Protein AF-A0AAD8NT65-F1 (afdb_monomer)

pLDDT: mean 71.66, std 18.24, range [29.84, 96.56]

Radius of gyration: 30.01 Å; Cα contacts (8 Å, |Δi|>4): 693; chains: 1; bounding box: 53×46×96 Å

Organism: Tagetes erecta (NCBI:txid13708)

Structure (mmCIF, N/CA/C/O backbone):
data_AF-A0AAD8NT65-F1
#
_entry.id   AF-A0AAD8NT65-F1
#
loop_
_atom_site.group_PDB
_atom_site.id
_atom_site.type_symbol
_atom_site.label_atom_id
_atom_site.label_alt_id
_atom_site.label_comp_id
_atom_site.label_asym_id
_atom_site.label_entity_id
_atom_site.label_seq_id
_atom_site.pdbx_PDB_ins_code
_atom_site.Cartn_x
_atom_site.Cartn_y
_atom_site.Cartn_z
_atom_site.occupancy
_atom_site.B_iso_or_equiv
_atom_site.auth_seq_id
_atom_site.auth_comp_id
_atom_site.auth_asym_id
_atom_site.auth_atom_id
_atom_site.pdbx_PDB_model_num
ATOM 1 N N . MET A 1 1 ? -23.688 -1.724 61.641 1.00 30.12 1 MET A N 1
ATOM 2 C CA . MET A 1 1 ? -24.125 -0.678 60.692 1.00 30.12 1 MET A CA 1
ATOM 3 C C . MET A 1 1 ? -22.964 -0.423 59.753 1.00 30.12 1 MET A C 1
ATOM 5 O O . MET A 1 1 ? -21.937 0.054 60.211 1.00 30.12 1 MET A O 1
ATOM 9 N N . VAL A 1 2 ? -23.089 -0.840 58.495 1.00 29.84 2 VAL A N 1
ATOM 10 C CA . VAL A 1 2 ? -22.091 -0.572 57.447 1.00 29.84 2 VAL A CA 1
ATOM 11 C C . VAL A 1 2 ? -22.131 0.935 57.164 1.00 29.84 2 VAL A C 1
ATOM 13 O O . VAL A 1 2 ? -23.217 1.490 56.996 1.00 29.84 2 VAL A O 1
ATOM 16 N N . SER A 1 3 ? -20.987 1.619 57.235 1.00 37.19 3 SER A N 1
ATOM 17 C CA . SER A 1 3 ? -20.914 3.072 57.037 1.00 37.19 3 SER A CA 1
ATOM 18 C C . SER A 1 3 ? -21.185 3.436 55.570 1.00 37.19 3 SER A C 1
ATOM 20 O O . SER A 1 3 ? -20.948 2.648 54.657 1.00 37.19 3 SER A O 1
ATOM 22 N N . ARG A 1 4 ? -21.657 4.658 55.312 1.00 38.69 4 ARG A N 1
ATOM 23 C CA . ARG A 1 4 ? -21.906 5.159 53.948 1.00 38.69 4 ARG A CA 1
ATOM 24 C C . ARG A 1 4 ? -20.669 5.029 53.038 1.00 38.69 4 ARG A C 1
ATOM 26 O O . ARG A 1 4 ? -20.813 4.685 51.872 1.00 38.69 4 ARG A O 1
ATOM 33 N N . SER A 1 5 ? -19.472 5.182 53.604 1.00 41.81 5 SER A N 1
ATOM 34 C CA . SER A 1 5 ? -18.181 5.051 52.915 1.00 41.81 5 SER A CA 1
ATOM 35 C C . SER A 1 5 ? -17.832 3.606 52.536 1.00 41.81 5 SER A C 1
ATOM 37 O O . SER A 1 5 ? -17.263 3.365 51.477 1.00 41.81 5 SER A O 1
ATOM 39 N N . THR A 1 6 ? -18.204 2.626 53.368 1.00 38.66 6 THR A N 1
ATOM 40 C CA . THR A 1 6 ? -18.007 1.194 53.061 1.00 38.66 6 THR A CA 1
ATOM 41 C C . THR A 1 6 ? -18.999 0.708 52.004 1.00 38.66 6 THR A C 1
ATOM 43 O O . THR A 1 6 ? -18.645 -0.115 51.164 1.00 38.66 6 THR A O 1
ATOM 46 N N . LEU A 1 7 ? -20.206 1.280 51.965 1.00 35.34 7 LEU A N 1
ATOM 47 C CA . LEU A 1 7 ? -21.173 1.038 50.893 1.00 35.34 7 LEU A CA 1
ATOM 48 C C . LEU A 1 7 ? -20.705 1.632 49.550 1.00 35.34 7 LEU A C 1
ATOM 50 O O . LEU A 1 7 ? -20.813 0.968 48.525 1.00 35.34 7 LEU A O 1
ATOM 54 N N . GLU A 1 8 ? -20.133 2.841 49.552 1.00 40.28 8 GLU A N 1
ATOM 55 C CA . GLU A 1 8 ? -19.537 3.463 48.357 1.00 40.28 8 GLU A CA 1
ATOM 56 C C . GLU A 1 8 ? -18.327 2.670 47.839 1.00 40.28 8 GLU A C 1
ATOM 58 O O . GLU A 1 8 ? -18.224 2.442 46.634 1.00 40.28 8 GLU A O 1
ATOM 63 N N . LEU A 1 9 ? -17.475 2.152 48.735 1.00 41.34 9 LEU A N 1
ATOM 64 C CA . LEU A 1 9 ? -16.367 1.262 48.370 1.00 41.34 9 LEU A CA 1
ATOM 65 C C . LEU A 1 9 ? -16.865 -0.013 47.684 1.00 41.34 9 LEU A C 1
ATOM 67 O O . LEU A 1 9 ? -16.348 -0.387 46.637 1.00 41.34 9 LEU A O 1
ATOM 71 N N . VAL A 1 10 ? -17.883 -0.663 48.254 1.00 41.97 10 VAL A N 1
ATOM 72 C CA . VAL A 1 10 ? -18.465 -1.900 47.712 1.00 41.97 10 VAL A CA 1
ATOM 73 C C . VAL A 1 10 ? -19.153 -1.646 46.370 1.00 41.97 10 VAL A C 1
ATOM 75 O O . VAL A 1 10 ? -19.023 -2.463 45.464 1.00 41.97 10 VAL A O 1
ATOM 78 N N . VAL A 1 11 ? -19.826 -0.504 46.193 1.00 42.00 11 VAL A N 1
ATOM 79 C CA . VAL A 1 11 ? -20.450 -0.115 44.916 1.00 42.00 11 VAL A CA 1
ATOM 80 C C . VAL A 1 11 ? -19.394 0.165 43.845 1.00 42.00 11 VAL A C 1
ATOM 82 O O . VAL A 1 11 ? -19.507 -0.365 42.741 1.00 42.00 11 VAL A O 1
ATOM 85 N N . VAL A 1 12 ? -18.329 0.910 44.160 1.00 49.28 12 VAL A N 1
ATOM 86 C CA . VAL A 1 12 ? -17.204 1.126 43.233 1.00 49.28 12 VAL A CA 1
ATOM 87 C C . VAL A 1 12 ? -16.560 -0.216 42.871 1.00 49.28 12 VAL A C 1
ATOM 89 O O . VAL A 1 12 ? -16.382 -0.511 41.694 1.00 49.28 12 VAL A O 1
ATOM 92 N N . PHE A 1 13 ? -16.319 -1.092 43.845 1.00 47.72 13 PHE A N 1
ATOM 93 C CA . PHE A 1 13 ? -15.744 -2.418 43.606 1.00 47.72 13 PHE A CA 1
ATOM 94 C C . PHE A 1 13 ? -16.655 -3.325 42.754 1.00 47.72 13 PHE A C 1
ATOM 96 O O . PHE A 1 13 ? -16.172 -4.010 41.856 1.00 47.72 13 PHE A O 1
ATOM 103 N N . LEU A 1 14 ? -17.977 -3.293 42.966 1.00 37.19 14 LEU A N 1
ATOM 104 C CA . LEU A 1 14 ? -18.968 -4.039 42.175 1.00 37.19 14 LEU A CA 1
ATOM 105 C C . LEU A 1 14 ? -19.104 -3.500 40.744 1.00 37.19 14 LEU A C 1
ATOM 107 O O . LEU A 1 14 ? -19.188 -4.288 39.804 1.00 37.19 14 LEU A O 1
ATOM 111 N N . THR A 1 15 ? -19.070 -2.178 40.547 1.00 41.62 15 THR A N 1
ATOM 112 C CA . THR A 1 15 ? -19.049 -1.579 39.197 1.00 41.62 15 THR A CA 1
ATOM 113 C C . THR A 1 15 ? -17.761 -1.923 38.438 1.00 41.62 15 THR A C 1
ATOM 115 O O . THR A 1 15 ? -17.811 -2.195 37.241 1.00 41.62 15 THR A O 1
ATOM 118 N N . MET A 1 16 ? -16.626 -2.037 39.137 1.00 45.22 16 MET A N 1
ATOM 119 C CA . MET A 1 16 ? -15.333 -2.471 38.584 1.00 45.22 16 MET A CA 1
ATOM 120 C C . MET A 1 16 ? -15.292 -3.979 38.267 1.00 45.22 16 MET A C 1
ATOM 122 O O . MET A 1 16 ? -14.661 -4.398 37.292 1.00 45.22 16 MET A O 1
ATOM 126 N N . LEU A 1 17 ? -16.007 -4.806 39.040 1.00 39.91 17 LEU A N 1
ATOM 127 C CA . LEU A 1 17 ? -16.209 -6.231 38.751 1.00 39.91 17 LEU A CA 1
ATOM 128 C C . LEU A 1 17 ? -17.055 -6.440 37.487 1.00 39.91 17 LEU A C 1
ATOM 130 O O . LEU A 1 17 ? -16.727 -7.300 36.681 1.00 39.91 17 LEU A O 1
ATOM 134 N N . LEU A 1 18 ? -18.086 -5.620 37.259 1.00 36.88 18 LEU A N 1
ATOM 135 C CA . LEU A 1 18 ? -18.930 -5.712 36.058 1.00 36.88 18 LEU A CA 1
ATOM 136 C C . LEU A 1 18 ? -18.177 -5.331 34.770 1.00 36.88 18 LEU A C 1
ATOM 138 O O . LEU A 1 18 ? -18.396 -5.948 33.730 1.00 36.88 18 LEU A O 1
ATOM 142 N N . ILE A 1 19 ? -17.251 -4.368 34.838 1.00 42.53 19 ILE A N 1
ATOM 143 C CA . ILE A 1 19 ? -16.420 -3.949 33.691 1.00 42.53 19 ILE A CA 1
ATOM 144 C C . ILE A 1 19 ? -15.353 -5.009 33.346 1.00 42.53 19 ILE A C 1
ATOM 146 O O . ILE A 1 19 ? -14.965 -5.149 32.189 1.00 42.53 19 ILE A O 1
ATOM 150 N N . SER A 1 20 ? -14.904 -5.803 34.324 1.00 39.38 20 SER A N 1
ATOM 151 C CA . SER A 1 20 ? -13.881 -6.847 34.139 1.00 39.38 20 SER A CA 1
ATOM 152 C C . SER A 1 20 ? -14.429 -8.206 33.674 1.00 39.38 20 SER A C 1
ATOM 154 O O . SER A 1 20 ? -13.640 -9.118 33.426 1.00 39.38 20 SER A O 1
ATOM 156 N N . MET A 1 21 ? -15.752 -8.341 33.498 1.00 33.78 21 MET A N 1
ATOM 157 C CA . MET A 1 21 ? -16.389 -9.541 32.929 1.00 33.78 21 MET A CA 1
ATOM 158 C C . MET A 1 21 ? -16.355 -9.602 31.395 1.00 33.78 21 MET A C 1
ATOM 160 O O . MET A 1 21 ? -16.786 -10.607 30.833 1.00 33.78 21 MET A O 1
ATOM 164 N N . HIS A 1 22 ? -15.861 -8.572 30.699 1.00 39.16 22 HIS A N 1
ATOM 165 C CA . HIS A 1 22 ? -15.634 -8.688 29.260 1.00 39.16 22 HIS A CA 1
ATOM 166 C C . HIS A 1 22 ? -14.395 -9.554 29.016 1.00 39.16 22 HIS A C 1
ATOM 168 O O . HIS A 1 22 ? -13.259 -9.125 29.229 1.00 39.16 22 HIS A O 1
ATOM 174 N N . GLU A 1 23 ? -14.621 -10.798 28.589 1.00 37.91 23 GLU A N 1
ATOM 175 C CA . GLU A 1 23 ? -13.580 -11.614 27.974 1.00 37.91 23 GLU A CA 1
ATOM 176 C C . GLU A 1 23 ? -12.933 -10.797 26.850 1.00 37.91 23 GLU A C 1
ATOM 178 O O . GLU A 1 23 ? -13.594 -10.390 25.897 1.00 37.91 23 GLU A O 1
ATOM 183 N N . SER A 1 24 ? -11.629 -10.545 26.972 1.00 44.25 24 SER A N 1
ATOM 184 C CA . SER A 1 24 ? -10.800 -10.008 25.892 1.00 44.25 24 SER A CA 1
ATOM 185 C C . SER A 1 24 ? -10.661 -11.079 24.809 1.00 44.25 24 SER A C 1
ATOM 187 O O . SER A 1 24 ? -9.610 -11.708 24.668 1.00 44.25 24 SER A O 1
ATOM 189 N N . GLN A 1 25 ? -11.722 -11.311 24.045 1.00 45.09 25 GLN A N 1
ATOM 190 C CA . GLN A 1 25 ? -11.574 -11.905 22.730 1.00 45.09 25 GLN A CA 1
ATOM 191 C C . GLN A 1 25 ? -10.913 -10.835 21.859 1.00 45.09 25 GLN A C 1
ATOM 193 O O . GLN A 1 25 ? -11.352 -9.685 21.858 1.00 45.09 25 GLN A O 1
ATOM 198 N N . ALA A 1 26 ? -9.802 -11.168 21.200 1.00 56.47 26 ALA A N 1
ATOM 199 C CA . ALA A 1 26 ? -9.181 -10.235 20.268 1.00 56.47 26 ALA A CA 1
ATOM 200 C C . ALA A 1 26 ? -10.247 -9.813 19.248 1.00 56.47 26 ALA A C 1
ATOM 202 O O . ALA A 1 26 ? -10.871 -10.672 18.625 1.00 56.47 26 ALA A O 1
ATOM 203 N N . ALA A 1 27 ? -10.509 -8.509 19.150 1.00 66.88 27 ALA A N 1
ATOM 204 C CA . ALA A 1 27 ? -11.503 -7.988 18.226 1.00 66.88 27 ALA A CA 1
ATOM 205 C C . ALA A 1 27 ? -11.128 -8.414 16.801 1.00 66.88 27 ALA A C 1
ATOM 207 O O . ALA A 1 27 ? -10.013 -8.126 16.362 1.00 66.88 27 ALA A O 1
ATOM 208 N N . SER A 1 28 ? -12.048 -9.091 16.105 1.00 82.62 28 SER A N 1
ATOM 209 C CA . SER A 1 28 ? -11.870 -9.460 14.695 1.00 82.62 28 SER A CA 1
ATOM 210 C C . SER A 1 28 ? -11.518 -8.219 13.884 1.00 82.62 28 SER A C 1
ATOM 212 O O . SER A 1 28 ? -12.203 -7.194 13.963 1.00 82.62 28 SER A O 1
ATOM 214 N N . LEU A 1 29 ? -10.461 -8.321 13.084 1.00 90.62 29 LEU A N 1
ATOM 215 C CA . LEU A 1 29 ? -10.057 -7.271 12.159 1.00 90.62 29 LEU A CA 1
ATOM 216 C C . LEU A 1 29 ? -10.854 -7.329 10.854 1.00 90.62 29 LEU A C 1
ATOM 218 O O . LEU A 1 29 ? -10.945 -6.323 10.153 1.00 90.62 29 LEU A O 1
ATOM 222 N N . ALA A 1 30 ? -11.458 -8.469 10.531 1.00 93.44 30 ALA A N 1
ATOM 223 C CA . ALA A 1 30 ? -12.340 -8.608 9.382 1.00 93.44 30 ALA A CA 1
ATOM 224 C C . ALA A 1 30 ? -13.777 -8.193 9.712 1.00 93.44 30 ALA A C 1
ATOM 226 O O . ALA A 1 30 ? -14.219 -8.213 10.867 1.00 93.44 30 ALA A O 1
ATOM 227 N N . LYS A 1 31 ? -14.532 -7.855 8.664 1.00 93.94 31 LYS A N 1
ATOM 228 C CA . LYS A 1 31 ? -15.972 -7.618 8.770 1.00 93.94 31 LYS A CA 1
ATOM 229 C C . LYS A 1 31 ? -16.672 -8.881 9.314 1.00 93.94 31 LYS A C 1
ATOM 231 O O . LYS A 1 31 ? -16.328 -9.984 8.889 1.00 93.94 31 LYS A O 1
ATOM 236 N N . PRO A 1 32 ? -17.654 -8.761 10.229 1.00 92.31 32 PRO A N 1
ATOM 237 C CA . PRO A 1 32 ? -18.321 -9.927 10.807 1.00 92.31 32 PRO A CA 1
ATOM 238 C C . PRO A 1 32 ? -18.893 -10.874 9.744 1.00 92.31 32 PRO A C 1
ATOM 240 O O . PRO A 1 32 ? -19.607 -10.440 8.842 1.00 92.31 32 PRO A O 1
ATOM 243 N N . GLY A 1 33 ? -18.586 -12.169 9.866 1.00 91.69 33 GLY A N 1
ATOM 244 C CA . GLY A 1 33 ? -18.995 -13.202 8.907 1.00 91.69 33 GLY A CA 1
ATOM 245 C C . GLY A 1 33 ? -18.061 -13.375 7.703 1.00 91.69 33 GLY A C 1
ATOM 246 O O . GLY A 1 33 ? -18.308 -14.254 6.881 1.00 91.69 33 GLY A O 1
ATOM 247 N N . CYS A 1 34 ? -16.991 -12.583 7.609 1.00 94.81 34 CYS A N 1
ATOM 248 C CA . CYS A 1 34 ? -15.988 -12.682 6.555 1.00 94.81 34 CYS A CA 1
ATOM 249 C C . CYS A 1 34 ? -14.743 -13.434 7.018 1.00 94.81 34 CYS A C 1
ATOM 251 O O . CYS A 1 34 ? -14.425 -13.498 8.206 1.00 94.81 34 CYS A O 1
ATOM 253 N N . GLN A 1 35 ? -14.028 -14.003 6.053 1.00 92.44 35 GLN A N 1
ATOM 254 C CA . GLN A 1 35 ? -12.777 -14.701 6.300 1.00 92.44 35 GLN A CA 1
ATOM 255 C C . GLN A 1 35 ? -11.683 -13.708 6.717 1.00 92.44 35 GLN A C 1
ATOM 257 O O . GLN A 1 35 ? -11.363 -12.786 5.971 1.00 92.44 35 GLN A O 1
ATOM 262 N N . GLU A 1 36 ? -11.109 -13.916 7.904 1.00 91.62 36 GLU A N 1
ATOM 263 C CA . GLU A 1 36 ? -10.107 -13.017 8.494 1.00 91.62 36 GLU A CA 1
ATOM 264 C C . GLU A 1 36 ? -8.673 -13.321 8.057 1.00 91.62 36 GLU A C 1
ATOM 266 O O . GLU A 1 36 ? -7.814 -12.447 8.122 1.00 91.62 36 GLU A O 1
ATOM 271 N N . THR A 1 37 ? -8.387 -14.535 7.586 1.00 91.94 37 THR A N 1
ATOM 272 C CA . THR A 1 37 ? -7.029 -14.931 7.198 1.00 91.94 37 THR A CA 1
ATOM 273 C C . THR A 1 37 ? -7.004 -15.715 5.894 1.00 91.94 37 THR A C 1
ATOM 275 O O . THR A 1 37 ? -7.910 -16.489 5.591 1.00 91.94 37 THR A O 1
ATOM 278 N N . CYS A 1 38 ? -5.936 -15.549 5.118 1.00 90.62 38 CYS A N 1
ATOM 279 C CA . CYS A 1 38 ? -5.593 -16.406 3.986 1.00 90.62 38 CYS A CA 1
ATOM 280 C C . CYS A 1 38 ? -4.150 -16.881 4.169 1.00 90.62 38 CYS A C 1
ATOM 282 O O . CYS A 1 38 ? -3.208 -16.090 4.098 1.00 90.62 38 CYS A O 1
ATOM 284 N N . GLY A 1 39 ? -3.972 -18.169 4.476 1.00 87.69 39 GLY A N 1
ATOM 285 C CA . GLY A 1 39 ? -2.679 -18.681 4.932 1.00 87.69 39 GLY A CA 1
ATOM 286 C C . GLY A 1 39 ? -2.225 -17.958 6.205 1.00 87.69 39 GLY A C 1
ATOM 287 O O . GLY A 1 39 ? -2.936 -17.968 7.207 1.00 87.69 39 GLY A O 1
ATOM 288 N N . ASN A 1 40 ? -1.062 -17.306 6.142 1.00 87.88 40 ASN A N 1
ATOM 289 C CA . ASN A 1 40 ? -0.480 -16.549 7.258 1.00 87.88 40 ASN A CA 1
ATOM 290 C C . ASN A 1 40 ? -0.778 -15.041 7.203 1.00 87.88 40 ASN A C 1
ATOM 292 O O . ASN A 1 40 ? -0.265 -14.294 8.033 1.00 87.88 40 ASN A O 1
ATOM 296 N N . VAL A 1 41 ? -1.563 -14.584 6.224 1.00 90.62 41 VAL A N 1
ATOM 297 C CA . VAL A 1 41 ? -1.876 -13.163 6.038 1.00 90.62 41 VAL A CA 1
ATOM 298 C C . VAL A 1 41 ? -3.232 -12.856 6.659 1.00 90.62 41 VAL A C 1
ATOM 300 O O . VAL A 1 41 ? -4.232 -13.489 6.313 1.00 90.62 41 VAL A O 1
ATOM 303 N N . THR A 1 42 ? -3.269 -11.873 7.557 1.00 92.88 42 THR A N 1
ATOM 304 C CA . THR A 1 42 ? -4.511 -11.316 8.108 1.00 92.88 42 THR A CA 1
ATOM 305 C C . THR A 1 42 ? -5.112 -10.305 7.135 1.00 92.88 42 THR A C 1
ATOM 307 O O . THR A 1 42 ? -4.397 -9.478 6.572 1.00 92.88 42 THR A O 1
ATOM 310 N N . ILE A 1 43 ? -6.429 -10.361 6.953 1.00 95.00 43 ILE A N 1
ATOM 311 C CA . ILE A 1 43 ? -7.202 -9.553 6.009 1.00 95.00 43 ILE A CA 1
ATOM 312 C C . ILE A 1 43 ? -8.120 -8.621 6.813 1.00 95.00 43 ILE A C 1
ATOM 314 O O . ILE A 1 43 ? -9.238 -9.005 7.168 1.00 95.00 43 ILE A O 1
ATOM 318 N N . PRO A 1 44 ? -7.656 -7.407 7.157 1.00 95.31 44 PRO A N 1
ATOM 319 C CA . PRO A 1 44 ? -8.484 -6.434 7.849 1.00 95.31 44 PRO A CA 1
ATOM 320 C C . PRO A 1 44 ? -9.467 -5.773 6.877 1.00 95.31 44 PRO A C 1
ATOM 322 O O . PRO A 1 44 ? -9.112 -5.452 5.746 1.00 95.31 44 PRO A O 1
ATOM 325 N N . TYR A 1 45 ? -10.677 -5.462 7.337 1.00 94.88 45 TYR A N 1
ATOM 326 C CA . TYR A 1 45 ? -11.565 -4.550 6.607 1.00 94.88 45 TYR A CA 1
ATOM 327 C C . TYR A 1 45 ? -10.864 -3.173 6.455 1.00 94.88 45 TYR A C 1
ATOM 329 O O . TYR A 1 45 ? -10.269 -2.715 7.434 1.00 94.88 45 TYR A O 1
ATOM 337 N N . PRO A 1 46 ? -10.849 -2.513 5.280 1.00 95.44 46 PRO A N 1
ATOM 338 C CA . PRO A 1 46 ? -11.771 -2.639 4.148 1.00 95.44 46 PRO A CA 1
ATOM 339 C C . PRO A 1 46 ? -11.463 -3.747 3.131 1.00 95.44 46 PRO A C 1
ATOM 341 O O . PRO A 1 46 ? -12.241 -3.906 2.189 1.00 95.44 46 PRO A O 1
ATOM 344 N N . PHE A 1 47 ? -10.378 -4.506 3.302 1.00 96.56 47 PHE A N 1
ATOM 345 C CA . PHE A 1 47 ? -10.062 -5.656 2.455 1.00 96.56 47 PHE A CA 1
ATOM 346 C C . PHE A 1 47 ? -10.952 -6.846 2.805 1.00 96.56 47 PHE A C 1
ATOM 348 O O . PHE A 1 47 ? -11.343 -7.036 3.959 1.00 96.56 47 PHE A O 1
ATOM 355 N N . GLY A 1 48 ? -11.269 -7.671 1.809 1.00 95.69 48 GLY A N 1
ATOM 356 C CA . GLY A 1 48 ? -12.102 -8.842 2.045 1.00 95.69 48 GLY A CA 1
ATOM 357 C C . GLY A 1 48 ? -12.174 -9.808 0.874 1.00 95.69 48 GLY A C 1
ATOM 358 O O . GLY A 1 48 ? -12.012 -9.426 -0.284 1.00 95.69 48 GLY A O 1
ATOM 359 N N . ILE A 1 49 ? -12.443 -11.072 1.203 1.00 94.44 49 ILE A N 1
ATOM 360 C CA . ILE A 1 49 ? -12.659 -12.148 0.234 1.00 94.44 49 ILE A CA 1
ATOM 361 C C . ILE A 1 49 ? -14.158 -12.308 0.007 1.00 94.44 49 ILE A C 1
ATOM 363 O O . ILE A 1 49 ? -14.910 -12.570 0.946 1.00 94.44 49 ILE A O 1
ATOM 367 N N . GLY A 1 50 ? -14.575 -12.218 -1.252 1.00 92.06 50 GLY A N 1
ATOM 368 C CA . GLY A 1 50 ? -15.952 -12.461 -1.654 1.00 92.06 50 GLY A CA 1
ATOM 369 C C . GLY A 1 50 ? -16.889 -11.274 -1.433 1.00 92.06 50 GLY A C 1
ATOM 370 O O . GLY A 1 50 ? -16.608 -10.302 -0.726 1.00 92.06 50 GLY A O 1
ATOM 371 N N . THR A 1 51 ? -18.042 -11.357 -2.088 1.00 92.38 51 THR A N 1
ATOM 372 C CA . THR A 1 51 ? -19.022 -10.273 -2.152 1.00 92.38 51 THR A CA 1
ATOM 373 C C . THR A 1 51 ? -19.532 -9.884 -0.768 1.00 92.38 51 THR A C 1
ATOM 375 O O . THR A 1 51 ? -20.023 -10.730 -0.022 1.00 92.38 51 THR A O 1
ATOM 378 N N . GLY A 1 52 ? -19.478 -8.589 -0.454 1.00 94.25 52 GLY A N 1
ATOM 379 C CA . GLY A 1 52 ? -19.967 -8.037 0.811 1.00 94.25 52 GLY A CA 1
ATOM 380 C C . GLY A 1 52 ? -18.936 -8.007 1.942 1.00 94.25 52 GLY A C 1
ATOM 381 O O . GLY A 1 52 ? -19.255 -7.465 3.004 1.00 94.25 52 GLY A O 1
ATOM 382 N N . CYS A 1 53 ? -17.723 -8.522 1.720 1.00 96.31 53 CYS A N 1
ATOM 383 C CA . CYS A 1 53 ? -16.646 -8.536 2.713 1.00 96.31 53 CYS A CA 1
ATOM 384 C C . CYS A 1 53 ? -15.630 -7.401 2.583 1.00 96.31 53 CYS A C 1
ATOM 386 O O . CYS A 1 53 ? -14.918 -7.127 3.544 1.00 96.31 53 CYS A O 1
ATOM 388 N N . TYR A 1 54 ? -15.600 -6.722 1.444 1.00 95.69 54 TYR A N 1
ATOM 389 C CA . TYR A 1 54 ? -14.766 -5.553 1.186 1.00 95.69 54 TYR A CA 1
ATOM 390 C C . TYR A 1 54 ? -15.612 -4.274 1.103 1.00 95.69 54 TYR A C 1
ATOM 392 O O . TYR A 1 54 ? -16.831 -4.343 0.920 1.00 95.69 54 TYR A O 1
ATOM 400 N N . PHE A 1 55 ? -14.977 -3.112 1.262 1.00 93.88 55 PHE A N 1
ATOM 401 C CA . PHE A 1 55 ? -15.650 -1.810 1.147 1.00 93.88 55 PHE A CA 1
ATOM 402 C C . PHE A 1 55 ? -15.920 -1.419 -0.312 1.00 93.88 55 PHE A C 1
ATOM 404 O O . PHE A 1 55 ? -17.051 -1.106 -0.676 1.00 93.88 55 PHE A O 1
ATOM 411 N N . ASP A 1 56 ? -14.883 -1.490 -1.144 1.00 94.00 56 ASP A N 1
ATOM 412 C CA . ASP A 1 56 ? -14.910 -1.197 -2.577 1.00 94.00 56 ASP A CA 1
ATOM 413 C C . ASP A 1 56 ? -14.239 -2.340 -3.347 1.00 94.00 56 ASP A C 1
ATOM 415 O O . ASP A 1 56 ? -13.420 -3.070 -2.784 1.00 94.00 56 ASP A O 1
ATOM 419 N N . LYS A 1 57 ? -14.561 -2.492 -4.637 1.00 92.06 57 LYS A N 1
ATOM 420 C CA . LYS A 1 57 ? -13.977 -3.536 -5.494 1.00 92.06 57 LYS A CA 1
ATOM 421 C C . LYS A 1 57 ? -12.450 -3.502 -5.543 1.00 92.06 57 LYS A C 1
ATOM 423 O O . LYS A 1 57 ? -11.837 -4.552 -5.680 1.00 92.06 57 LYS A O 1
ATOM 428 N N . SER A 1 58 ? -11.836 -2.331 -5.396 1.00 91.94 58 SER A N 1
ATOM 429 C CA . SER A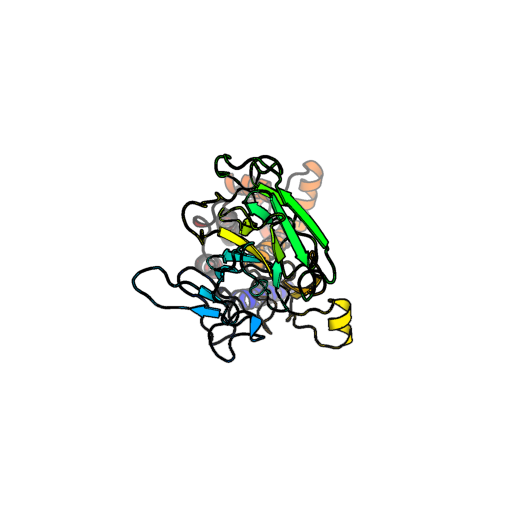 1 58 ? -10.374 -2.193 -5.350 1.00 91.94 58 SER A CA 1
ATOM 430 C C . SER A 1 58 ? -9.745 -2.928 -4.152 1.00 91.94 58 SER A C 1
ATOM 432 O O . SER A 1 58 ? -8.576 -3.297 -4.190 1.00 91.94 58 SER A O 1
ATOM 434 N N . PHE A 1 59 ? -10.518 -3.164 -3.084 1.00 94.75 59 PHE A N 1
ATOM 435 C CA . PHE A 1 59 ? -10.093 -3.888 -1.880 1.00 94.75 59 PHE A CA 1
ATOM 436 C C . PHE A 1 59 ? -10.484 -5.374 -1.892 1.00 94.75 59 PHE A C 1
ATOM 438 O O . PHE A 1 59 ? -10.267 -6.084 -0.904 1.00 94.75 59 PHE A O 1
ATOM 445 N N . GLU A 1 60 ? -11.069 -5.864 -2.987 1.00 95.06 60 GLU A N 1
ATOM 446 C CA . GLU A 1 60 ? -11.359 -7.283 -3.140 1.00 95.06 60 GLU A CA 1
ATOM 447 C C . GLU A 1 60 ? -10.054 -8.072 -3.293 1.00 95.06 60 GLU A C 1
ATOM 449 O O . GLU A 1 60 ? -9.214 -7.786 -4.153 1.00 95.06 60 GLU A O 1
ATOM 454 N N . VAL A 1 61 ? -9.893 -9.091 -2.451 1.00 94.38 61 VAL A N 1
ATOM 455 C CA . VAL A 1 61 ? -8.729 -9.977 -2.472 1.00 94.38 61 VAL A CA 1
ATOM 456 C C . VAL A 1 61 ? -9.149 -11.418 -2.728 1.00 94.38 61 VAL A C 1
ATOM 458 O O . VAL A 1 61 ? -10.185 -11.890 -2.260 1.00 94.38 61 VAL A O 1
ATOM 461 N N . LEU A 1 62 ? -8.320 -12.133 -3.482 1.00 92.75 62 LEU A N 1
ATOM 462 C CA . LEU A 1 62 ? -8.524 -13.528 -3.842 1.00 92.75 62 LEU A CA 1
ATOM 463 C C . LEU A 1 62 ? -7.507 -14.395 -3.109 1.00 92.75 62 LEU A C 1
ATOM 465 O O . LEU A 1 62 ? -6.302 -14.164 -3.195 1.00 92.75 62 LEU A O 1
ATOM 469 N N . CYS A 1 63 ? -8.004 -15.414 -2.414 1.00 90.62 63 CYS A N 1
ATOM 470 C CA . CYS A 1 63 ? -7.186 -16.432 -1.769 1.00 90.62 63 CYS A CA 1
ATOM 471 C C . CYS A 1 63 ? -7.153 -17.672 -2.670 1.00 90.62 63 CYS A C 1
ATOM 473 O O . CYS A 1 63 ? -8.113 -18.444 -2.701 1.00 90.62 63 CYS A O 1
ATOM 475 N N . MET A 1 64 ? -6.088 -17.843 -3.457 1.00 81.00 64 MET A N 1
ATOM 476 C CA . MET A 1 64 ? -5.994 -18.977 -4.383 1.00 81.00 64 MET A CA 1
ATOM 477 C C . MET A 1 64 ? -5.465 -20.214 -3.648 1.00 81.00 64 MET A C 1
ATOM 479 O O . MET A 1 64 ? -4.450 -20.153 -2.958 1.00 81.00 64 MET A O 1
ATOM 483 N N . GLY A 1 65 ? -6.157 -21.347 -3.779 1.00 68.50 65 GLY A N 1
ATOM 484 C CA . GLY A 1 65 ? -5.762 -22.606 -3.148 1.00 68.50 65 GLY A CA 1
ATOM 485 C C . GLY A 1 65 ? -4.948 -23.495 -4.082 1.00 68.50 65 GLY A C 1
ATOM 486 O O . GLY A 1 65 ? -5.483 -23.990 -5.071 1.00 68.50 65 GLY A O 1
ATOM 487 N N . SER A 1 66 ? -3.686 -23.770 -3.742 1.00 54.56 66 SER A N 1
ATOM 488 C CA . SER A 1 66 ? -2.920 -24.852 -4.372 1.00 54.56 66 SER A CA 1
ATOM 489 C C . SER A 1 66 ? -1.922 -25.488 -3.397 1.00 54.56 66 SER A C 1
ATOM 491 O O . SER A 1 66 ? -0.766 -25.081 -3.328 1.00 54.56 66 SER A O 1
ATOM 493 N N . SER A 1 67 ? -2.362 -26.552 -2.711 1.00 53.62 67 SER A N 1
ATOM 494 C CA . SER A 1 67 ? -1.559 -27.498 -1.901 1.00 53.62 67 SER A CA 1
ATOM 495 C C . SER A 1 67 ? -0.771 -26.928 -0.699 1.00 53.62 67 SER A C 1
ATOM 497 O O . SER A 1 67 ? -0.569 -25.728 -0.572 1.00 53.62 67 SER A O 1
ATOM 499 N N . GLN A 1 68 ? -0.422 -27.828 0.235 1.00 54.91 68 GLN A N 1
ATOM 500 C CA . GLN A 1 68 ? 0.073 -27.567 1.599 1.00 54.91 68 GLN A CA 1
ATOM 501 C C . GLN A 1 68 ? 0.998 -26.334 1.717 1.00 54.91 68 GLN A C 1
ATOM 503 O O . GLN A 1 68 ? 2.118 -26.323 1.217 1.00 54.91 68 GLN A O 1
ATOM 508 N N . ASP A 1 69 ? 0.491 -25.328 2.437 1.00 52.12 69 ASP A N 1
ATOM 509 C CA . ASP A 1 69 ? 1.202 -24.210 3.077 1.00 52.12 69 ASP A CA 1
ATOM 510 C C . ASP A 1 69 ? 1.490 -22.919 2.286 1.00 52.12 69 ASP A C 1
ATOM 512 O O . ASP A 1 69 ? 2.019 -21.982 2.881 1.00 52.12 69 ASP A O 1
ATOM 516 N N . HIS A 1 70 ? 1.077 -22.772 1.020 1.00 57.94 70 HIS A N 1
ATOM 517 C CA . HIS A 1 70 ? 1.162 -21.473 0.322 1.00 57.94 70 HIS A CA 1
ATOM 518 C C . HIS A 1 70 ? -0.145 -21.103 -0.391 1.00 57.94 70 HIS A C 1
ATOM 520 O O . HIS A 1 70 ? -0.397 -21.516 -1.520 1.00 57.94 70 HIS A O 1
ATOM 526 N N . TYR A 1 71 ? -0.953 -20.270 0.269 1.00 68.00 71 TYR A N 1
ATOM 527 C CA . TYR A 1 71 ? -2.133 -19.629 -0.314 1.00 68.00 71 TYR A CA 1
ATOM 528 C C . TYR A 1 71 ? -1.763 -18.201 -0.734 1.00 68.00 71 TYR A C 1
ATOM 530 O O . TYR A 1 71 ? -1.737 -17.319 0.128 1.00 68.00 71 TYR A O 1
ATOM 538 N N . PRO A 1 72 ? -1.403 -17.941 -2.006 1.00 78.75 72 PRO A N 1
ATOM 539 C CA . PRO A 1 72 ? -1.123 -16.582 -2.438 1.00 78.75 72 PRO A CA 1
ATOM 540 C C . PRO A 1 72 ? -2.409 -15.754 -2.357 1.00 78.75 72 PRO A C 1
ATOM 542 O O . PRO A 1 72 ? -3.412 -16.065 -3.006 1.00 78.75 72 PRO A O 1
ATOM 545 N N . LEU A 1 73 ? -2.358 -14.700 -1.546 1.00 86.62 73 LEU A N 1
ATOM 546 C CA . LEU A 1 73 ? -3.370 -13.656 -1.502 1.00 86.62 73 LEU A CA 1
ATOM 547 C C . LEU A 1 73 ? -3.034 -12.632 -2.590 1.00 86.62 73 LEU A C 1
ATOM 549 O O . LEU A 1 73 ? -1.903 -12.157 -2.642 1.00 86.62 73 LEU A O 1
ATOM 553 N N . ARG A 1 74 ? -3.975 -12.305 -3.472 1.00 88.50 74 ARG A N 1
ATOM 554 C CA . ARG A 1 74 ? -3.776 -11.330 -4.561 1.00 88.50 74 ARG A CA 1
ATOM 555 C C . ARG A 1 74 ? -4.923 -10.334 -4.611 1.00 88.50 74 ARG A C 1
ATOM 557 O O . ARG A 1 74 ? -6.021 -10.653 -4.160 1.00 88.50 74 ARG A O 1
ATOM 564 N N . PHE A 1 75 ? -4.697 -9.164 -5.199 1.00 88.50 75 PHE A N 1
ATOM 565 C CA . PHE A 1 75 ? -5.801 -8.269 -5.548 1.00 88.50 75 PHE A CA 1
ATOM 566 C C . PHE A 1 75 ? -6.642 -8.873 -6.677 1.00 88.50 75 PHE A C 1
ATOM 568 O O . PHE A 1 75 ? -6.110 -9.502 -7.597 1.00 88.50 75 PHE A O 1
ATOM 575 N N . ALA A 1 76 ? -7.959 -8.677 -6.617 1.00 83.19 76 ALA A N 1
ATOM 576 C CA . ALA A 1 76 ? -8.869 -9.158 -7.652 1.00 83.19 76 ALA A CA 1
ATOM 577 C C . ALA A 1 76 ? -8.743 -8.367 -8.963 1.00 83.19 76 ALA A C 1
ATOM 579 O O . ALA A 1 76 ? -8.809 -8.962 -10.029 1.00 83.19 76 ALA A O 1
ATOM 580 N N . ASN A 1 77 ? -8.515 -7.053 -8.898 1.00 80.94 77 ASN A N 1
ATOM 581 C CA . ASN A 1 77 ? -8.344 -6.216 -10.094 1.00 80.94 77 ASN A CA 1
ATOM 582 C C . ASN A 1 77 ? -6.892 -6.157 -10.593 1.00 80.94 77 ASN A C 1
ATOM 584 O O . ASN A 1 77 ? -6.654 -5.842 -11.753 1.00 80.94 77 ASN A O 1
ATOM 588 N N . ASN A 1 78 ? -5.920 -6.470 -9.730 1.00 73.62 78 ASN A N 1
ATOM 589 C CA . ASN A 1 78 ? -4.489 -6.373 -10.022 1.00 73.62 78 ASN A CA 1
ATOM 590 C C . ASN A 1 78 ? -3.773 -7.682 -9.667 1.00 73.62 78 ASN A C 1
ATOM 592 O O . ASN A 1 78 ? -3.048 -7.782 -8.675 1.00 73.62 78 ASN A O 1
ATOM 596 N N . HIS A 1 79 ? -3.993 -8.711 -10.489 1.00 70.06 79 HIS A N 1
ATOM 597 C CA . HIS A 1 79 ? -3.468 -10.055 -10.239 1.00 70.06 79 HIS A CA 1
ATOM 598 C C . HIS A 1 79 ? -1.936 -10.140 -10.222 1.00 70.06 79 HIS A C 1
ATOM 600 O O . HIS A 1 79 ? -1.421 -11.060 -9.599 1.00 70.06 79 HI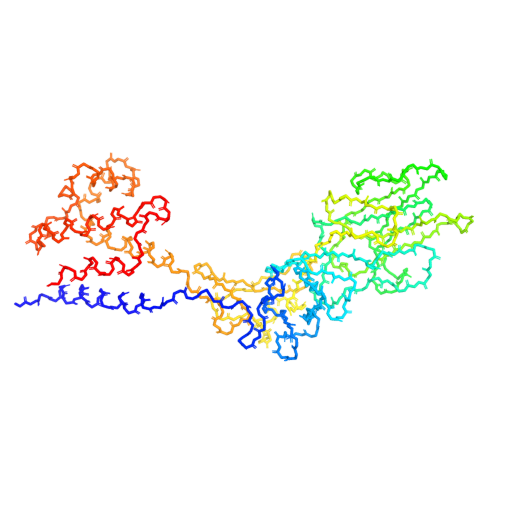S A O 1
ATOM 606 N N . GLY A 1 80 ? -1.211 -9.182 -10.810 1.00 78.19 80 GLY A N 1
ATOM 607 C CA . GLY A 1 80 ? 0.260 -9.133 -10.799 1.00 78.19 80 GLY A CA 1
ATOM 608 C C . GLY A 1 80 ? 0.899 -8.815 -9.438 1.00 78.19 80 GLY A C 1
ATOM 609 O O . GLY A 1 80 ? 2.123 -8.769 -9.331 1.00 78.19 80 GLY A O 1
ATOM 610 N N . PHE A 1 81 ? 0.094 -8.585 -8.392 1.00 87.12 81 PHE A N 1
ATOM 611 C CA . PHE A 1 81 ? 0.576 -8.367 -7.030 1.00 87.12 81 PHE A CA 1
ATOM 612 C C . PHE A 1 81 ? 0.111 -9.467 -6.076 1.00 87.12 81 PHE A C 1
ATOM 614 O O . PHE A 1 81 ? -1.086 -9.656 -5.836 1.00 87.12 81 PHE A O 1
ATOM 621 N N . GLN A 1 82 ? 1.077 -10.144 -5.461 1.00 89.81 82 GLN A N 1
ATOM 622 C CA . GLN A 1 82 ? 0.858 -11.038 -4.330 1.00 89.81 82 GLN A CA 1
ATOM 623 C C . GLN A 1 82 ? 1.035 -10.278 -3.014 1.00 89.81 82 GLN A C 1
ATOM 625 O O . GLN A 1 82 ? 2.115 -9.781 -2.719 1.00 89.81 82 GLN A O 1
ATOM 630 N N . ILE A 1 83 ? 0.000 -10.244 -2.184 1.00 92.00 83 ILE A N 1
ATOM 631 C CA . ILE A 1 83 ? -0.003 -9.606 -0.869 1.00 92.00 83 ILE A CA 1
ATOM 632 C C . ILE A 1 83 ? 0.760 -10.474 0.136 1.00 92.00 83 ILE A C 1
ATOM 634 O O . ILE A 1 83 ? 0.501 -11.671 0.276 1.00 92.00 83 ILE A O 1
ATOM 638 N N . LEU A 1 84 ? 1.696 -9.849 0.849 1.00 91.50 84 LEU A N 1
ATOM 639 C CA . LEU A 1 84 ? 2.451 -10.446 1.951 1.00 91.50 84 LEU A CA 1
ATOM 640 C C . LEU A 1 84 ? 1.898 -10.027 3.310 1.00 91.50 84 LEU A C 1
ATOM 642 O O . LEU A 1 84 ? 1.816 -10.845 4.220 1.00 91.50 84 LEU A O 1
ATOM 646 N N . GLU A 1 85 ? 1.543 -8.752 3.448 1.00 93.88 85 GLU A N 1
ATOM 647 C CA . GLU A 1 85 ? 1.085 -8.168 4.704 1.00 93.88 85 GLU A CA 1
ATOM 648 C C . GLU A 1 85 ? 0.243 -6.922 4.428 1.00 93.88 85 GLU A C 1
ATOM 650 O O . GLU A 1 85 ? 0.580 -6.117 3.555 1.00 93.88 85 GLU A O 1
ATOM 655 N N . ILE A 1 86 ? -0.834 -6.761 5.197 1.00 94.25 86 ILE A N 1
ATOM 656 C CA . ILE A 1 86 ? -1.703 -5.585 5.172 1.00 94.25 86 ILE A CA 1
ATOM 657 C C . ILE A 1 86 ? -1.602 -4.900 6.535 1.00 94.25 86 ILE A C 1
ATOM 659 O O . ILE A 1 86 ? -1.962 -5.473 7.562 1.00 94.25 86 ILE A O 1
ATOM 663 N N . SER A 1 87 ? -1.114 -3.665 6.528 1.00 90.62 87 SER A N 1
ATOM 664 C CA . SER A 1 87 ? -1.022 -2.778 7.687 1.00 90.62 87 SER A CA 1
ATOM 665 C C . SER A 1 87 ? -2.050 -1.644 7.592 1.00 90.62 87 SER A C 1
ATOM 667 O O . SER A 1 87 ? -2.794 -1.526 6.619 1.00 90.62 87 SER A O 1
ATOM 669 N N . THR A 1 88 ? -2.081 -0.772 8.602 1.00 84.50 88 THR A N 1
ATOM 670 C CA . THR A 1 88 ? -3.026 0.356 8.715 1.00 84.50 88 THR A CA 1
ATOM 671 C C . THR A 1 88 ? -3.043 1.299 7.514 1.00 84.50 88 THR A C 1
ATOM 673 O O . THR A 1 88 ? -4.090 1.850 7.202 1.00 84.50 88 THR A O 1
ATOM 676 N N . ASN A 1 89 ? -1.896 1.498 6.866 1.00 88.38 89 ASN A N 1
ATOM 677 C CA . ASN A 1 89 ? -1.721 2.405 5.728 1.00 88.38 89 ASN A CA 1
ATOM 678 C C . ASN A 1 89 ? -0.819 1.824 4.630 1.00 88.38 89 ASN A C 1
ATOM 680 O O . ASN A 1 89 ? -0.696 2.412 3.566 1.00 88.38 89 ASN A O 1
ATOM 684 N N . LEU A 1 90 ? -0.179 0.677 4.863 1.00 92.44 90 LEU A N 1
ATOM 685 C CA . LEU A 1 90 ? 0.762 0.077 3.921 1.00 92.44 90 LEU A CA 1
ATOM 686 C C . LEU A 1 90 ? 0.321 -1.333 3.540 1.00 92.44 90 LEU A C 1
ATOM 688 O O . LEU A 1 90 ? -0.226 -2.061 4.368 1.00 92.44 90 LEU A O 1
ATOM 692 N N . VAL A 1 91 ? 0.613 -1.730 2.306 1.00 93.75 91 VAL A N 1
ATOM 693 C CA . VAL A 1 91 ? 0.522 -3.116 1.847 1.00 93.75 91 VAL A CA 1
ATOM 694 C C . VAL A 1 91 ? 1.874 -3.531 1.289 1.00 93.75 91 VAL A C 1
ATOM 696 O O . VAL A 1 91 ? 2.378 -2.927 0.343 1.00 93.75 91 VAL A O 1
ATOM 699 N N . HIS A 1 92 ? 2.459 -4.579 1.861 1.00 92.81 92 HIS A N 1
ATOM 700 C CA . HIS A 1 92 ? 3.659 -5.195 1.308 1.00 92.81 92 HIS A CA 1
ATOM 701 C C . HIS A 1 92 ? 3.242 -6.234 0.274 1.00 92.81 92 HIS A C 1
ATOM 703 O O . HIS A 1 92 ? 2.469 -7.146 0.582 1.00 92.81 92 HIS A O 1
ATOM 709 N N . VAL A 1 93 ? 3.762 -6.110 -0.944 1.00 91.69 93 VAL A N 1
ATOM 710 C CA . VAL A 1 93 ? 3.433 -7.000 -2.058 1.00 91.69 93 VAL A CA 1
ATOM 711 C C . VAL A 1 93 ? 4.687 -7.537 -2.739 1.00 91.69 93 VAL A C 1
ATOM 713 O O . VAL A 1 93 ? 5.766 -6.949 -2.666 1.00 91.69 93 VAL A O 1
ATOM 716 N N . ILE A 1 94 ? 4.539 -8.668 -3.417 1.00 87.75 94 ILE A N 1
ATOM 717 C CA . ILE A 1 94 ? 5.462 -9.133 -4.445 1.00 87.75 94 ILE A CA 1
ATOM 718 C C . ILE A 1 94 ? 4.838 -8.804 -5.792 1.00 87.75 94 ILE A C 1
ATOM 720 O O . ILE A 1 94 ? 3.737 -9.261 -6.086 1.00 87.75 94 ILE A O 1
ATOM 724 N N . ASP A 1 95 ? 5.561 -8.036 -6.590 1.00 85.00 95 ASP A N 1
ATOM 725 C CA . ASP A 1 95 ? 5.249 -7.778 -7.988 1.00 85.00 95 ASP A CA 1
ATOM 726 C C . ASP A 1 95 ? 5.929 -8.845 -8.850 1.00 85.00 95 ASP A C 1
ATOM 728 O O . ASP A 1 95 ? 7.162 -8.973 -8.835 1.00 85.00 95 ASP A O 1
ATOM 732 N N . ASP A 1 96 ? 5.129 -9.649 -9.544 1.00 77.06 96 ASP A N 1
ATOM 733 C CA . ASP A 1 96 ? 5.606 -10.744 -10.384 1.00 77.06 96 ASP A CA 1
ATOM 734 C C . ASP A 1 96 ? 5.280 -10.594 -11.867 1.00 77.06 96 ASP A C 1
ATOM 736 O O . ASP A 1 96 ? 5.794 -11.376 -12.656 1.00 77.06 96 ASP A O 1
ATOM 740 N N . GLU A 1 97 ? 4.515 -9.580 -12.268 1.00 72.62 97 GLU A N 1
ATOM 741 C CA . GLU A 1 97 ? 4.095 -9.415 -13.667 1.00 72.62 97 GLU A CA 1
ATOM 742 C C . GLU A 1 97 ? 4.274 -7.989 -14.199 1.00 72.62 97 GLU A C 1
ATOM 744 O O . GLU A 1 97 ? 4.312 -7.784 -15.410 1.00 72.62 97 GLU A O 1
ATOM 749 N N . SER A 1 98 ? 4.477 -6.991 -13.337 1.00 70.75 98 SER A N 1
ATOM 750 C CA . SER A 1 98 ? 4.333 -5.586 -13.735 1.00 70.75 98 SER A CA 1
ATOM 751 C C . SER A 1 98 ? 5.632 -4.931 -14.214 1.00 70.75 98 SER A C 1
ATOM 753 O O . SER A 1 98 ? 5.773 -3.712 -14.174 1.00 70.75 98 SER A O 1
ATOM 755 N N . ALA A 1 99 ? 6.651 -5.717 -14.593 1.00 74.19 99 ALA A N 1
ATOM 756 C CA . ALA A 1 99 ? 7.900 -5.161 -15.128 1.00 74.19 99 ALA A CA 1
ATOM 757 C C . ALA A 1 99 ? 7.632 -4.555 -16.507 1.00 74.19 99 ALA A C 1
ATOM 759 O O . ALA A 1 99 ? 7.236 -5.270 -17.426 1.00 74.19 99 ALA A O 1
ATOM 760 N N . TYR A 1 100 ? 7.892 -3.262 -16.677 1.00 73.94 100 TYR A N 1
ATOM 761 C CA . TYR A 1 100 ? 7.692 -2.612 -17.963 1.00 73.94 100 TYR A CA 1
ATOM 762 C C . TYR A 1 100 ? 8.857 -2.951 -18.891 1.00 73.94 100 TYR A C 1
ATOM 764 O O . TYR A 1 100 ? 9.987 -2.552 -18.624 1.00 73.94 100 TYR A O 1
ATOM 772 N N . VAL A 1 101 ? 8.605 -3.657 -19.994 1.00 78.44 101 VAL A N 1
ATOM 773 C CA . VAL A 1 101 ? 9.626 -3.940 -21.014 1.00 78.44 101 VAL A CA 1
ATOM 774 C C . VAL A 1 101 ? 9.716 -2.757 -21.976 1.00 78.44 101 VAL A C 1
ATOM 776 O O . VAL A 1 101 ? 8.783 -2.493 -22.727 1.00 78.44 101 VAL A O 1
ATOM 779 N N . CYS A 1 102 ? 10.863 -2.074 -22.021 1.00 76.94 102 CYS A N 1
ATOM 780 C CA . CYS A 1 102 ? 11.021 -0.818 -22.775 1.00 76.94 102 CYS A CA 1
ATOM 781 C C . CYS A 1 102 ? 10.916 -0.977 -24.307 1.00 76.94 102 CYS A C 1
ATOM 783 O O . CYS A 1 102 ? 10.900 0.016 -25.030 1.00 76.94 102 CYS A O 1
ATOM 785 N N . ASN A 1 103 ? 10.894 -2.220 -24.802 1.00 71.56 103 ASN A N 1
ATOM 786 C CA . ASN A 1 103 ? 10.904 -2.581 -26.223 1.00 71.56 103 ASN A CA 1
ATOM 787 C C . ASN A 1 103 ? 9.504 -2.819 -26.820 1.00 71.56 103 ASN A C 1
ATOM 789 O O . ASN A 1 103 ? 9.395 -3.114 -28.009 1.00 71.56 103 ASN A O 1
ATOM 793 N N . VAL A 1 104 ? 8.439 -2.747 -26.012 1.00 63.78 104 VAL A N 1
ATOM 794 C CA . VAL A 1 104 ? 7.079 -3.099 -26.441 1.00 63.78 104 VAL A CA 1
ATOM 795 C C . VAL A 1 104 ? 6.110 -1.952 -26.124 1.00 63.78 104 VAL A C 1
ATOM 797 O O . VAL A 1 104 ? 6.131 -1.438 -25.007 1.00 63.78 104 VAL A O 1
ATOM 800 N N . PRO A 1 105 ? 5.240 -1.547 -27.068 1.00 54.75 105 PRO A N 1
ATOM 801 C CA . PRO A 1 105 ? 4.193 -0.566 -26.814 1.00 54.75 105 PRO A CA 1
ATOM 802 C C . PRO A 1 105 ? 2.964 -1.271 -26.217 1.00 54.75 105 PRO A C 1
ATOM 804 O O . PRO A 1 105 ? 2.002 -1.545 -26.931 1.00 54.75 105 PRO A O 1
ATOM 807 N N . ILE A 1 106 ? 3.001 -1.641 -24.934 1.00 53.50 106 ILE A N 1
ATOM 808 C CA . ILE A 1 106 ? 1.833 -2.182 -24.209 1.00 53.50 106 ILE A CA 1
ATOM 809 C C . ILE A 1 106 ? 1.706 -1.495 -22.838 1.00 53.50 106 ILE A C 1
ATOM 811 O O . ILE A 1 106 ? 2.697 -1.042 -22.274 1.00 53.50 106 ILE A O 1
ATOM 815 N N . ALA A 1 107 ? 0.448 -1.386 -22.390 1.00 52.28 107 ALA A N 1
ATOM 816 C CA . ALA A 1 107 ? -0.106 -0.611 -21.280 1.00 52.28 107 ALA A CA 1
ATOM 817 C C . ALA A 1 107 ? 0.811 -0.405 -20.065 1.00 52.28 107 ALA A C 1
ATOM 819 O O . ALA A 1 107 ? 1.381 -1.347 -19.518 1.00 52.28 107 ALA A O 1
ATOM 820 N N . ALA A 1 108 ? 0.873 0.849 -19.618 1.00 58.09 108 ALA A N 1
ATOM 821 C CA . ALA A 1 108 ? 1.432 1.215 -18.328 1.00 58.09 108 ALA A CA 1
ATOM 822 C C . ALA A 1 108 ? 0.806 0.381 -17.203 1.00 58.09 108 ALA A C 1
ATOM 824 O O . ALA A 1 108 ? -0.376 0.036 -17.259 1.00 58.09 108 ALA A O 1
ATOM 825 N N . LEU A 1 109 ? 1.584 0.103 -16.160 1.00 68.19 109 LEU A N 1
ATOM 826 C CA . LEU A 1 109 ? 1.010 -0.390 -14.916 1.00 68.19 109 LEU A CA 1
ATOM 827 C C . LEU A 1 109 ? 0.190 0.739 -14.288 1.00 68.19 109 LEU A C 1
ATOM 829 O O . LEU A 1 109 ? 0.743 1.800 -14.010 1.00 68.19 109 LEU A O 1
ATOM 833 N N . PHE A 1 110 ? -1.097 0.499 -14.053 1.00 72.12 110 PHE A N 1
ATOM 834 C CA . PHE A 1 110 ? -1.977 1.420 -13.342 1.00 72.12 110 PHE A CA 1
ATOM 835 C C . PHE A 1 110 ? -2.402 0.787 -12.022 1.00 72.12 110 PHE A C 1
ATOM 837 O O . PHE A 1 110 ? -3.033 -0.268 -12.009 1.00 72.12 110 PHE A O 1
ATOM 844 N N . LEU A 1 111 ? -2.055 1.435 -10.911 1.00 80.50 111 LEU A N 1
ATOM 845 C CA . LEU A 1 111 ? -2.656 1.101 -9.625 1.00 80.50 111 LEU A CA 1
ATOM 846 C C . LEU A 1 111 ? -4.136 1.509 -9.608 1.00 80.50 111 LEU A C 1
ATOM 848 O O . LEU A 1 111 ? -4.515 2.526 -10.191 1.00 80.50 111 LEU A O 1
ATOM 852 N N . ASP A 1 112 ? -4.959 0.728 -8.906 1.00 84.50 112 ASP A N 1
ATOM 853 C CA . ASP A 1 112 ? -6.344 1.111 -8.621 1.00 84.50 112 ASP A CA 1
ATOM 854 C C . ASP A 1 112 ? -6.389 2.421 -7.813 1.00 84.50 112 ASP 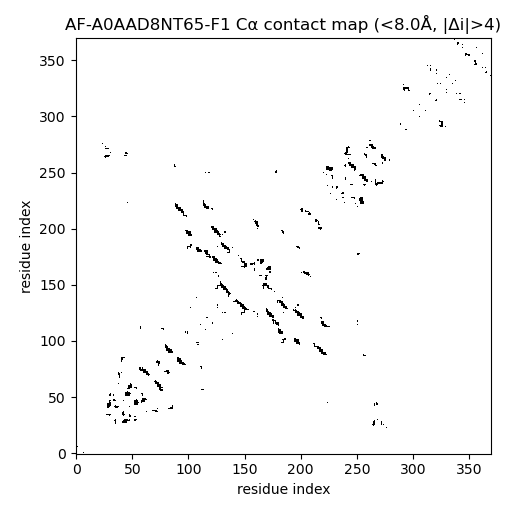A C 1
ATOM 856 O O . ASP A 1 112 ? -5.460 2.753 -7.077 1.00 84.50 112 ASP A O 1
ATOM 860 N N . GLN A 1 113 ? -7.510 3.142 -7.905 1.00 83.88 113 GLN A N 1
ATOM 861 C CA . GLN A 1 113 ? -7.704 4.520 -7.414 1.00 83.88 113 GLN A CA 1
ATOM 862 C C . GLN A 1 113 ? -7.392 4.785 -5.925 1.00 83.88 113 GLN A C 1
ATOM 864 O O . GLN A 1 113 ? -7.318 5.940 -5.513 1.00 83.88 113 GLN A O 1
ATOM 869 N N . TYR A 1 114 ? -7.236 3.738 -5.115 1.00 89.88 114 TYR A N 1
ATOM 870 C CA . TYR A 1 114 ? -6.972 3.817 -3.677 1.00 89.88 114 TYR A CA 1
ATOM 871 C C . TYR A 1 114 ? -5.552 3.402 -3.288 1.00 89.88 114 TYR A C 1
ATOM 873 O O . TYR A 1 114 ? -5.250 3.337 -2.098 1.00 89.88 114 TYR A O 1
ATOM 881 N N . PHE A 1 115 ? -4.686 3.121 -4.263 1.00 89.94 115 PHE A N 1
ATOM 882 C CA . PHE A 1 115 ? -3.322 2.660 -4.039 1.00 89.94 115 PHE A CA 1
ATOM 883 C C . PHE A 1 115 ? -2.307 3.593 -4.696 1.00 89.94 115 PHE A C 1
ATOM 885 O O . PHE A 1 115 ? -2.500 4.089 -5.803 1.00 89.94 115 PHE A O 1
ATOM 892 N N . LEU A 1 116 ? -1.195 3.805 -4.001 1.00 88.00 116 LEU A N 1
ATOM 893 C CA . LEU A 1 116 ? -0.098 4.673 -4.412 1.00 88.00 116 LEU A CA 1
ATOM 894 C C . LEU A 1 116 ? 1.226 3.968 -4.125 1.00 88.00 116 LEU A C 1
ATOM 896 O O . LEU A 1 116 ? 1.339 3.211 -3.159 1.00 88.00 116 LEU A O 1
ATOM 900 N N . PHE A 1 117 ? 2.263 4.244 -4.908 1.00 87.12 117 PHE A N 1
ATOM 901 C CA . PHE A 1 117 ? 3.602 3.785 -4.549 1.00 87.12 117 PHE A CA 1
ATOM 902 C C . PHE A 1 117 ? 4.156 4.618 -3.386 1.00 87.12 117 PHE A C 1
ATOM 904 O O . PHE A 1 117 ? 4.042 5.843 -3.368 1.00 87.12 117 PHE A O 1
ATOM 911 N N . THR A 1 118 ? 4.768 3.962 -2.400 1.00 87.94 118 THR A N 1
ATOM 912 C CA . THR A 1 118 ? 5.383 4.671 -1.269 1.00 87.94 118 THR A CA 1
ATOM 913 C C . THR A 1 118 ? 6.720 5.295 -1.667 1.00 87.94 118 THR A C 1
ATOM 915 O O . THR A 1 118 ? 7.611 4.573 -2.115 1.00 87.94 118 THR A O 1
ATOM 918 N N . GLN A 1 119 ? 6.876 6.606 -1.451 1.00 85.56 119 GLN A N 1
ATOM 919 C CA . GLN A 1 119 ? 8.085 7.371 -1.790 1.00 85.56 119 GLN A CA 1
ATOM 920 C C . GLN A 1 119 ? 9.332 6.917 -1.019 1.00 85.56 119 GLN A C 1
ATOM 922 O O . GLN A 1 119 ? 10.395 6.746 -1.608 1.00 85.56 119 GLN A O 1
ATOM 927 N N . ASP A 1 120 ? 9.196 6.689 0.288 1.00 85.94 120 ASP A N 1
ATOM 928 C CA . ASP A 1 120 ? 10.348 6.448 1.170 1.00 85.94 120 ASP A CA 1
ATOM 929 C C . ASP A 1 120 ? 10.806 4.991 1.211 1.00 85.94 120 ASP A C 1
ATOM 931 O O . ASP A 1 120 ? 11.906 4.691 1.677 1.00 85.94 120 ASP A O 1
ATOM 935 N N . LEU A 1 121 ? 9.957 4.069 0.755 1.00 89.38 121 LEU A N 1
ATOM 936 C CA . LEU A 1 121 ? 10.198 2.629 0.860 1.00 89.38 121 LEU A CA 1
ATOM 937 C C . LEU A 1 121 ? 10.533 1.983 -0.479 1.00 89.38 121 LEU A C 1
ATOM 939 O O . LEU A 1 121 ? 11.062 0.873 -0.484 1.00 89.38 121 LEU A O 1
ATOM 943 N N . ASN A 1 122 ? 10.270 2.668 -1.594 1.00 89.50 122 ASN A N 1
ATOM 944 C CA . ASN A 1 122 ? 10.548 2.144 -2.921 1.00 89.50 122 ASN A CA 1
ATOM 945 C C . ASN A 1 122 ? 11.493 3.033 -3.727 1.00 89.50 122 ASN A C 1
ATOM 947 O O . ASN A 1 122 ? 11.520 4.254 -3.594 1.00 89.50 122 ASN A O 1
ATOM 951 N N . LEU A 1 123 ? 12.183 2.391 -4.662 1.00 89.00 123 LEU A N 1
ATOM 952 C CA . LEU A 1 123 ? 12.939 3.018 -5.732 1.00 89.00 123 LEU A CA 1
ATOM 953 C C . LEU A 1 123 ? 12.340 2.625 -7.070 1.00 89.00 123 LEU A C 1
ATOM 955 O O . LEU A 1 123 ? 11.957 1.474 -7.292 1.00 89.00 123 LEU A O 1
ATOM 959 N N . PHE A 1 124 ? 12.324 3.585 -7.982 1.00 88.75 124 PHE A N 1
ATOM 960 C CA . PHE A 1 124 ? 12.115 3.317 -9.388 1.00 88.75 124 PHE A CA 1
ATOM 961 C C . PHE A 1 124 ? 13.451 3.000 -10.036 1.00 88.75 124 PHE A C 1
ATOM 963 O O . PHE A 1 124 ? 14.404 3.769 -9.922 1.00 88.75 124 PHE A O 1
ATOM 970 N N . VAL A 1 125 ? 13.527 1.849 -10.688 1.00 87.38 125 VAL A N 1
ATOM 971 C CA . VAL A 1 125 ? 14.754 1.301 -11.251 1.00 87.38 125 VAL A CA 1
ATOM 972 C C . VAL A 1 125 ? 14.503 0.984 -12.708 1.00 87.38 125 VAL A C 1
ATOM 974 O O . VAL A 1 125 ? 13.524 0.324 -13.050 1.00 87.38 125 VAL A O 1
ATOM 977 N N . ALA A 1 126 ? 15.418 1.405 -13.570 1.00 86.88 126 ALA A N 1
ATOM 978 C CA . ALA A 1 126 ? 15.446 0.942 -14.944 1.00 86.88 126 ALA A CA 1
ATOM 979 C C . ALA A 1 126 ? 16.765 0.245 -15.218 1.00 86.88 126 ALA A C 1
ATOM 981 O O . ALA A 1 126 ? 17.826 0.740 -14.845 1.00 86.88 126 ALA A O 1
ATOM 982 N N . VAL A 1 127 ? 16.696 -0.911 -15.863 1.00 83.44 127 VAL A N 1
ATOM 983 C CA . VAL A 1 127 ? 17.848 -1.730 -16.216 1.00 83.44 127 VAL A CA 1
ATOM 984 C C . VAL A 1 127 ? 17.838 -1.950 -17.713 1.00 83.44 127 VAL A C 1
ATOM 986 O O . VAL A 1 127 ? 16.843 -2.384 -18.283 1.00 83.44 127 VAL A O 1
ATOM 989 N N . GLY A 1 128 ? 18.949 -1.633 -18.353 1.00 81.69 128 GLY A N 1
ATOM 990 C CA . GLY A 1 128 ? 19.090 -1.620 -19.796 1.00 81.69 128 GLY A CA 1
ATOM 991 C C . GLY A 1 128 ? 20.002 -0.482 -20.228 1.00 81.69 128 GLY A C 1
ATOM 992 O O . GLY A 1 128 ? 20.331 0.412 -19.452 1.00 81.69 128 GLY A O 1
ATOM 993 N N . CYS A 1 129 ? 20.424 -0.533 -21.485 1.00 82.25 129 CYS A N 1
ATOM 994 C CA . CYS A 1 129 ? 21.335 0.446 -22.055 1.00 82.25 129 CYS A CA 1
ATOM 995 C C . CYS A 1 129 ? 20.600 1.363 -23.028 1.00 82.25 129 CYS A C 1
ATOM 997 O O . CYS A 1 129 ? 19.771 0.889 -23.801 1.00 82.25 129 CYS A O 1
ATOM 999 N N . ASN A 1 130 ? 20.936 2.653 -23.017 1.00 83.75 130 ASN A N 1
ATOM 1000 C CA . ASN A 1 130 ? 20.326 3.680 -23.864 1.00 83.75 130 ASN A CA 1
ATOM 1001 C C . ASN A 1 130 ? 18.805 3.759 -23.679 1.00 83.75 130 ASN A C 1
ATOM 1003 O O . ASN A 1 130 ? 18.039 3.699 -24.643 1.00 83.75 130 ASN A O 1
ATOM 1007 N N . ILE A 1 131 ? 18.379 3.889 -22.421 1.00 85.88 131 ILE A N 1
ATOM 1008 C CA . ILE A 1 131 ? 16.967 3.891 -22.022 1.00 85.88 131 ILE A CA 1
ATOM 1009 C C . ILE A 1 131 ? 16.586 5.158 -21.263 1.00 85.88 131 ILE A C 1
ATOM 1011 O O . ILE A 1 131 ? 17.414 5.740 -20.561 1.00 85.88 131 ILE A O 1
ATOM 1015 N N . SER A 1 132 ? 15.312 5.536 -21.375 1.00 86.81 132 SER A N 1
ATOM 1016 C CA . SER A 1 132 ? 14.670 6.599 -20.600 1.00 86.81 132 SER A CA 1
ATOM 1017 C C . SER A 1 132 ? 13.422 6.040 -19.930 1.00 86.81 132 SER A C 1
ATOM 1019 O O . SER A 1 132 ? 12.447 5.695 -20.598 1.00 86.81 132 SER A O 1
ATOM 1021 N N . ALA A 1 133 ? 13.460 5.908 -18.611 1.00 86.88 133 ALA A N 1
ATOM 1022 C CA . ALA A 1 133 ? 12.344 5.443 -17.803 1.00 86.88 133 ALA A CA 1
ATOM 1023 C C . ALA A 1 133 ? 11.690 6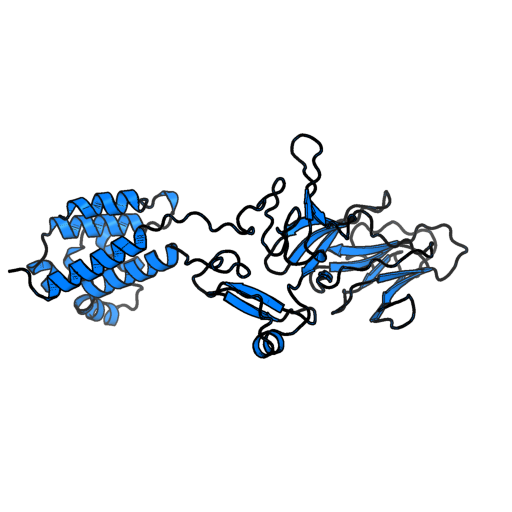.621 -17.087 1.00 86.88 133 ALA A C 1
ATOM 1025 O O . ALA A 1 133 ? 12.387 7.500 -16.589 1.00 86.88 133 ALA A O 1
ATOM 1026 N N . LYS A 1 134 ? 10.360 6.680 -17.058 1.00 86.19 134 LYS A N 1
ATOM 1027 C CA . LYS A 1 134 ? 9.620 7.871 -16.636 1.00 86.19 134 LYS A CA 1
ATOM 1028 C C . LYS A 1 134 ? 8.356 7.523 -15.864 1.00 86.19 134 LYS A C 1
ATOM 1030 O O . LYS A 1 134 ? 7.729 6.493 -16.113 1.00 86.19 134 LYS A O 1
ATOM 1035 N N . PHE A 1 135 ? 7.966 8.443 -14.991 1.00 82.25 135 PHE A N 1
ATOM 1036 C CA . PHE A 1 135 ? 6.621 8.516 -14.425 1.00 82.25 135 PHE A CA 1
ATOM 1037 C C . PHE A 1 135 ? 5.752 9.423 -15.288 1.00 82.25 135 PHE A C 1
ATOM 1039 O O . PHE A 1 135 ? 6.222 10.482 -15.717 1.00 82.25 135 PHE A O 1
ATOM 1046 N N . PHE A 1 136 ? 4.495 9.047 -15.492 1.00 74.88 136 PHE A N 1
ATOM 1047 C CA . PHE A 1 136 ? 3.536 9.851 -16.244 1.00 74.88 136 PHE A CA 1
ATOM 1048 C C . PHE A 1 136 ? 2.139 9.799 -15.621 1.00 74.88 136 PHE A C 1
ATOM 1050 O O . PHE A 1 136 ? 1.827 8.921 -14.817 1.00 74.88 136 PHE A O 1
ATOM 1057 N N . GLU A 1 137 ? 1.312 10.776 -15.984 1.00 66.94 137 GLU A N 1
ATOM 1058 C CA . GLU A 1 137 ? -0.112 10.843 -15.648 1.00 66.94 137 GLU A CA 1
ATOM 1059 C C . GLU A 1 137 ? -0.934 10.754 -16.943 1.00 66.94 137 GLU A C 1
ATOM 1061 O O . GLU A 1 137 ? -0.820 11.610 -17.826 1.00 66.94 137 GLU A O 1
ATOM 1066 N N . GLY A 1 138 ? -1.766 9.717 -17.061 1.00 62.00 138 GLY A N 1
ATOM 1067 C CA . GLY A 1 138 ? -2.503 9.406 -18.289 1.00 62.00 138 GLY A CA 1
ATOM 1068 C C . GLY A 1 138 ? -1.683 8.536 -19.246 1.00 62.00 138 GLY A C 1
ATOM 1069 O O . GLY A 1 138 ? -1.144 7.511 -18.835 1.00 62.00 138 GLY A O 1
ATOM 1070 N N . ASP A 1 139 ? -1.608 8.926 -20.518 1.00 57.31 139 ASP A N 1
ATOM 1071 C CA . ASP A 1 139 ? -0.819 8.214 -21.528 1.00 57.31 139 ASP A CA 1
ATOM 1072 C C . ASP A 1 139 ? 0.663 8.631 -21.501 1.00 57.31 139 ASP A C 1
ATOM 1074 O O . ASP A 1 139 ? 1.020 9.727 -21.069 1.00 57.31 139 ASP A O 1
ATOM 1078 N N . LEU A 1 140 ? 1.554 7.771 -22.006 1.00 56.97 140 LEU A N 1
ATOM 1079 C CA . LEU A 1 140 ? 2.986 8.077 -22.112 1.00 56.97 140 LEU A CA 1
ATOM 1080 C C . LEU A 1 140 ? 3.221 9.399 -22.881 1.00 56.97 140 LEU A C 1
ATOM 1082 O O . LEU A 1 140 ? 2.885 9.503 -24.061 1.00 56.97 140 LEU A O 1
ATOM 1086 N N . GLY A 1 141 ? 3.859 10.385 -22.233 1.00 54.22 141 GLY A N 1
ATOM 1087 C CA . GLY A 1 141 ? 4.295 11.647 -22.851 1.00 54.22 141 GLY A CA 1
ATOM 1088 C C . GLY A 1 141 ? 3.349 12.851 -22.714 1.00 54.22 141 GLY A C 1
ATOM 1089 O O . GLY A 1 141 ? 3.627 13.893 -23.308 1.00 54.22 141 GLY A O 1
ATOM 1090 N N . THR A 1 142 ? 2.256 12.755 -21.948 1.00 60.31 142 THR A N 1
ATOM 1091 C CA . THR A 1 142 ? 1.361 13.894 -21.636 1.00 60.31 142 THR A CA 1
ATOM 1092 C C . THR A 1 142 ? 1.931 14.816 -20.554 1.00 60.31 142 THR A C 1
ATOM 1094 O O . THR A 1 142 ? 2.003 16.031 -20.749 1.00 60.31 142 THR A O 1
ATOM 1097 N N . ARG A 1 143 ? 2.331 14.256 -19.406 1.00 65.50 143 ARG A N 1
ATOM 1098 C CA . ARG A 1 143 ? 2.922 14.976 -18.268 1.00 65.50 143 ARG A CA 1
ATOM 1099 C C . ARG A 1 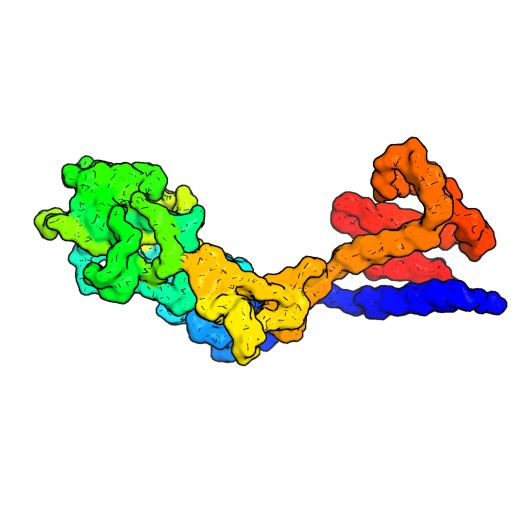143 ? 3.940 14.077 -17.568 1.00 65.50 143 ARG A C 1
ATOM 1101 O O . ARG A 1 143 ? 3.561 13.133 -16.881 1.00 65.50 143 ARG A O 1
ATOM 1108 N N . ASP A 1 144 ? 5.219 14.397 -17.743 1.00 72.19 144 ASP A N 1
ATOM 1109 C CA . ASP A 1 144 ? 6.335 13.651 -17.156 1.00 72.19 144 ASP A CA 1
ATOM 1110 C C . ASP A 1 144 ? 6.691 14.230 -15.775 1.00 72.19 144 ASP A C 1
ATOM 1112 O O . ASP A 1 144 ? 6.941 15.431 -15.649 1.00 72.19 144 ASP A O 1
ATOM 1116 N N . TYR A 1 145 ? 6.760 13.383 -14.743 1.00 71.44 145 TYR A N 1
ATOM 1117 C CA . TYR A 1 145 ? 7.133 13.799 -13.373 1.00 71.44 145 TYR A CA 1
ATOM 1118 C C . TYR A 1 145 ? 8.634 13.655 -13.087 1.00 71.44 145 TYR A C 1
ATOM 1120 O O . TYR A 1 145 ? 9.133 14.126 -12.067 1.00 71.44 145 TYR A O 1
ATOM 1128 N N . GLY A 1 146 ? 9.367 13.012 -13.994 1.00 79.00 146 GLY A N 1
ATOM 1129 C CA . GLY A 1 146 ? 10.804 12.792 -13.898 1.00 79.00 146 GLY A CA 1
ATOM 1130 C C . GLY A 1 146 ? 11.258 11.685 -14.839 1.00 79.00 146 GLY A C 1
ATOM 1131 O O . GLY A 1 146 ? 10.457 10.847 -15.262 1.00 79.00 146 GLY A O 1
ATOM 1132 N N . SER A 1 147 ? 12.550 11.684 -15.165 1.00 84.62 147 SER A N 1
ATOM 1133 C CA . SER A 1 147 ? 13.169 10.673 -16.019 1.00 84.62 147 SER A CA 1
ATOM 1134 C C . SER A 1 147 ? 14.422 10.091 -15.379 1.00 84.62 147 SER A C 1
ATOM 1136 O O . SER A 1 147 ? 15.270 10.805 -14.851 1.00 84.62 147 SER A O 1
ATOM 1138 N N . CYS A 1 148 ? 14.535 8.778 -15.473 1.00 88.38 148 CYS A N 1
ATOM 1139 C CA . CYS A 1 148 ? 15.659 7.960 -15.077 1.00 88.38 148 CYS A CA 1
ATOM 1140 C C . CYS A 1 148 ? 16.328 7.470 -16.361 1.00 88.38 148 CYS A C 1
ATOM 1142 O O . CYS A 1 148 ? 15.734 6.715 -17.133 1.00 88.38 148 CYS A O 1
ATOM 1144 N N . GLU A 1 149 ? 17.546 7.932 -16.617 1.00 88.75 149 GLU A N 1
ATOM 1145 C CA . GLU A 1 149 ? 18.257 7.633 -17.858 1.00 88.75 149 GLU A CA 1
ATOM 1146 C C . GLU A 1 149 ? 19.430 6.700 -17.604 1.00 88.75 149 GLU A C 1
ATOM 1148 O O . GLU A 1 149 ? 20.187 6.889 -16.648 1.00 88.75 149 GLU A O 1
ATOM 1153 N N . SER A 1 150 ? 19.612 5.720 -18.492 1.00 87.25 150 SER A N 1
ATOM 1154 C CA . SER A 1 150 ? 20.851 4.953 -18.540 1.00 87.25 150 SER A CA 1
ATOM 1155 C C . SER A 1 150 ? 21.481 4.989 -19.924 1.00 87.25 150 SER A C 1
ATOM 1157 O O . SER A 1 150 ? 20.869 4.572 -20.906 1.00 87.25 150 SER A O 1
ATOM 1159 N N . ILE A 1 151 ? 22.719 5.480 -19.991 1.00 85.69 151 ILE A N 1
ATOM 1160 C CA . ILE A 1 151 ? 23.507 5.631 -21.218 1.00 85.69 151 ILE A CA 1
ATOM 1161 C C . ILE A 1 151 ? 24.810 4.859 -21.028 1.00 85.69 151 ILE A C 1
ATOM 1163 O O . ILE A 1 151 ? 25.593 5.158 -20.127 1.00 85.69 151 ILE A O 1
ATOM 1167 N N . CYS A 1 152 ? 25.052 3.857 -21.870 1.00 79.88 152 CYS A N 1
ATOM 1168 C CA . CYS A 1 152 ? 26.220 2.986 -21.758 1.00 79.88 152 CYS A CA 1
ATOM 1169 C C . CYS A 1 152 ? 26.648 2.395 -23.111 1.00 79.88 152 CYS A C 1
ATOM 1171 O O . CYS A 1 152 ? 25.986 2.573 -24.132 1.00 79.88 152 CYS A O 1
ATOM 1173 N N . ASN A 1 153 ? 27.764 1.660 -23.101 1.00 75.06 153 ASN A N 1
ATOM 1174 C CA . ASN A 1 153 ? 28.225 0.848 -24.227 1.00 75.06 153 ASN A CA 1
ATOM 1175 C C . ASN A 1 153 ? 27.927 -0.633 -23.930 1.00 75.06 153 ASN A C 1
ATOM 1177 O O . ASN A 1 153 ? 28.110 -1.065 -22.797 1.00 75.06 153 ASN A O 1
ATOM 1181 N N . GLU A 1 154 ? 27.486 -1.392 -24.940 1.00 66.50 154 GLU A N 1
ATOM 1182 C CA . GLU A 1 154 ? 26.740 -2.678 -24.910 1.00 66.50 154 GLU A CA 1
ATOM 1183 C C . GLU A 1 154 ? 27.312 -3.879 -24.106 1.00 66.50 154 GLU A C 1
ATOM 1185 O O . GLU A 1 154 ? 26.828 -5.002 -24.238 1.00 66.50 154 GLU A O 1
ATOM 1190 N N . LYS A 1 155 ? 28.317 -3.707 -23.244 1.00 60.62 155 LYS A N 1
ATOM 1191 C CA . LYS A 1 155 ? 28.868 -4.764 -22.384 1.00 60.62 155 LYS A CA 1
ATOM 1192 C C . LYS A 1 155 ? 28.990 -4.284 -20.944 1.00 60.62 155 LYS A C 1
ATOM 1194 O O . LYS A 1 155 ? 30.083 -3.948 -20.493 1.00 60.62 155 LYS A O 1
ATOM 1199 N N . MET A 1 156 ? 27.873 -4.284 -20.223 1.00 61.38 156 MET A N 1
ATOM 1200 C CA . MET A 1 156 ? 27.856 -3.976 -18.796 1.00 61.38 156 MET A CA 1
ATOM 1201 C C . MET A 1 156 ? 27.331 -5.172 -17.991 1.00 61.38 156 MET A C 1
ATOM 1203 O O . MET A 1 156 ? 26.316 -5.751 -18.384 1.00 61.38 156 MET A O 1
ATOM 1207 N N . PRO A 1 157 ? 27.994 -5.576 -16.891 1.00 61.31 157 PRO A N 1
ATOM 1208 C CA . PRO A 1 157 ? 27.429 -6.560 -15.973 1.00 61.31 157 PRO A CA 1
ATOM 1209 C C . PRO A 1 157 ? 26.098 -6.074 -15.390 1.00 61.31 157 PRO A C 1
ATOM 1211 O O . PRO A 1 157 ? 25.935 -4.889 -15.101 1.00 61.31 157 PRO A O 1
ATOM 1214 N N . LEU A 1 158 ? 25.164 -7.008 -15.200 1.00 64.19 158 LEU A N 1
ATOM 1215 C CA . LEU A 1 158 ? 23.862 -6.733 -14.596 1.00 64.19 158 LEU A CA 1
ATOM 1216 C C . LEU A 1 158 ? 24.030 -6.249 -13.143 1.00 64.19 158 LEU A C 1
ATOM 1218 O O . LEU A 1 158 ? 24.858 -6.804 -12.408 1.00 64.19 158 LEU A O 1
ATOM 1222 N N . PRO A 1 159 ? 23.257 -5.242 -12.705 1.00 65.75 159 PRO A N 1
ATOM 1223 C CA . PRO A 1 159 ? 23.287 -4.785 -11.324 1.00 65.75 159 PRO A CA 1
ATOM 1224 C C . PRO A 1 159 ? 22.761 -5.871 -10.378 1.00 65.75 159 PRO A C 1
ATOM 1226 O O . PRO A 1 159 ? 21.803 -6.575 -10.684 1.00 65.75 159 PRO A O 1
ATOM 1229 N N . VAL A 1 160 ? 23.386 -5.976 -9.204 1.00 64.81 160 VAL A N 1
ATOM 1230 C CA . VAL A 1 160 ? 22.999 -6.923 -8.136 1.00 64.81 160 VAL A CA 1
ATOM 1231 C C . VAL A 1 160 ? 22.058 -6.265 -7.108 1.00 64.81 160 VAL A C 1
ATOM 1233 O O . VAL A 1 160 ? 21.402 -6.947 -6.326 1.00 64.81 160 VAL A O 1
ATOM 1236 N N . SER A 1 161 ? 21.981 -4.928 -7.104 1.00 69.62 161 SER A N 1
ATOM 1237 C CA . SER A 1 161 ? 21.198 -4.120 -6.158 1.00 69.62 161 SER A CA 1
ATOM 1238 C C . SER A 1 161 ? 20.665 -2.849 -6.838 1.00 69.62 161 SER A C 1
ATOM 1240 O O . SER A 1 161 ? 21.407 -2.283 -7.649 1.00 69.62 161 SER A O 1
ATOM 1242 N N . PRO A 1 162 ? 19.459 -2.350 -6.479 1.00 68.06 162 PRO A N 1
ATOM 1243 C CA . PRO A 1 162 ? 18.908 -1.092 -6.989 1.00 68.06 162 PRO A CA 1
ATOM 1244 C C . PRO A 1 162 ? 19.852 0.078 -6.719 1.00 68.06 162 PRO A C 1
ATOM 1246 O O . PRO A 1 162 ? 20.130 0.885 -7.599 1.00 68.06 162 PRO A O 1
ATOM 1249 N N . THR A 1 163 ? 20.429 0.084 -5.514 1.00 72.69 163 THR A N 1
ATOM 1250 C CA . THR A 1 163 ? 21.244 1.170 -4.955 1.00 72.69 163 THR A CA 1
ATOM 1251 C C . THR A 1 163 ? 22.587 1.381 -5.646 1.00 72.69 163 THR A C 1
ATOM 1253 O O . THR A 1 163 ? 23.236 2.401 -5.422 1.00 72.69 163 THR A O 1
ATOM 1256 N N . ASN A 1 164 ? 23.007 0.448 -6.504 1.00 78.25 164 ASN A N 1
ATOM 1257 C CA . ASN A 1 164 ? 24.270 0.535 -7.232 1.00 78.25 164 ASN A CA 1
ATOM 1258 C C . ASN A 1 164 ? 24.110 1.149 -8.632 1.00 78.25 164 ASN A C 1
ATOM 1260 O O . ASN A 1 164 ? 25.064 1.126 -9.407 1.00 78.25 164 ASN A O 1
ATOM 1264 N N . CYS A 1 165 ? 22.934 1.674 -8.984 1.00 81.88 165 CYS A N 1
ATOM 1265 C CA . CYS A 1 165 ? 22.679 2.252 -10.300 1.00 81.88 165 CYS A CA 1
ATOM 1266 C C . CYS A 1 165 ? 23.161 3.702 -10.408 1.00 81.88 165 CYS A C 1
ATOM 1268 O O . CYS A 1 165 ? 22.725 4.574 -9.660 1.00 81.88 165 CYS A O 1
ATOM 1270 N N . THR A 1 166 ? 24.055 3.965 -11.365 1.00 81.31 166 THR A N 1
ATOM 1271 C CA . THR A 1 166 ? 24.696 5.278 -11.568 1.00 81.31 166 THR A CA 1
ATOM 1272 C C . THR A 1 166 ? 24.293 5.958 -12.875 1.00 81.31 166 THR A C 1
ATOM 1274 O O . THR A 1 166 ? 24.795 7.038 -13.177 1.00 81.31 166 THR A O 1
ATOM 1277 N N . GLY A 1 167 ? 23.439 5.330 -13.687 1.00 83.19 167 GLY A N 1
ATOM 1278 C CA . GLY A 1 167 ? 23.069 5.795 -15.027 1.00 83.19 167 GLY A CA 1
ATOM 1279 C C . GLY A 1 167 ? 24.060 5.355 -16.108 1.00 83.19 167 GLY A C 1
ATOM 1280 O O . GLY A 1 167 ? 23.656 5.052 -17.226 1.00 83.19 167 GLY A O 1
ATOM 1281 N N . PHE A 1 168 ? 25.347 5.201 -15.790 1.00 80.31 168 PHE A N 1
ATOM 1282 C CA . PHE A 1 168 ? 26.362 4.767 -16.766 1.00 80.31 168 PHE A CA 1
ATOM 1283 C C . PHE A 1 168 ? 26.645 3.266 -16.735 1.00 80.31 168 PHE A C 1
ATOM 1285 O O . PHE A 1 168 ? 27.341 2.750 -17.608 1.00 80.31 168 PHE A O 1
ATOM 1292 N N . ASN A 1 169 ? 26.114 2.557 -15.734 1.00 78.50 169 ASN A N 1
ATOM 1293 C CA . ASN A 1 169 ? 26.342 1.133 -15.529 1.00 78.50 169 ASN A CA 1
ATOM 1294 C C . ASN A 1 169 ? 25.198 0.225 -15.988 1.00 78.50 169 ASN A C 1
ATOM 1296 O O . ASN A 1 169 ? 24.966 -0.824 -15.392 1.00 78.50 169 ASN A O 1
ATOM 1300 N N . GLY A 1 170 ? 24.500 0.613 -17.057 1.00 80.56 170 GLY A N 1
ATOM 1301 C CA . GLY A 1 170 ? 23.399 -0.176 -17.615 1.00 80.56 170 GLY A CA 1
ATOM 1302 C C . GLY A 1 170 ? 22.173 -0.246 -16.709 1.00 80.56 170 GLY A C 1
ATOM 1303 O O . GLY A 1 170 ? 21.322 -1.111 -16.900 1.00 80.56 170 GLY A O 1
ATOM 1304 N N . CYS A 1 171 ? 22.089 0.633 -15.712 1.00 84.75 171 CYS A N 1
ATOM 1305 C CA . CYS A 1 171 ? 20.877 0.879 -14.960 1.00 84.75 171 CYS A CA 1
ATOM 1306 C C . CYS A 1 171 ? 20.855 2.295 -14.389 1.00 84.75 171 CYS A C 1
ATOM 1308 O O . CYS A 1 171 ? 21.888 2.954 -14.246 1.00 84.75 171 CYS A O 1
ATOM 1310 N N . CYS A 1 172 ? 19.664 2.754 -14.036 1.00 87.62 172 CYS A N 1
ATOM 1311 C CA . CYS A 1 172 ? 19.425 4.019 -13.367 1.00 87.62 172 CYS A CA 1
ATOM 1312 C C . CYS A 1 172 ? 18.434 3.801 -12.218 1.00 87.62 172 CYS A C 1
ATOM 1314 O O . CYS A 1 172 ? 17.639 2.857 -12.245 1.00 87.62 172 CYS A O 1
ATOM 1316 N N . GLN A 1 173 ? 18.483 4.681 -11.219 1.00 89.62 173 GLN A N 1
ATOM 1317 C CA . GLN A 1 173 ? 17.499 4.713 -10.144 1.00 89.62 173 GLN A CA 1
ATOM 1318 C C . GLN A 1 173 ? 16.968 6.129 -9.927 1.00 89.62 173 GLN A C 1
ATOM 1320 O O . GLN A 1 173 ? 17.688 7.109 -10.131 1.00 89.62 173 GLN A O 1
ATOM 1325 N N . LEU A 1 174 ? 15.723 6.226 -9.477 1.00 88.25 174 LEU A N 1
ATOM 1326 C CA . LEU A 1 174 ? 15.056 7.471 -9.134 1.00 88.25 174 LEU A CA 1
ATOM 1327 C C . LEU A 1 174 ? 14.141 7.246 -7.923 1.00 88.25 174 LEU A C 1
ATOM 1329 O O . LEU A 1 174 ? 13.529 6.186 -7.782 1.00 88.25 174 LEU A O 1
ATOM 1333 N N . SER A 1 175 ? 14.043 8.240 -7.044 1.00 88.75 175 SER A N 1
ATOM 1334 C CA . SER A 1 175 ? 13.040 8.240 -5.975 1.00 88.75 175 SER A CA 1
ATOM 1335 C C . SER A 1 175 ? 11.635 8.298 -6.571 1.00 88.75 175 SER A C 1
ATOM 1337 O O . SER A 1 175 ? 11.411 8.987 -7.565 1.00 88.75 175 SER A O 1
ATOM 1339 N N . VAL A 1 176 ? 10.688 7.589 -5.961 1.00 87.69 176 VAL A N 1
ATOM 1340 C CA . VAL A 1 176 ? 9.288 7.591 -6.401 1.00 87.69 176 VAL A CA 1
ATOM 1341 C C . VAL A 1 176 ? 8.624 8.917 -5.984 1.00 87.69 176 VAL A C 1
ATOM 1343 O O . VAL A 1 176 ? 8.624 9.212 -4.791 1.00 87.69 176 VAL A O 1
ATOM 1346 N N . PRO A 1 177 ? 8.090 9.740 -6.910 1.00 84.69 177 PRO A N 1
ATOM 1347 C CA . PRO A 1 177 ? 7.403 10.986 -6.560 1.00 84.69 177 PRO A CA 1
ATOM 1348 C C . PRO A 1 177 ? 6.062 10.751 -5.848 1.00 84.69 177 PRO A C 1
ATOM 1350 O O . PRO A 1 177 ? 5.502 9.659 -5.893 1.00 84.69 177 PRO A O 1
ATOM 1353 N N . GLU A 1 178 ? 5.510 11.795 -5.231 1.00 81.88 178 GLU A N 1
ATOM 1354 C CA . GLU A 1 178 ? 4.155 11.761 -4.666 1.00 81.88 178 GLU A CA 1
ATOM 1355 C C . GLU A 1 178 ? 3.082 11.633 -5.761 1.00 81.88 178 GLU A C 1
ATOM 1357 O O . GLU A 1 178 ? 3.268 12.104 -6.885 1.00 81.88 178 GLU A O 1
ATOM 1362 N N . ASN A 1 179 ? 1.927 11.051 -5.417 1.00 78.19 179 ASN A N 1
ATOM 1363 C CA . ASN A 1 179 ? 0.758 10.919 -6.301 1.00 78.19 179 ASN A CA 1
ATOM 1364 C C . ASN A 1 179 ? 0.989 10.159 -7.623 1.00 78.19 179 ASN A C 1
ATOM 1366 O O . ASN A 1 179 ? 0.193 10.290 -8.552 1.00 78.19 179 ASN A O 1
ATOM 1370 N N . VAL A 1 180 ? 2.048 9.351 -7.732 1.00 77.50 180 VAL A N 1
ATOM 1371 C CA . VAL A 1 180 ? 2.280 8.534 -8.9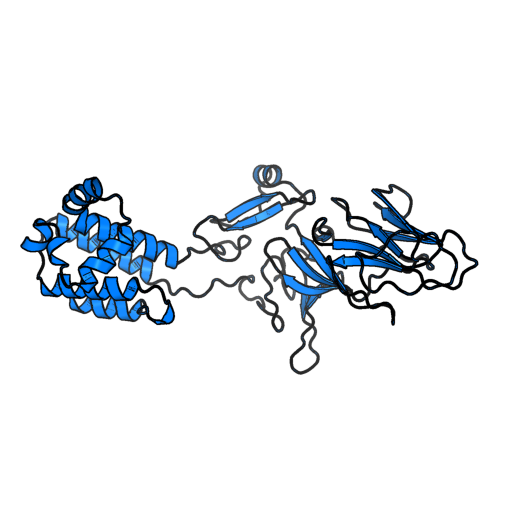31 1.00 77.50 180 VAL A CA 1
ATOM 1372 C C . VAL A 1 180 ? 1.597 7.174 -8.817 1.00 77.50 180 VAL A C 1
ATOM 1374 O O . VAL A 1 180 ? 1.786 6.429 -7.853 1.00 77.50 180 VAL A O 1
ATOM 1377 N N . THR A 1 181 ? 0.824 6.835 -9.843 1.00 78.81 181 THR A N 1
ATOM 1378 C CA . THR A 1 181 ? 0.122 5.548 -9.980 1.00 78.81 181 THR A CA 1
ATOM 1379 C C . THR A 1 181 ? 0.595 4.743 -11.185 1.00 78.81 181 THR A C 1
ATOM 1381 O O . THR A 1 181 ? 0.216 3.579 -11.312 1.00 78.81 181 THR A O 1
ATOM 1384 N N . SER A 1 182 ? 1.427 5.339 -12.052 1.00 79.62 182 SER A N 1
ATOM 1385 C CA . SER A 1 182 ? 1.900 4.710 -13.284 1.00 79.62 182 SER A CA 1
ATOM 1386 C C . SER A 1 182 ? 3.325 5.110 -13.672 1.00 79.62 182 SER A C 1
ATOM 1388 O O . SER A 1 182 ? 3.804 6.200 -13.347 1.00 79.62 182 SER A O 1
ATOM 1390 N N . TYR A 1 183 ? 4.019 4.194 -14.348 1.00 82.81 183 TYR A N 1
ATOM 1391 C CA . TYR A 1 183 ? 5.381 4.372 -14.847 1.00 82.81 183 TYR A CA 1
ATOM 1392 C C . TYR A 1 183 ? 5.619 3.526 -16.103 1.00 82.81 183 TYR A C 1
ATOM 1394 O O . TYR A 1 183 ? 4.867 2.599 -16.408 1.00 82.81 183 TYR A O 1
ATOM 1402 N N . GLY A 1 184 ? 6.706 3.818 -16.817 1.00 81.50 184 GLY A N 1
ATOM 1403 C CA . GLY A 1 184 ? 7.135 3.049 -17.983 1.00 81.50 184 GLY A CA 1
ATOM 1404 C C . GLY A 1 184 ? 8.524 3.451 -18.470 1.00 81.50 184 GLY A C 1
ATOM 1405 O O . GLY A 1 184 ? 9.228 4.218 -17.812 1.00 81.50 184 GLY A O 1
ATOM 1406 N N . CYS A 1 185 ? 8.944 2.928 -19.620 1.00 82.25 185 CYS A N 1
ATOM 1407 C CA . CYS A 1 185 ? 10.221 3.294 -20.233 1.00 82.25 185 CYS A CA 1
ATOM 1408 C C . CYS A 1 185 ? 10.219 3.185 -21.757 1.00 82.25 185 CYS A C 1
ATOM 1410 O O . CYS A 1 185 ? 9.429 2.456 -22.348 1.00 82.25 185 CYS A O 1
ATOM 1412 N N . VAL A 1 186 ? 11.147 3.903 -22.387 1.00 79.62 186 VAL A N 1
ATOM 1413 C CA . VAL A 1 186 ? 11.386 3.901 -23.834 1.00 79.62 186 VAL A CA 1
ATOM 1414 C C . VAL A 1 186 ? 12.875 3.735 -24.130 1.00 79.62 186 VAL A C 1
ATOM 1416 O O . VAL A 1 186 ? 13.730 4.138 -23.337 1.00 79.62 186 VAL A O 1
ATOM 1419 N N . LEU A 1 187 ? 13.195 3.143 -25.280 1.00 79.88 187 LEU A N 1
ATOM 1420 C CA . LEU A 1 187 ? 14.564 3.078 -25.794 1.00 79.88 187 LEU A CA 1
ATOM 1421 C C . LEU A 1 187 ? 14.910 4.329 -26.607 1.00 79.88 187 LEU A C 1
ATOM 1423 O O . LEU A 1 187 ? 14.100 4.798 -27.403 1.00 79.88 187 LEU A O 1
ATOM 1427 N N . TYR A 1 188 ? 16.147 4.811 -26.476 1.00 74.31 188 TYR A N 1
ATOM 1428 C CA . TYR A 1 188 ? 16.687 5.868 -27.334 1.00 74.31 188 TYR A CA 1
ATOM 1429 C C . TYR A 1 188 ? 17.081 5.363 -28.729 1.00 74.31 188 TYR A C 1
ATOM 1431 O O . TYR A 1 188 ? 17.053 6.134 -29.686 1.00 74.31 188 TYR A O 1
ATOM 1439 N N . ASN A 1 189 ? 17.454 4.084 -28.865 1.00 65.50 189 ASN A N 1
ATOM 1440 C CA . ASN A 1 189 ? 17.893 3.502 -30.132 1.00 65.50 189 ASN A CA 1
ATOM 1441 C C . ASN A 1 189 ? 17.339 2.077 -30.306 1.00 65.50 189 ASN A C 1
ATOM 1443 O O . ASN A 1 189 ? 17.585 1.204 -29.479 1.00 65.50 189 ASN A O 1
ATOM 1447 N N . THR A 1 190 ? 16.595 1.828 -31.385 1.00 58.69 190 THR A N 1
ATOM 1448 C CA . THR A 1 190 ? 15.924 0.541 -31.654 1.00 58.69 190 THR A CA 1
ATOM 1449 C C . THR A 1 190 ? 16.848 -0.518 -32.260 1.00 58.69 190 THR A C 1
ATOM 1451 O O . THR A 1 190 ? 16.407 -1.629 -32.541 1.00 58.69 190 THR A O 1
ATOM 1454 N N . THR A 1 191 ? 18.121 -0.200 -32.513 1.00 55.38 191 THR A N 1
ATOM 1455 C CA . THR A 1 191 ? 19.066 -1.137 -33.145 1.00 55.38 191 THR A CA 1
ATOM 1456 C C . THR A 1 191 ? 19.597 -2.206 -32.190 1.00 55.38 191 THR A C 1
ATOM 1458 O O . THR A 1 191 ? 20.212 -3.167 -32.646 1.00 55.38 191 THR A O 1
ATOM 1461 N N . THR A 1 192 ? 19.380 -2.057 -30.880 1.00 52.47 192 THR A N 1
ATOM 1462 C CA . THR A 1 192 ? 19.947 -2.932 -29.847 1.00 52.47 192 THR A CA 1
ATOM 1463 C C . THR A 1 192 ? 18.916 -3.931 -29.327 1.00 52.47 192 THR A C 1
ATOM 1465 O O . THR A 1 192 ? 17.913 -3.559 -28.724 1.00 52.47 192 THR A O 1
ATOM 1468 N N . THR A 1 193 ? 19.193 -5.2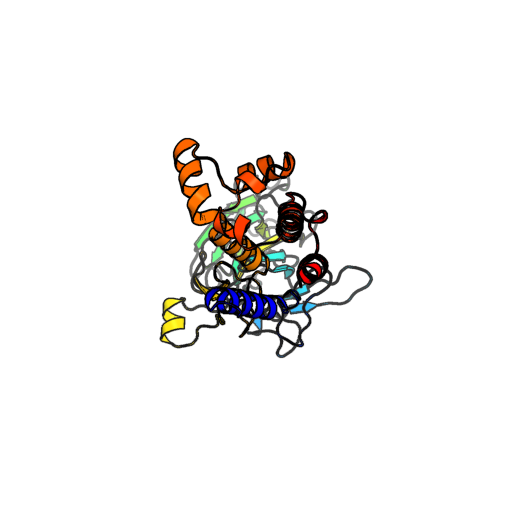23 -29.500 1.00 52.78 193 THR A N 1
ATOM 1469 C CA . THR A 1 193 ? 18.375 -6.361 -29.035 1.00 52.78 193 THR A CA 1
ATOM 1470 C C . THR A 1 193 ? 18.437 -6.598 -27.516 1.00 52.78 193 THR A C 1
ATOM 1472 O O . THR A 1 193 ? 18.106 -7.686 -27.049 1.00 52.78 193 THR A O 1
ATOM 1475 N N . SER A 1 194 ? 18.914 -5.637 -26.721 1.00 60.28 194 SER A N 1
ATOM 1476 C CA . SER A 1 194 ? 19.053 -5.800 -25.271 1.00 60.28 194 SER A CA 1
ATOM 1477 C C . SER A 1 194 ? 17.693 -5.733 -24.574 1.00 60.28 194 SER A C 1
ATOM 1479 O O . SER A 1 194 ? 16.945 -4.774 -24.769 1.00 60.28 194 SER A O 1
ATOM 1481 N N . CYS A 1 195 ? 17.389 -6.720 -23.725 1.00 73.06 195 CYS A N 1
ATOM 1482 C CA . CYS A 1 195 ? 16.263 -6.648 -22.795 1.00 73.06 195 CYS A CA 1
ATOM 1483 C C . CYS A 1 195 ? 16.461 -5.451 -21.861 1.00 73.06 195 CYS A C 1
ATOM 1485 O O . CYS A 1 195 ? 17.394 -5.443 -21.059 1.00 73.06 195 CYS A O 1
ATOM 1487 N N . ALA A 1 196 ? 15.590 -4.454 -21.980 1.00 79.88 196 ALA A N 1
ATOM 1488 C CA . ALA A 1 196 ? 15.525 -3.333 -21.063 1.00 79.88 196 ALA A CA 1
ATOM 1489 C C . ALA A 1 196 ? 14.180 -3.328 -20.350 1.00 79.88 196 ALA A C 1
ATOM 1491 O O . ALA A 1 196 ? 13.139 -3.530 -20.984 1.00 79.88 196 ALA A O 1
ATOM 1492 N N . ILE A 1 197 ? 14.218 -3.098 -19.043 1.00 82.19 197 ILE A N 1
ATOM 1493 C CA . ILE A 1 197 ? 13.041 -3.091 -18.190 1.00 82.19 197 ILE A CA 1
ATOM 1494 C C . ILE A 1 197 ? 13.064 -1.911 -17.226 1.00 82.19 197 ILE A C 1
ATOM 1496 O O . ILE A 1 197 ? 14.128 -1.486 -16.786 1.00 82.19 197 ILE A O 1
ATOM 1500 N N . ALA A 1 198 ? 11.890 -1.426 -16.849 1.00 84.81 198 ALA A N 1
ATOM 1501 C CA . ALA A 1 198 ? 11.707 -0.513 -15.734 1.00 84.81 198 ALA A CA 1
ATOM 1502 C C . ALA A 1 198 ? 10.728 -1.113 -14.730 1.00 84.81 198 ALA A C 1
ATOM 1504 O O . ALA A 1 198 ? 9.774 -1.796 -15.106 1.00 84.81 198 ALA A O 1
ATOM 1505 N N . PHE A 1 199 ? 10.986 -0.893 -13.449 1.00 86.50 199 PHE A N 1
ATOM 1506 C CA . PHE A 1 199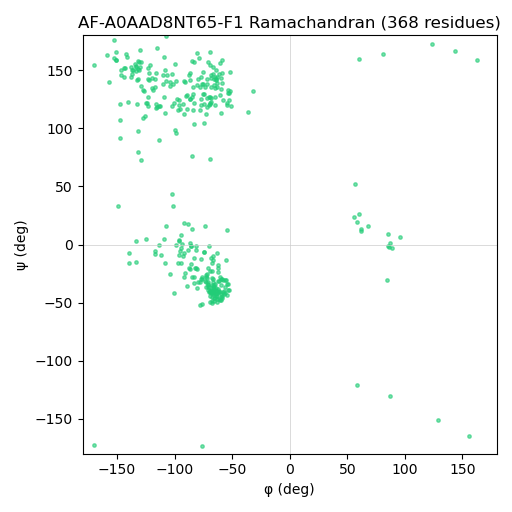 ? 10.175 -1.425 -12.369 1.00 86.50 199 PHE A CA 1
ATOM 1507 C C . PHE A 1 199 ? 10.352 -0.633 -11.078 1.00 86.50 199 PHE A C 1
ATOM 1509 O O . PHE A 1 199 ? 11.326 0.095 -10.898 1.00 86.50 199 PHE A O 1
ATOM 1516 N N . ILE A 1 200 ? 9.420 -0.821 -10.151 1.00 87.62 200 ILE A N 1
ATOM 1517 C CA . ILE A 1 200 ? 9.533 -0.334 -8.776 1.00 87.62 200 ILE A CA 1
ATOM 1518 C C . ILE A 1 200 ? 9.930 -1.499 -7.870 1.00 87.62 200 ILE A C 1
ATOM 1520 O O . ILE A 1 200 ? 9.426 -2.609 -8.036 1.00 87.62 200 ILE A O 1
ATOM 1524 N N . ALA A 1 201 ? 10.846 -1.256 -6.934 1.00 87.88 201 ALA A N 1
ATOM 1525 C CA . ALA A 1 201 ? 11.276 -2.233 -5.938 1.00 87.88 201 ALA A CA 1
ATOM 1526 C C . ALA A 1 201 ? 11.548 -1.569 -4.582 1.00 87.88 201 ALA A C 1
ATOM 1528 O O . ALA A 1 201 ? 11.931 -0.403 -4.519 1.00 87.88 201 ALA A O 1
ATOM 1529 N N . GLU A 1 202 ? 11.386 -2.331 -3.504 1.00 88.12 202 GLU A N 1
ATOM 1530 C CA . GLU A 1 202 ? 11.713 -1.917 -2.141 1.00 88.12 202 GLU A CA 1
ATOM 1531 C C . GLU A 1 202 ? 13.213 -1.590 -1.999 1.00 88.12 202 GLU A C 1
ATOM 1533 O O . GLU A 1 202 ? 14.080 -2.214 -2.627 1.00 88.12 202 GLU A O 1
ATOM 1538 N N . ASN A 1 203 ? 13.535 -0.616 -1.146 1.00 81.50 203 ASN A N 1
ATOM 1539 C CA . ASN A 1 203 ? 14.913 -0.242 -0.831 1.00 81.50 203 ASN A CA 1
ATOM 1540 C C . ASN A 1 203 ? 15.752 -1.464 -0.421 1.00 81.50 203 ASN A C 1
ATOM 1542 O O . ASN A 1 203 ? 15.367 -2.236 0.453 1.00 81.50 203 ASN A O 1
ATOM 1546 N N . ASN A 1 204 ? 16.946 -1.607 -1.005 1.00 73.19 204 ASN A N 1
ATOM 1547 C CA . ASN A 1 204 ? 17.879 -2.715 -0.741 1.00 73.19 204 ASN A CA 1
ATOM 1548 C C . ASN A 1 204 ? 17.353 -4.122 -1.090 1.00 73.19 204 ASN A C 1
ATOM 1550 O O . ASN A 1 204 ? 17.990 -5.111 -0.717 1.00 73.19 204 ASN A O 1
ATOM 1554 N N . ALA A 1 205 ? 16.230 -4.244 -1.804 1.00 70.88 205 ALA A N 1
ATOM 1555 C CA . ALA A 1 205 ? 15.776 -5.540 -2.288 1.00 70.88 205 ALA A CA 1
ATOM 1556 C C . ALA A 1 205 ? 16.803 -6.125 -3.278 1.00 70.88 205 ALA A C 1
ATOM 1558 O O . ALA A 1 205 ? 17.285 -5.401 -4.152 1.00 70.88 205 ALA A O 1
ATOM 1559 N N . PRO A 1 206 ? 17.151 -7.421 -3.187 1.00 66.44 206 PRO A N 1
ATOM 1560 C CA . PRO A 1 206 ? 18.003 -8.048 -4.188 1.00 66.44 206 PRO A CA 1
ATOM 1561 C C . PRO A 1 206 ? 17.275 -8.062 -5.535 1.00 66.44 206 PRO A C 1
ATOM 1563 O O . PRO A 1 206 ? 16.147 -8.548 -5.628 1.00 66.44 206 PRO A O 1
ATOM 1566 N N . ILE A 1 207 ? 17.920 -7.550 -6.585 1.00 64.75 207 ILE A N 1
ATOM 1567 C CA . ILE A 1 207 ? 17.375 -7.629 -7.941 1.00 64.75 207 ILE A CA 1
ATOM 1568 C C . ILE A 1 207 ? 17.923 -8.904 -8.578 1.00 64.75 207 ILE A C 1
ATOM 1570 O O . ILE A 1 207 ? 19.114 -9.003 -8.867 1.00 64.75 207 ILE A O 1
ATOM 1574 N N . SER A 1 208 ? 17.053 -9.881 -8.823 1.00 60.06 208 SER A N 1
ATOM 1575 C CA . SER A 1 208 ? 17.339 -10.886 -9.846 1.00 60.06 208 SER A CA 1
ATOM 1576 C C . SER A 1 208 ? 16.916 -10.302 -11.192 1.00 60.06 208 SER A C 1
ATOM 1578 O O . SER A 1 208 ? 15.872 -9.671 -11.276 1.00 60.06 208 SER A O 1
ATOM 1580 N N . LEU A 1 209 ? 17.741 -10.443 -12.226 1.00 59.88 209 LEU A N 1
ATOM 1581 C CA . LEU A 1 209 ? 17.400 -10.088 -13.617 1.00 59.88 209 LEU A CA 1
ATOM 1582 C C . LEU A 1 209 ? 17.602 -11.275 -14.555 1.00 59.88 209 LEU A C 1
ATOM 1584 O O . LEU A 1 209 ? 17.518 -11.136 -15.773 1.00 59.88 209 LEU A O 1
ATOM 1588 N N . VAL A 1 210 ? 17.936 -12.433 -13.981 1.00 54.81 210 VAL A N 1
ATOM 1589 C CA . VAL A 1 210 ? 18.363 -13.613 -14.732 1.00 54.81 210 VAL A CA 1
ATOM 1590 C C . VAL A 1 210 ? 17.190 -14.196 -15.525 1.00 54.81 210 VAL A C 1
ATOM 1592 O O . VAL A 1 210 ? 17.418 -14.810 -16.560 1.00 54.81 210 VAL A O 1
ATOM 1595 N N . GLU A 1 211 ? 15.945 -13.920 -15.117 1.00 47.84 211 GLU A N 1
ATOM 1596 C CA . GLU A 1 211 ? 14.731 -14.338 -15.822 1.00 47.84 211 GLU A CA 1
ATOM 1597 C C . GLU A 1 211 ? 13.613 -13.286 -15.632 1.00 47.84 211 GLU A C 1
ATOM 1599 O O . GLU A 1 211 ? 13.245 -12.980 -14.491 1.00 47.84 211 GLU A O 1
ATOM 1604 N N . PRO A 1 212 ? 13.064 -12.678 -16.701 1.00 52.69 212 PRO A N 1
ATOM 1605 C CA . PRO A 1 212 ? 11.852 -11.880 -16.583 1.00 52.69 212 PRO A CA 1
ATOM 1606 C C . PRO A 1 212 ? 10.613 -12.774 -16.352 1.00 52.69 212 PRO A C 1
ATOM 1608 O O . PRO A 1 212 ? 10.486 -13.788 -17.041 1.00 52.69 212 PRO A O 1
ATOM 1611 N N . PRO A 1 213 ? 9.678 -12.388 -15.455 1.00 55.41 213 PRO A N 1
ATOM 1612 C CA . PRO A 1 213 ? 9.719 -11.243 -14.547 1.00 55.41 213 PRO A CA 1
ATOM 1613 C C . PRO A 1 213 ? 10.217 -11.689 -13.166 1.00 55.41 213 PRO A C 1
ATOM 1615 O O . PRO A 1 213 ? 9.643 -12.540 -12.488 1.00 55.41 213 PRO A O 1
ATOM 1618 N N . SER A 1 214 ? 11.325 -11.103 -12.733 1.00 67.00 214 SER A N 1
ATOM 1619 C CA . SER A 1 214 ? 11.900 -11.398 -11.430 1.00 67.00 214 SER A CA 1
ATOM 1620 C C . SER A 1 214 ? 11.017 -10.827 -10.319 1.00 67.00 214 SER A C 1
ATOM 1622 O O . SER A 1 214 ? 10.787 -9.617 -10.258 1.00 67.00 214 SER A O 1
ATOM 1624 N N . LYS A 1 215 ? 10.522 -11.718 -9.451 1.00 79.12 215 LYS A N 1
ATOM 1625 C CA . LYS A 1 215 ? 9.722 -11.385 -8.266 1.00 79.12 215 LYS A CA 1
ATOM 1626 C C . LYS A 1 215 ? 10.445 -10.348 -7.417 1.00 79.12 215 LYS A C 1
ATOM 1628 O O . LYS A 1 215 ? 11.566 -10.592 -6.970 1.00 79.12 215 LYS A O 1
ATOM 1633 N N . ARG A 1 216 ? 9.788 -9.225 -7.150 1.00 83.25 216 ARG A N 1
ATOM 1634 C CA . ARG A 1 216 ? 10.361 -8.115 -6.377 1.00 83.25 216 ARG A CA 1
ATOM 1635 C C . ARG A 1 216 ? 9.390 -7.647 -5.311 1.00 83.25 216 ARG A C 1
ATOM 1637 O O . ARG A 1 216 ? 8.185 -7.629 -5.535 1.00 83.25 216 ARG A O 1
ATOM 1644 N N . ARG A 1 217 ? 9.920 -7.279 -4.147 1.00 87.94 217 ARG A N 1
ATOM 1645 C CA . ARG A 1 217 ? 9.111 -6.660 -3.096 1.00 87.94 217 ARG A CA 1
ATOM 1646 C C . ARG A 1 217 ? 8.815 -5.218 -3.467 1.00 87.94 217 ARG A C 1
ATOM 1648 O O . ARG A 1 217 ? 9.706 -4.523 -3.947 1.00 87.94 217 ARG A O 1
ATOM 1655 N N . VAL A 1 218 ? 7.584 -4.797 -3.231 1.00 89.31 218 VAL A N 1
ATOM 1656 C CA . VAL A 1 218 ? 7.099 -3.430 -3.416 1.00 89.31 218 VAL A CA 1
ATOM 1657 C C . VAL A 1 218 ? 6.222 -3.091 -2.219 1.00 89.31 218 VAL A C 1
ATOM 1659 O O . VAL A 1 218 ? 5.515 -3.954 -1.695 1.00 89.31 218 VAL A O 1
ATOM 1662 N N . VAL A 1 219 ? 6.267 -1.841 -1.773 1.00 91.88 219 VAL A N 1
ATOM 1663 C CA . VAL A 1 219 ? 5.410 -1.351 -0.692 1.00 91.88 219 VAL A CA 1
ATOM 1664 C C . VAL A 1 219 ? 4.425 -0.332 -1.246 1.00 91.88 219 VAL A C 1
ATOM 1666 O O . VAL A 1 219 ? 4.819 0.708 -1.767 1.00 91.88 219 VAL A O 1
ATOM 1669 N N . LEU A 1 220 ? 3.136 -0.615 -1.132 1.00 91.81 220 LEU A N 1
ATOM 1670 C CA . LEU A 1 220 ? 2.077 0.294 -1.552 1.00 91.81 220 LEU A CA 1
ATOM 1671 C C . LEU A 1 220 ? 1.546 1.052 -0.337 1.00 91.81 220 LEU A C 1
ATOM 1673 O O . LEU A 1 220 ? 1.384 0.472 0.734 1.00 91.81 220 LEU A O 1
ATOM 1677 N N . ASN A 1 221 ? 1.254 2.334 -0.510 1.00 91.69 221 ASN A N 1
ATOM 1678 C CA . ASN A 1 221 ? 0.378 3.083 0.378 1.00 91.69 221 ASN A CA 1
ATOM 1679 C C . ASN A 1 221 ? -1.063 2.895 -0.110 1.00 91.69 221 ASN A C 1
ATOM 1681 O O . ASN A 1 221 ? -1.295 2.793 -1.317 1.00 91.69 221 ASN A O 1
ATOM 1685 N N . TRP A 1 222 ? -2.025 2.858 0.803 1.00 92.75 222 TRP A N 1
ATOM 1686 C CA . TRP A 1 222 ? -3.440 2.773 0.445 1.00 92.75 222 TRP A CA 1
ATOM 1687 C C . TRP A 1 222 ? -4.272 3.767 1.249 1.00 92.75 222 TRP A C 1
ATOM 1689 O O . TRP A 1 222 ? -3.877 4.145 2.350 1.00 92.75 222 TRP A O 1
ATOM 1699 N N . VAL A 1 223 ? -5.406 4.202 0.702 1.00 93.44 223 VAL A N 1
ATOM 1700 C CA . VAL A 1 223 ? -6.343 5.138 1.350 1.00 93.44 223 VAL A CA 1
ATOM 1701 C C . VAL A 1 223 ? -7.775 4.633 1.234 1.00 93.44 223 VAL A C 1
ATOM 1703 O O . VAL A 1 223 ? -8.147 4.113 0.190 1.00 93.44 223 VAL A O 1
ATOM 1706 N N . VAL A 1 224 ? -8.611 4.788 2.264 1.00 93.44 224 VAL A N 1
ATOM 1707 C CA . VAL A 1 224 ? -10.012 4.316 2.198 1.00 93.44 224 VAL A CA 1
ATOM 1708 C C . VAL A 1 224 ? -10.889 5.185 1.282 1.00 93.44 224 VAL A C 1
ATOM 1710 O O . VAL A 1 224 ? -11.888 4.721 0.735 1.00 93.44 224 VAL A O 1
ATOM 1713 N N . ALA A 1 225 ? -10.513 6.452 1.110 1.00 92.19 225 ALA A N 1
ATOM 1714 C CA . ALA A 1 225 ? -11.169 7.422 0.243 1.00 92.19 225 ALA A CA 1
ATOM 1715 C C . ALA A 1 225 ? -10.146 8.451 -0.255 1.00 92.19 225 ALA A C 1
ATOM 1717 O O . ALA A 1 225 ? -9.110 8.639 0.378 1.00 92.19 225 ALA A O 1
ATOM 1718 N N . THR A 1 226 ? -10.447 9.136 -1.361 1.00 89.94 226 THR A N 1
ATOM 1719 C CA . THR A 1 226 ? -9.562 10.129 -2.006 1.00 89.94 226 THR A CA 1
ATOM 1720 C C . THR A 1 226 ? -9.789 11.570 -1.535 1.00 89.94 226 THR A C 1
ATOM 1722 O O . THR A 1 226 ? -9.029 12.462 -1.896 1.00 89.94 226 THR A O 1
ATOM 1725 N N . THR A 1 227 ? -10.819 11.826 -0.728 1.00 91.00 227 THR A N 1
ATOM 1726 C CA . THR A 1 227 ? -11.074 13.137 -0.106 1.00 91.00 227 THR A CA 1
ATOM 1727 C C . THR A 1 227 ? -10.209 13.344 1.132 1.00 91.00 227 THR A C 1
ATOM 1729 O O . THR A 1 227 ? -9.700 12.383 1.697 1.00 91.00 227 THR A O 1
ATOM 1732 N N . THR A 1 228 ? -10.099 14.575 1.623 1.00 92.00 228 THR A N 1
ATOM 1733 C CA . THR A 1 228 ? -9.451 14.833 2.924 1.00 92.00 228 THR A CA 1
ATOM 1734 C C . THR A 1 228 ? -10.372 14.513 4.106 1.00 92.00 228 THR A C 1
ATOM 1736 O O . THR A 1 228 ? -11.601 14.512 3.978 1.00 92.00 228 THR A O 1
ATOM 1739 N N . CYS A 1 229 ? -9.801 14.327 5.297 1.00 93.25 229 CYS A N 1
ATOM 1740 C CA . CYS A 1 229 ? -10.531 14.188 6.557 1.00 93.25 229 CYS A CA 1
ATOM 1741 C C . CYS A 1 229 ? -11.495 15.354 6.810 1.00 93.25 229 CYS A C 1
ATOM 1743 O O . CYS A 1 229 ? -12.611 15.161 7.309 1.00 93.25 229 CYS A O 1
ATOM 1745 N N . LEU A 1 230 ? -11.071 16.578 6.473 1.00 91.69 230 LEU A N 1
ATOM 1746 C CA . LEU A 1 230 ? -11.875 17.786 6.647 1.00 91.69 230 LEU A CA 1
ATOM 1747 C C . LEU A 1 230 ? -13.105 17.785 5.734 1.00 91.69 230 LEU A C 1
ATOM 1749 O O . LEU A 1 230 ? -14.186 18.187 6.164 1.00 91.69 230 LEU A O 1
ATOM 1753 N N . GLU A 1 231 ? -12.944 17.361 4.483 1.00 91.19 231 GLU A N 1
ATOM 1754 C CA . GLU A 1 231 ? -14.041 17.258 3.520 1.00 91.19 231 GLU A CA 1
ATOM 1755 C C . GLU A 1 231 ? -15.006 16.142 3.905 1.00 91.19 231 GLU A C 1
ATOM 1757 O O . GLU A 1 231 ? -16.196 16.416 4.054 1.00 91.19 231 GLU A O 1
ATOM 1762 N N . ALA A 1 232 ? -14.491 14.942 4.189 1.00 90.88 232 ALA A N 1
ATOM 1763 C CA . ALA A 1 232 ? -15.292 13.789 4.602 1.00 90.88 232 ALA A CA 1
ATOM 1764 C C . ALA A 1 232 ? -16.142 14.085 5.851 1.00 90.88 232 ALA A C 1
ATOM 1766 O O . ALA A 1 232 ? -17.296 13.672 5.957 1.00 90.88 232 ALA A O 1
ATOM 1767 N N . SER A 1 233 ? -15.605 14.868 6.792 1.00 89.88 233 SER A N 1
ATOM 1768 C CA . SER A 1 233 ? -16.338 15.283 7.996 1.00 89.88 233 SER A CA 1
ATOM 1769 C C . SER A 1 233 ? -17.443 16.308 7.713 1.00 89.88 233 SER A C 1
ATOM 1771 O O . SER A 1 233 ? -18.428 16.356 8.446 1.00 89.88 233 SER A O 1
ATOM 1773 N N . LYS A 1 234 ? -17.300 17.138 6.672 1.00 89.94 234 LYS A N 1
ATOM 1774 C CA . LYS A 1 234 ? -18.315 18.127 6.269 1.00 89.94 234 LYS A CA 1
ATOM 1775 C C . LYS A 1 234 ? -19.433 17.495 5.449 1.00 89.94 234 LYS A C 1
ATOM 1777 O O . LYS A 1 234 ? -20.580 17.911 5.588 1.00 89.94 234 LYS A O 1
ATOM 1782 N N . THR A 1 235 ? -19.098 16.540 4.583 1.00 88.25 235 THR A N 1
ATOM 1783 C CA . THR A 1 235 ? -20.072 15.858 3.719 1.00 88.25 235 THR A CA 1
ATOM 1784 C C . THR A 1 235 ? -20.820 14.743 4.442 1.00 88.25 235 THR A C 1
ATOM 1786 O O . THR A 1 235 ? -21.920 14.393 4.028 1.00 88.25 235 THR A O 1
ATOM 1789 N N . GLY A 1 236 ? -20.274 14.238 5.554 1.00 82.56 236 GLY A N 1
ATOM 1790 C CA . GLY A 1 236 ? -20.826 13.084 6.265 1.00 82.56 236 GLY A CA 1
ATOM 1791 C C . GLY A 1 236 ? -20.349 11.743 5.701 1.00 82.56 236 GLY A C 1
ATOM 1792 O O . GLY A 1 236 ? -20.827 10.705 6.144 1.00 82.56 236 GLY A O 1
ATOM 1793 N N . ASP A 1 237 ? -19.381 11.761 4.782 1.00 85.00 237 ASP A N 1
ATOM 1794 C CA . ASP A 1 237 ? -18.787 10.579 4.139 1.00 85.00 237 ASP A CA 1
ATOM 1795 C C . ASP A 1 237 ? -17.586 10.015 4.924 1.00 85.00 237 ASP A C 1
ATOM 1797 O O . ASP A 1 237 ? -16.747 9.292 4.384 1.00 85.00 237 ASP A O 1
ATOM 1801 N N . ASN A 1 238 ? -17.445 10.380 6.201 1.00 88.44 238 ASN A N 1
ATOM 1802 C CA . ASN A 1 238 ? -16.377 9.863 7.046 1.00 88.44 238 ASN A CA 1
ATOM 1803 C C . ASN A 1 238 ? -16.638 8.387 7.391 1.00 88.44 238 ASN A C 1
ATOM 1805 O O . ASN A 1 238 ? -17.628 8.051 8.037 1.00 88.44 238 ASN A O 1
ATOM 1809 N N . LEU A 1 239 ? -15.724 7.517 6.965 1.00 91.69 239 LEU A N 1
ATOM 1810 C CA . LEU A 1 239 ? -15.800 6.063 7.115 1.00 91.69 239 LEU A CA 1
ATOM 1811 C C . LEU A 1 239 ? -15.200 5.561 8.437 1.00 91.69 239 LEU A C 1
ATOM 1813 O O . LEU A 1 239 ? -15.253 4.364 8.723 1.00 91.69 239 LEU A O 1
ATOM 1817 N N . CYS A 1 240 ? -14.613 6.450 9.238 1.00 92.75 240 CYS A N 1
ATOM 1818 C CA . CYS A 1 240 ? -14.041 6.114 10.532 1.00 92.75 240 CYS A CA 1
ATOM 1819 C C . CYS A 1 240 ? -15.149 5.813 11.556 1.00 92.75 240 CYS A C 1
ATOM 1821 O O . CYS A 1 240 ? -16.055 6.617 11.774 1.00 92.75 240 CYS A O 1
ATOM 1823 N N . GLY A 1 241 ? -15.071 4.648 12.198 1.00 89.44 241 GLY A N 1
ATOM 1824 C CA . GLY A 1 241 ? -16.024 4.174 13.199 1.00 89.44 241 GLY A CA 1
ATOM 1825 C C . GLY A 1 241 ? -15.873 4.838 14.572 1.00 89.44 241 GLY A C 1
ATOM 1826 O O . GLY A 1 241 ? -15.083 5.761 14.783 1.00 89.44 241 GLY A O 1
ATOM 1827 N N . GLU A 1 242 ? -16.616 4.350 15.561 1.00 87.31 242 GLU A N 1
ATOM 1828 C CA . GLU A 1 242 ? -16.523 4.872 16.926 1.00 87.31 242 GLU A CA 1
ATOM 1829 C C . GLU A 1 242 ? -15.141 4.622 17.552 1.00 87.31 242 GLU A C 1
ATOM 1831 O O . GLU A 1 242 ? -14.448 3.656 17.235 1.00 87.31 242 GLU A O 1
ATOM 1836 N N . ASN A 1 243 ? -14.723 5.515 18.455 1.00 87.12 243 ASN A N 1
ATOM 1837 C CA . ASN A 1 243 ? -13.405 5.480 19.110 1.00 87.12 243 ASN A CA 1
ATOM 1838 C C . ASN A 1 243 ? -12.205 5.460 18.149 1.00 87.12 243 ASN A C 1
ATOM 1840 O O . ASN A 1 243 ? -11.100 5.067 18.528 1.00 87.12 243 ASN A O 1
ATOM 1844 N N . SER A 1 244 ? -12.405 5.956 16.932 1.00 92.44 244 SER A N 1
ATOM 1845 C CA . SER A 1 244 ? -11.362 6.140 15.934 1.00 92.44 244 SER A CA 1
ATOM 1846 C C . SER A 1 244 ? -11.153 7.624 15.605 1.00 92.44 244 SER A C 1
ATOM 1848 O O . SER A 1 244 ? -11.900 8.498 16.062 1.00 92.44 244 SER A O 1
ATOM 1850 N N . TYR A 1 245 ? -10.080 7.924 14.885 1.00 92.12 245 TYR A N 1
ATOM 1851 C CA . TYR A 1 245 ? -9.746 9.243 14.371 1.00 92.12 245 TYR A CA 1
ATOM 1852 C C . TYR A 1 245 ? -9.338 9.138 12.902 1.00 92.12 245 TYR A C 1
ATOM 1854 O O . TYR A 1 245 ? -8.851 8.100 12.455 1.00 92.12 245 TYR A O 1
ATOM 1862 N N . CYS A 1 246 ? -9.550 10.225 12.170 1.00 93.31 246 CYS A N 1
ATOM 1863 C CA . CYS A 1 246 ? -9.194 10.340 10.763 1.00 93.31 246 CYS A CA 1
ATOM 1864 C C . CYS A 1 246 ? -7.779 10.910 10.618 1.00 93.31 246 CYS A C 1
ATOM 1866 O O . CYS A 1 246 ? -7.408 11.823 11.361 1.00 93.31 246 CYS A O 1
ATOM 1868 N N . VAL A 1 247 ? -7.008 10.379 9.668 1.00 93.00 247 VAL A N 1
ATOM 1869 C CA . VAL A 1 247 ? -5.649 10.823 9.335 1.00 93.00 247 VAL A CA 1
ATOM 1870 C C . VAL A 1 247 ? -5.516 10.967 7.829 1.00 93.00 247 VAL A C 1
ATOM 1872 O O . VAL A 1 247 ? -5.688 9.989 7.104 1.00 93.00 247 VAL A O 1
ATOM 1875 N N . ASP A 1 248 ? -5.178 12.169 7.369 1.00 92.06 248 ASP A N 1
ATOM 1876 C CA . ASP A 1 248 ? -4.873 12.413 5.960 1.00 92.06 248 ASP A CA 1
ATOM 1877 C C . ASP A 1 248 ? -3.612 11.643 5.529 1.00 92.06 248 ASP A C 1
ATOM 1879 O O . ASP A 1 248 ? -2.665 11.463 6.300 1.00 92.06 248 ASP A O 1
ATOM 1883 N N . SER A 1 249 ? -3.612 11.166 4.286 1.00 87.75 249 SER A N 1
ATOM 1884 C CA . SER A 1 249 ? -2.493 10.440 3.689 1.00 87.75 249 SER A CA 1
ATOM 1885 C C . SER A 1 249 ? -1.257 11.329 3.569 1.00 87.75 249 SER A C 1
ATOM 1887 O O . SER A 1 249 ? -1.344 12.502 3.218 1.00 87.75 249 SER A O 1
ATOM 1889 N N . THR A 1 250 ? -0.078 10.756 3.815 1.00 80.12 250 THR A N 1
ATOM 1890 C CA . THR A 1 250 ? 1.197 11.470 3.657 1.00 80.12 250 THR A CA 1
ATOM 1891 C C . THR A 1 250 ? 1.676 11.530 2.210 1.00 80.12 250 THR A C 1
ATOM 1893 O O . THR A 1 250 ? 2.483 12.393 1.895 1.00 80.12 250 THR A O 1
ATOM 1896 N N . ASN A 1 251 ? 1.198 10.638 1.331 1.00 69.94 251 ASN A N 1
ATOM 1897 C CA . ASN A 1 251 ? 1.700 10.514 -0.050 1.00 69.94 251 ASN A CA 1
ATOM 1898 C C . ASN A 1 251 ? 0.717 11.053 -1.102 1.00 69.94 251 ASN A C 1
ATOM 1900 O O . ASN A 1 251 ? 0.836 10.698 -2.278 1.00 69.94 251 ASN A O 1
ATOM 1904 N N . GLY A 1 252 ? -0.287 11.835 -0.691 1.00 70.69 252 GLY A N 1
ATOM 1905 C CA . GLY A 1 252 ? -1.293 12.342 -1.613 1.00 70.69 252 GLY A CA 1
ATOM 1906 C C . GLY A 1 252 ? -2.636 12.701 -1.001 1.00 70.69 252 GLY A C 1
ATOM 1907 O O . GLY A 1 252 ? -2.781 12.822 0.212 1.00 70.69 252 GLY A O 1
ATOM 1908 N N . LEU A 1 253 ? -3.632 12.850 -1.874 1.00 79.50 253 LEU A N 1
ATOM 1909 C CA . LEU A 1 253 ? -5.026 13.025 -1.474 1.00 79.50 253 LEU A CA 1
ATOM 1910 C C . LEU A 1 253 ? -5.601 11.716 -0.919 1.00 79.50 253 LEU A C 1
ATOM 1912 O O . LEU A 1 253 ? -5.314 10.629 -1.422 1.00 79.50 253 LEU A O 1
ATOM 1916 N N . GLY A 1 254 ? -6.432 11.836 0.110 1.00 89.81 254 GLY A N 1
ATOM 1917 C CA . GLY A 1 254 ? -7.100 10.716 0.758 1.00 89.81 254 GLY A CA 1
ATOM 1918 C C . GLY A 1 254 ? -6.830 10.637 2.252 1.00 89.81 254 GLY A C 1
ATOM 1919 O O . GLY A 1 254 ? -5.992 11.362 2.785 1.00 89.81 254 GLY A O 1
ATOM 1920 N N . TYR A 1 255 ? -7.532 9.735 2.932 1.00 92.69 255 TYR A N 1
ATOM 1921 C CA . TYR A 1 255 ? -7.364 9.510 4.366 1.00 92.69 255 TYR A CA 1
ATOM 1922 C C . TYR A 1 255 ? -7.474 8.033 4.740 1.00 92.69 255 TYR A C 1
ATOM 1924 O O . TYR A 1 255 ? -7.989 7.214 3.979 1.00 92.69 255 TYR A O 1
ATOM 1932 N N . ASN A 1 256 ? -7.012 7.723 5.947 1.00 94.19 256 ASN A N 1
ATOM 1933 C CA . ASN A 1 256 ? -7.224 6.462 6.647 1.00 94.19 256 ASN A CA 1
ATOM 1934 C C . ASN A 1 256 ? -7.729 6.724 8.066 1.00 94.19 256 ASN A C 1
ATOM 1936 O O . ASN A 1 256 ? -7.681 7.847 8.573 1.00 94.19 256 ASN A O 1
ATOM 1940 N N . CYS A 1 257 ? -8.199 5.672 8.724 1.00 93.88 257 CYS A N 1
ATOM 1941 C CA . CYS A 1 257 ? -8.675 5.735 10.098 1.00 93.88 257 CYS A CA 1
ATOM 1942 C C . CYS A 1 257 ? -7.708 5.008 11.038 1.00 93.88 257 CYS A C 1
ATOM 1944 O O . CYS A 1 257 ? -7.123 3.987 10.681 1.00 93.88 257 CYS A O 1
ATOM 1946 N N . GLY A 1 258 ? -7.567 5.514 12.261 1.00 92.19 258 GLY A N 1
ATOM 1947 C CA . GLY A 1 258 ? -6.802 4.887 13.340 1.00 92.19 258 GLY A CA 1
ATOM 1948 C C . GLY A 1 258 ? -7.620 4.813 14.626 1.00 92.19 258 GLY A C 1
ATOM 1949 O O . GLY A 1 258 ? -8.507 5.632 14.845 1.00 92.19 258 GLY A O 1
ATOM 1950 N N . CYS A 1 259 ? -7.350 3.844 15.500 1.00 89.44 259 CYS A N 1
ATOM 1951 C CA . CYS A 1 259 ? -7.998 3.797 16.815 1.00 89.44 259 CYS A CA 1
ATOM 1952 C C . CYS A 1 259 ? -7.387 4.826 17.769 1.00 89.44 259 CYS A C 1
ATOM 1954 O O . CYS A 1 259 ? -6.167 4.964 17.830 1.00 89.44 259 CYS A O 1
ATOM 1956 N N . LYS A 1 260 ? -8.228 5.522 18.544 1.00 87.19 260 LYS A N 1
ATOM 1957 C CA . LYS A 1 260 ? -7.775 6.479 19.565 1.00 87.19 260 LYS A CA 1
ATOM 1958 C C . LYS A 1 260 ? -6.873 5.801 20.600 1.00 87.19 260 LYS A C 1
ATOM 1960 O O . LYS A 1 260 ? -6.933 4.590 20.808 1.00 87.19 260 LYS A O 1
ATOM 1965 N N . GLU A 1 261 ? -6.068 6.601 21.294 1.00 82.06 261 GLU A N 1
ATOM 1966 C CA . GLU A 1 261 ? -5.197 6.108 22.361 1.00 82.06 261 GLU A CA 1
ATOM 1967 C C . GLU A 1 261 ? -5.990 5.301 23.408 1.00 82.06 261 GLU A C 1
ATOM 1969 O O . GLU A 1 261 ? -7.067 5.707 23.846 1.00 82.06 261 GLU A O 1
ATOM 1974 N N . GLY A 1 262 ? -5.473 4.125 23.775 1.00 72.69 262 GLY A N 1
ATOM 1975 C CA . GLY A 1 262 ? -6.153 3.182 24.669 1.00 72.69 262 GLY A CA 1
ATOM 1976 C C . GLY A 1 262 ? -7.128 2.216 23.982 1.00 72.69 262 GLY A C 1
ATOM 1977 O O . GLY A 1 262 ? -7.656 1.333 24.660 1.00 72.69 262 GLY A O 1
ATOM 1978 N N . TYR A 1 263 ? -7.321 2.321 22.662 1.00 79.88 263 TYR A N 1
ATOM 1979 C CA . TYR A 1 263 ? -8.158 1.419 21.865 1.00 79.88 263 TYR A CA 1
ATOM 1980 C C . TYR A 1 263 ? -7.336 0.635 20.827 1.00 79.88 263 TYR A C 1
ATOM 1982 O O . TYR A 1 263 ? -6.346 1.131 20.289 1.00 79.88 263 TYR A O 1
ATOM 1990 N N . LYS A 1 264 ? -7.753 -0.600 20.527 1.00 84.56 264 LYS A N 1
ATOM 1991 C CA . LYS A 1 264 ? -7.195 -1.475 19.482 1.00 84.56 264 LYS A CA 1
ATOM 1992 C C . LYS A 1 264 ? -8.300 -2.197 18.714 1.00 84.56 264 LYS A C 1
ATOM 1994 O O . LYS A 1 264 ? -9.358 -2.479 19.266 1.00 84.56 264 LYS A O 1
ATOM 1999 N N . GLY A 1 265 ? -8.009 -2.533 17.461 1.00 89.00 265 GLY A N 1
ATOM 2000 C CA . GLY A 1 265 ? -8.887 -3.284 16.567 1.00 89.00 265 GLY A CA 1
ATOM 2001 C C . GLY A 1 265 ? -9.043 -2.572 15.227 1.00 89.00 265 GLY A C 1
ATOM 2002 O O . GLY A 1 265 ? -8.117 -1.888 14.791 1.00 89.00 265 GLY A O 1
ATOM 2003 N N . ASN A 1 266 ? -10.186 -2.750 14.564 1.00 92.69 266 ASN A N 1
ATOM 2004 C CA . ASN A 1 266 ? -10.410 -2.206 13.227 1.00 92.69 266 ASN A CA 1
ATOM 2005 C C . ASN A 1 266 ? -11.174 -0.864 13.272 1.00 92.69 266 ASN A C 1
ATOM 2007 O O . ASN A 1 266 ? -12.345 -0.846 13.647 1.00 92.69 266 ASN A O 1
ATOM 2011 N N . PRO A 1 267 ? -10.574 0.258 12.847 1.00 94.25 267 PRO A N 1
ATOM 2012 C CA . PRO A 1 267 ? -11.207 1.572 12.931 1.00 94.25 267 PRO A CA 1
ATOM 2013 C C . PRO A 1 267 ? -12.319 1.815 11.903 1.00 94.25 267 PRO A C 1
ATOM 2015 O O . PRO A 1 267 ? -13.000 2.825 12.000 1.00 94.25 267 PRO A O 1
ATOM 2018 N N . TYR A 1 268 ? -12.535 0.913 10.950 1.00 94.31 268 TYR A N 1
ATOM 2019 C CA . TYR A 1 268 ? -13.550 1.030 9.898 1.00 94.31 268 TYR A CA 1
ATOM 2020 C C . TYR A 1 268 ? -14.838 0.246 10.213 1.00 94.31 268 TYR A C 1
ATOM 2022 O O . TYR A 1 268 ? -15.777 0.236 9.417 1.00 94.31 268 TYR A O 1
ATOM 2030 N N . LEU A 1 269 ? -14.896 -0.447 11.358 1.00 92.19 269 LEU A N 1
ATOM 2031 C CA . LEU A 1 269 ? -16.077 -1.188 11.807 1.00 92.19 269 LEU A CA 1
ATOM 2032 C C . LEU A 1 269 ? -16.838 -0.404 12.894 1.00 92.19 269 LEU A C 1
ATOM 2034 O O . LEU A 1 269 ? -16.203 0.217 13.748 1.00 92.19 269 LEU A O 1
ATOM 2038 N N . PRO A 1 270 ? -18.183 -0.499 12.954 1.00 83.00 270 PRO A N 1
ATOM 2039 C CA . PRO A 1 270 ? -19.022 0.294 13.864 1.00 83.00 270 PRO A CA 1
ATOM 2040 C C . PRO A 1 270 ? -18.792 0.047 15.369 1.00 83.00 270 PRO A C 1
ATOM 2042 O O . PRO A 1 270 ? -19.330 0.786 16.174 1.00 83.00 270 PRO A O 1
ATOM 2045 N N . ASN A 1 271 ? -17.981 -0.945 15.755 1.00 81.00 271 ASN A N 1
ATOM 2046 C CA . ASN A 1 271 ? -17.480 -1.182 17.121 1.00 81.00 271 ASN A CA 1
ATOM 2047 C C . ASN A 1 271 ? -16.086 -1.842 17.093 1.00 81.00 271 ASN A C 1
ATOM 2049 O O . ASN A 1 271 ? -15.771 -2.723 17.898 1.00 81.00 271 ASN A O 1
ATOM 2053 N N . GLY A 1 272 ? -15.277 -1.510 16.084 1.00 85.06 272 GLY A N 1
ATOM 2054 C CA . GLY A 1 272 ? -14.025 -2.227 15.858 1.00 85.06 272 GLY A CA 1
ATOM 2055 C C . GLY A 1 272 ? -12.863 -1.742 16.721 1.00 85.06 272 GLY A C 1
ATOM 2056 O O . GLY A 1 272 ? -12.010 -2.554 17.063 1.00 85.06 272 GLY A O 1
ATOM 2057 N N . CYS A 1 273 ? -12.839 -0.472 17.138 1.00 88.06 273 CYS A N 1
ATOM 2058 C CA . CYS A 1 273 ? -11.877 0.020 18.125 1.00 88.06 273 CYS A CA 1
ATOM 2059 C C . CYS A 1 273 ? -12.373 -0.280 19.543 1.00 88.06 273 CYS A C 1
ATOM 2061 O O . CYS A 1 273 ? -13.251 0.405 20.067 1.00 88.06 273 CYS A O 1
ATOM 2063 N N . GLN A 1 274 ? -11.786 -1.294 20.176 1.00 81.00 274 GLN A N 1
ATOM 2064 C CA . GLN A 1 274 ? -12.143 -1.763 21.515 1.00 81.00 274 GLN A CA 1
ATOM 2065 C C . GLN A 1 274 ? -11.065 -1.402 22.537 1.00 81.00 274 GLN A C 1
ATOM 2067 O O . GLN A 1 274 ? -9.886 -1.289 22.205 1.00 81.00 274 GLN A O 1
ATOM 2072 N N . VAL A 1 275 ? -11.464 -1.200 23.793 1.00 68.94 275 VAL A N 1
ATOM 2073 C CA . VAL A 1 275 ? -10.550 -0.773 24.861 1.00 68.94 275 VAL A CA 1
ATOM 2074 C C . VAL A 1 275 ? -9.497 -1.848 25.139 1.00 68.94 275 VAL A C 1
ATOM 2076 O O . VAL A 1 275 ? -9.810 -3.027 25.297 1.00 68.94 275 VAL A O 1
ATOM 2079 N N . ILE A 1 276 ? -8.236 -1.435 25.272 1.00 61.75 276 ILE A N 1
ATOM 2080 C CA . ILE A 1 276 ? -7.149 -2.319 25.692 1.00 61.75 276 ILE A CA 1
ATOM 2081 C C . ILE A 1 276 ? -7.312 -2.610 27.191 1.00 61.75 276 ILE A C 1
ATOM 2083 O O . ILE A 1 276 ? -7.100 -1.734 28.031 1.00 61.75 276 ILE A O 1
ATOM 2087 N N . VAL A 1 277 ? -7.635 -3.856 27.548 1.00 50.00 277 VAL A N 1
ATOM 2088 C CA . VAL A 1 277 ? -7.844 -4.279 28.949 1.00 50.00 277 VAL A CA 1
ATOM 2089 C C . VAL A 1 277 ? -6.629 -3.975 29.847 1.00 50.00 277 VAL A C 1
ATOM 2091 O O . VAL A 1 277 ? -6.792 -3.647 31.021 1.00 50.00 277 VAL A O 1
ATOM 2094 N N . GLU A 1 278 ? -5.404 -3.979 29.309 1.00 46.44 278 GLU A N 1
ATOM 2095 C CA . GLU A 1 278 ? -4.189 -3.618 30.061 1.00 46.44 278 GLU A CA 1
ATOM 2096 C C . GLU A 1 278 ? -4.180 -2.160 30.566 1.00 46.44 278 GLU A C 1
ATOM 2098 O O . GLU A 1 278 ? -3.658 -1.899 31.652 1.00 46.44 278 GLU A O 1
ATOM 2103 N N . ALA A 1 279 ? -4.803 -1.221 29.842 1.00 37.75 279 ALA A N 1
ATOM 2104 C CA . ALA A 1 279 ? -4.928 0.176 30.272 1.00 37.75 279 ALA A CA 1
ATOM 2105 C C . ALA A 1 279 ? -5.909 0.322 31.450 1.00 37.75 279 ALA A C 1
ATOM 2107 O O . ALA A 1 279 ? -5.668 1.104 32.372 1.00 37.75 279 ALA A O 1
ATOM 2108 N N . ILE A 1 280 ? -6.964 -0.501 31.475 1.00 43.09 280 ILE A N 1
ATOM 2109 C CA . ILE A 1 280 ? -7.915 -0.579 32.593 1.00 43.09 280 ILE A CA 1
ATOM 2110 C C . ILE A 1 280 ? -7.210 -1.130 33.843 1.00 43.09 280 ILE A C 1
ATOM 2112 O O . ILE A 1 280 ? -7.388 -0.600 34.941 1.00 43.09 280 ILE A O 1
ATOM 2116 N N . ILE A 1 281 ? -6.352 -2.148 33.691 1.00 42.00 281 ILE A N 1
ATOM 2117 C CA . ILE A 1 281 ? -5.565 -2.729 34.796 1.00 42.00 281 ILE A CA 1
ATOM 2118 C C . ILE A 1 281 ? -4.548 -1.712 35.355 1.00 42.00 281 ILE A C 1
ATOM 2120 O O . ILE A 1 281 ? -4.375 -1.621 36.571 1.00 42.00 281 ILE A O 1
ATOM 2124 N N . GLY A 1 282 ? -3.903 -0.913 34.497 1.00 39.66 282 GLY A N 1
ATOM 2125 C CA . GLY A 1 282 ? -2.966 0.140 34.912 1.00 39.66 282 GLY A CA 1
ATOM 2126 C C . GLY A 1 282 ? -3.635 1.283 35.684 1.00 39.66 282 GLY A C 1
ATOM 2127 O O . GLY A 1 282 ? -3.154 1.668 36.750 1.00 39.66 282 GLY A O 1
ATOM 2128 N N . ALA A 1 283 ? -4.775 1.775 35.190 1.00 39.97 283 ALA A N 1
ATOM 2129 C CA . ALA A 1 283 ? -5.550 2.829 35.847 1.00 39.97 283 ALA A CA 1
ATOM 2130 C C . ALA A 1 283 ? -6.177 2.358 37.174 1.00 39.97 283 ALA A C 1
ATOM 2132 O O . ALA A 1 283 ? -6.122 3.069 38.176 1.00 39.97 283 ALA A O 1
ATOM 2133 N N . SER A 1 284 ? -6.706 1.130 37.220 1.00 44.59 284 SER A N 1
ATOM 2134 C CA . SER A 1 284 ? -7.323 0.556 38.428 1.00 44.59 284 SER A CA 1
ATOM 2135 C C . SER A 1 284 ? -6.311 0.237 39.534 1.00 44.59 284 SER A C 1
ATOM 2137 O O . SER A 1 284 ? -6.598 0.483 40.706 1.00 44.59 284 SER A O 1
ATOM 2139 N N . ALA A 1 285 ? -5.100 -0.224 39.196 1.00 42.19 285 ALA A N 1
ATOM 2140 C CA . ALA A 1 285 ? -4.020 -0.379 40.172 1.00 42.19 285 ALA A CA 1
ATOM 2141 C C . ALA A 1 285 ? -3.585 0.974 40.768 1.00 42.19 285 ALA A C 1
ATOM 2143 O O . ALA A 1 285 ? -3.323 1.057 41.967 1.00 42.19 285 ALA A O 1
ATOM 2144 N N . PHE A 1 286 ? -3.569 2.040 39.961 1.00 41.75 286 PHE A N 1
ATOM 2145 C CA . PHE A 1 286 ? -3.274 3.401 40.419 1.00 41.75 286 PHE A CA 1
ATOM 2146 C C . PHE A 1 286 ? -4.351 3.951 41.364 1.00 41.75 286 PHE A C 1
ATOM 2148 O O . PHE A 1 286 ? -4.014 4.530 42.395 1.00 41.75 286 PHE A O 1
ATOM 2155 N N . SER A 1 287 ? -5.636 3.733 41.067 1.00 41.38 287 SER A N 1
ATOM 2156 C CA . SER A 1 287 ? -6.741 4.199 41.916 1.00 41.38 287 SER A CA 1
ATOM 2157 C C . SER A 1 287 ? -6.814 3.468 43.261 1.00 41.38 287 SER A C 1
ATOM 2159 O O . SER A 1 287 ? -7.037 4.113 44.283 1.00 41.38 287 SER A O 1
ATOM 2161 N N . VAL A 1 288 ? -6.569 2.151 43.297 1.00 43.28 288 VAL A N 1
ATOM 2162 C CA . VAL A 1 288 ? -6.550 1.375 44.555 1.00 43.28 288 VAL A CA 1
ATOM 2163 C C . VAL A 1 288 ? -5.340 1.747 45.420 1.00 43.28 288 VAL A C 1
ATOM 2165 O O . VAL A 1 288 ? -5.480 1.927 46.628 1.00 43.28 288 VAL A O 1
ATOM 2168 N N . VAL A 1 289 ? -4.158 1.934 44.821 1.00 42.06 289 VAL A N 1
ATOM 2169 C CA . VAL A 1 289 ? -2.965 2.393 45.556 1.00 42.06 289 VAL A CA 1
ATOM 2170 C C . VAL A 1 289 ? -3.148 3.833 46.044 1.00 42.06 289 VAL A C 1
ATOM 2172 O O . VAL A 1 289 ? -2.829 4.123 47.196 1.00 42.06 289 VAL A O 1
ATOM 2175 N N . GLY A 1 290 ? -3.722 4.713 45.220 1.00 38.12 290 GLY A N 1
ATOM 2176 C CA . GLY A 1 290 ? -4.008 6.102 45.574 1.00 38.12 290 GLY A CA 1
ATOM 2177 C C . GLY A 1 290 ? -4.965 6.227 46.760 1.00 38.12 290 GLY A C 1
ATOM 2178 O O . GLY A 1 290 ? -4.646 6.930 47.711 1.00 38.12 290 GLY A O 1
ATOM 2179 N N . TYR A 1 291 ? -6.083 5.495 46.764 1.00 40.19 291 TYR A N 1
ATOM 2180 C CA . TYR A 1 291 ? -7.058 5.552 47.862 1.00 40.19 291 TYR A CA 1
ATOM 2181 C C . TYR A 1 291 ? -6.568 4.896 49.164 1.00 40.19 291 TYR A C 1
ATOM 2183 O O . TYR A 1 291 ? -6.906 5.379 50.240 1.00 40.19 291 TYR A O 1
ATOM 2191 N N . CYS A 1 292 ? -5.748 3.838 49.105 1.00 38.66 292 CYS A N 1
ATOM 2192 C CA . CYS A 1 292 ? -5.237 3.167 50.310 1.00 38.66 292 CYS A CA 1
ATOM 2193 C C . CYS A 1 292 ? -3.995 3.831 50.939 1.00 38.66 292 CYS A C 1
ATOM 2195 O O . CYS A 1 292 ? -3.604 3.438 52.040 1.00 38.66 292 CYS A O 1
ATOM 2197 N N . THR A 1 293 ? -3.344 4.788 50.260 1.00 43.12 293 THR A N 1
ATOM 2198 C CA . THR A 1 293 ? -2.046 5.349 50.705 1.00 43.12 293 THR A CA 1
ATOM 2199 C C . THR A 1 293 ? -1.947 6.881 50.673 1.00 43.12 293 THR A C 1
ATOM 2201 O O . THR A 1 293 ? -0.890 7.421 51.011 1.00 43.12 293 THR A O 1
ATOM 2204 N N . TYR A 1 294 ? -3.024 7.598 50.317 1.00 37.62 294 TYR A N 1
ATOM 2205 C CA . TYR A 1 294 ? -2.980 9.025 49.957 1.00 37.62 294 TYR A CA 1
ATOM 2206 C C . TYR A 1 294 ? -2.301 9.928 51.004 1.00 37.62 294 TYR A C 1
ATOM 2208 O O . TYR A 1 294 ? -1.522 10.811 50.646 1.00 37.62 294 TYR A O 1
ATOM 2216 N N . THR A 1 295 ? -2.522 9.691 52.301 1.00 39.34 295 THR A N 1
ATOM 2217 C CA . THR A 1 295 ? -2.057 10.607 53.358 1.00 39.34 295 THR A CA 1
ATOM 2218 C C . THR A 1 295 ? -0.646 10.298 53.876 1.00 39.34 295 THR A C 1
ATOM 2220 O O . THR A 1 295 ? 0.116 11.225 54.153 1.00 39.34 295 THR A O 1
ATOM 2223 N N . LYS A 1 296 ? -0.243 9.021 53.970 1.00 41.56 296 LYS A N 1
ATOM 2224 C CA . LYS A 1 296 ? 1.118 8.628 54.409 1.00 41.56 296 LYS A CA 1
ATOM 2225 C C . LYS A 1 296 ? 2.152 8.617 53.285 1.00 41.56 296 LYS A C 1
ATOM 2227 O O . LYS A 1 296 ? 3.332 8.823 53.545 1.00 41.56 296 LYS A O 1
ATOM 2232 N N . LEU A 1 297 ? 1.751 8.382 52.038 1.00 41.84 297 LEU A N 1
ATOM 2233 C CA . LEU A 1 297 ? 2.704 8.356 50.930 1.00 41.84 297 LEU A CA 1
ATOM 2234 C C . LEU A 1 297 ? 3.076 9.769 50.461 1.00 41.84 297 LEU A C 1
ATOM 2236 O O . LEU A 1 297 ? 4.226 10.004 50.101 1.00 41.84 297 LEU A O 1
ATOM 2240 N N . SER A 1 298 ? 2.140 10.725 50.548 1.00 40.00 298 SER A N 1
ATOM 2241 C CA . SER A 1 298 ? 2.389 12.147 50.266 1.00 40.00 298 SER A CA 1
ATOM 2242 C C . SER A 1 298 ? 3.469 12.749 51.170 1.00 40.00 298 SER A C 1
ATOM 2244 O O . SER A 1 298 ? 4.233 13.596 50.713 1.00 40.00 298 SER A O 1
ATOM 2246 N N . THR A 1 299 ? 3.556 12.322 52.432 1.00 44.25 299 THR A N 1
ATOM 2247 C CA . THR A 1 299 ? 4.581 12.791 53.377 1.00 44.25 299 THR A CA 1
ATOM 2248 C C . THR A 1 299 ? 5.951 12.147 53.133 1.00 44.25 299 THR A C 1
ATOM 2250 O O . THR A 1 299 ? 6.960 12.809 53.345 1.00 44.25 299 THR A O 1
ATOM 2253 N N . TYR A 1 300 ? 6.014 10.913 52.612 1.00 38.81 300 TYR A N 1
ATOM 2254 C CA . TYR A 1 300 ? 7.273 10.235 52.248 1.00 38.81 300 TYR A CA 1
ATOM 2255 C C . TYR A 1 300 ? 7.825 10.624 50.860 1.00 38.81 300 TYR A C 1
ATOM 2257 O O . TYR A 1 300 ? 9.042 10.669 50.665 1.00 38.81 300 TYR A O 1
ATOM 2265 N N . LEU A 1 301 ? 6.953 10.907 49.885 1.00 41.16 301 LEU A N 1
ATOM 2266 C CA . LEU A 1 301 ? 7.331 11.324 48.524 1.00 41.16 301 LEU A CA 1
ATOM 2267 C C . LEU A 1 301 ? 8.013 12.700 48.502 1.00 41.16 301 LEU A C 1
ATOM 2269 O O . LEU A 1 301 ? 8.884 12.931 47.664 1.00 41.16 301 LEU A O 1
ATOM 2273 N N . SER A 1 302 ? 7.673 13.574 49.456 1.00 44.12 302 SER A N 1
ATOM 2274 C CA . SER A 1 302 ? 8.289 14.898 49.596 1.00 44.12 302 SER A CA 1
ATOM 2275 C C . SER A 1 302 ? 9.775 14.853 49.987 1.00 44.12 302 SER A C 1
ATOM 2277 O O . SER A 1 302 ? 10.437 15.880 49.873 1.00 44.12 302 SER A O 1
ATOM 2279 N N . ASP A 1 303 ? 10.295 13.701 50.429 1.00 47.44 303 ASP A N 1
ATOM 2280 C CA . ASP A 1 303 ? 11.658 13.570 50.970 1.00 47.44 303 ASP A CA 1
ATOM 2281 C C . ASP A 1 303 ? 12.606 12.742 50.071 1.00 47.44 303 ASP A C 1
ATOM 2283 O O . ASP A 1 303 ? 13.807 12.692 50.322 1.00 47.44 303 ASP A O 1
ATOM 2287 N N . SER A 1 304 ? 12.108 12.074 49.013 1.00 49.00 304 SER A N 1
ATOM 2288 C CA . SER A 1 304 ? 12.936 11.127 48.228 1.00 49.00 304 SER A CA 1
ATOM 2289 C C . SER A 1 304 ? 12.777 11.124 46.701 1.00 49.00 304 SER A C 1
ATOM 2291 O O . SER A 1 304 ? 13.663 10.603 46.029 1.00 49.00 304 SER A O 1
ATOM 2293 N N . GLY A 1 305 ? 11.714 11.697 46.119 1.00 48.00 305 GLY A N 1
ATOM 2294 C CA . GLY A 1 305 ? 11.581 11.821 44.654 1.00 48.00 305 GLY A CA 1
ATOM 2295 C C . GLY A 1 305 ? 11.542 10.505 43.848 1.00 48.00 305 GLY A C 1
ATOM 2296 O O . GLY A 1 305 ? 11.690 10.546 42.628 1.00 48.00 305 GLY A O 1
ATOM 2297 N N . GLU A 1 306 ? 11.358 9.343 44.486 1.00 52.78 306 GLU A N 1
ATOM 2298 C CA . GLU A 1 306 ? 11.276 8.036 43.811 1.00 52.78 306 GLU A CA 1
ATOM 2299 C C . GLU A 1 306 ? 9.850 7.696 43.329 1.00 52.78 306 GLU A C 1
ATOM 2301 O O . GLU A 1 306 ? 8.858 8.021 43.980 1.00 52.78 306 GLU A O 1
ATOM 2306 N N . ASP A 1 307 ? 9.755 6.967 42.210 1.00 53.97 307 ASP A N 1
ATOM 2307 C CA . ASP A 1 307 ? 8.507 6.407 41.671 1.00 53.97 307 ASP A CA 1
ATOM 2308 C C . ASP A 1 307 ? 7.869 5.376 42.640 1.00 53.97 307 ASP A C 1
ATOM 2310 O O . ASP A 1 307 ? 8.561 4.595 43.310 1.00 53.97 307 ASP A O 1
ATOM 2314 N N . LEU A 1 308 ? 6.531 5.339 42.713 1.00 55.59 308 LEU A N 1
ATOM 2315 C CA . LEU A 1 308 ? 5.772 4.531 43.683 1.00 55.59 308 LEU A CA 1
ATOM 2316 C C . LEU A 1 308 ? 6.004 3.023 43.510 1.00 55.59 308 LEU A C 1
ATOM 2318 O O . LEU A 1 308 ? 6.052 2.260 44.480 1.00 55.59 308 LEU A O 1
ATOM 2322 N N . VAL A 1 309 ? 6.116 2.573 42.260 1.00 55.50 309 VAL A N 1
ATOM 2323 C CA . VAL A 1 309 ? 6.153 1.151 41.897 1.00 55.50 309 VAL A CA 1
ATOM 2324 C C . VAL A 1 309 ? 7.437 0.455 42.388 1.00 55.50 309 VAL A C 1
ATOM 2326 O O . VAL A 1 309 ? 7.331 -0.612 43.013 1.00 55.50 309 VAL A O 1
ATOM 2329 N N . PRO A 1 310 ? 8.648 1.005 42.163 1.00 62.12 310 PRO A N 1
ATOM 2330 C CA . PRO A 1 310 ? 9.884 0.495 42.761 1.00 62.12 310 PRO A CA 1
ATOM 2331 C C . PRO A 1 310 ? 9.849 0.458 44.293 1.00 62.12 310 PRO A C 1
ATOM 2333 O O . PRO A 1 310 ? 10.248 -0.547 44.894 1.00 62.12 310 PRO A O 1
ATOM 2336 N N . ARG A 1 311 ? 9.323 1.512 44.930 1.00 61.72 311 ARG A N 1
ATOM 2337 C CA . ARG A 1 311 ? 9.298 1.635 46.392 1.00 61.72 311 ARG A CA 1
ATOM 2338 C C . ARG A 1 311 ? 8.346 0.638 47.046 1.00 61.72 311 ARG A C 1
ATOM 2340 O O . ARG A 1 311 ? 8.725 -0.049 47.997 1.00 61.72 311 ARG A O 1
ATOM 2347 N N . PHE A 1 312 ? 7.147 0.476 46.490 1.00 62.09 312 PHE A N 1
ATOM 2348 C CA . PHE A 1 312 ? 6.195 -0.543 46.926 1.00 62.09 312 PHE A CA 1
ATOM 2349 C C . PHE A 1 312 ? 6.800 -1.950 46.811 1.00 62.09 312 PHE A C 1
ATOM 2351 O O . PHE A 1 312 ? 6.768 -2.733 47.762 1.00 62.09 312 PHE A O 1
ATOM 2358 N N . LYS A 1 313 ? 7.455 -2.263 45.682 1.00 63.53 313 LYS A N 1
ATOM 2359 C CA . LYS A 1 313 ? 8.157 -3.547 45.499 1.00 63.53 313 LYS A CA 1
ATOM 2360 C C . LYS A 1 313 ? 9.232 -3.779 46.561 1.00 63.53 313 LYS A C 1
ATOM 2362 O O . LYS A 1 313 ? 9.360 -4.906 47.044 1.00 63.53 313 LYS A O 1
ATOM 2367 N N . TYR A 1 314 ? 9.991 -2.746 46.923 1.00 67.56 314 TYR A N 1
ATOM 2368 C CA . TYR A 1 314 ? 11.026 -2.820 47.954 1.00 67.56 314 TYR A CA 1
ATOM 2369 C C . TYR A 1 314 ? 10.447 -3.149 49.340 1.00 67.56 314 TYR A C 1
ATOM 2371 O O . TYR A 1 314 ? 10.895 -4.095 49.991 1.00 67.56 314 TYR A O 1
ATOM 2379 N N . LEU A 1 315 ? 9.410 -2.430 49.763 1.00 64.44 315 LEU A N 1
ATOM 2380 C CA . LEU A 1 315 ? 8.799 -2.577 51.088 1.00 64.44 315 LEU A CA 1
ATOM 2381 C C . LEU A 1 315 ? 8.031 -3.898 51.237 1.00 64.44 315 LEU A C 1
ATOM 2383 O O . LEU A 1 315 ? 8.190 -4.612 52.230 1.00 64.44 315 LEU A O 1
ATOM 2387 N N . VAL A 1 316 ? 7.297 -4.311 50.201 1.00 64.44 316 VAL A N 1
ATOM 2388 C CA . VAL A 1 316 ? 6.623 -5.617 50.184 1.00 64.44 316 VAL A CA 1
ATOM 2389 C C . VAL A 1 316 ? 7.631 -6.774 50.123 1.00 64.44 316 VAL A C 1
ATOM 2391 O O . VAL A 1 316 ? 7.369 -7.866 50.632 1.00 64.44 316 VAL A O 1
ATOM 2394 N N . LYS A 1 317 ? 8.821 -6.579 49.536 1.00 70.69 317 LYS A N 1
ATOM 2395 C CA . LYS A 1 317 ? 9.904 -7.579 49.589 1.00 70.69 317 LYS A CA 1
ATOM 2396 C C . LYS A 1 317 ? 10.450 -7.758 51.008 1.00 70.69 317 LYS A C 1
ATOM 2398 O O . LYS A 1 317 ? 10.822 -8.877 51.347 1.00 70.69 317 LYS A O 1
ATOM 2403 N N . ARG A 1 318 ? 10.460 -6.701 51.825 1.00 68.88 318 ARG A N 1
ATOM 2404 C CA . ARG A 1 318 ? 10.890 -6.736 53.233 1.00 68.88 318 ARG A CA 1
ATOM 2405 C C . ARG A 1 318 ? 9.787 -7.114 54.225 1.00 68.88 318 ARG A C 1
ATOM 2407 O O . ARG A 1 318 ? 10.057 -7.187 55.415 1.00 68.88 318 ARG A O 1
ATOM 2414 N N . ASN A 1 319 ? 8.578 -7.405 53.739 1.00 62.28 319 ASN A N 1
ATOM 2415 C CA . ASN A 1 319 ? 7.405 -7.693 54.567 1.00 62.28 319 ASN A CA 1
ATOM 2416 C C . ASN A 1 319 ? 7.015 -6.524 55.500 1.00 62.28 319 ASN A C 1
ATOM 2418 O O . ASN A 1 319 ? 6.390 -6.734 56.533 1.00 62.28 319 ASN A O 1
ATOM 2422 N N . TRP A 1 320 ? 7.364 -5.291 55.116 1.00 65.00 320 TRP A N 1
ATOM 2423 C CA . TRP A 1 320 ? 7.096 -4.051 55.858 1.00 65.00 320 TRP A CA 1
ATOM 2424 C C . TRP A 1 320 ? 5.913 -3.283 55.257 1.00 65.00 320 TRP A C 1
ATOM 2426 O O . TRP A 1 320 ? 5.955 -2.076 55.056 1.00 65.00 320 TRP A O 1
ATOM 2436 N N . PHE A 1 321 ? 4.842 -3.997 54.911 1.00 61.19 321 PHE A N 1
ATOM 2437 C CA . PHE A 1 321 ? 3.673 -3.392 54.265 1.00 61.19 321 PHE A CA 1
ATOM 2438 C C . PHE A 1 321 ? 2.849 -2.517 55.221 1.00 61.19 321 PHE A C 1
ATOM 2440 O O . PHE A 1 321 ? 2.224 -1.562 54.778 1.00 61.19 321 PHE A O 1
ATOM 2447 N N . VAL A 1 322 ? 2.923 -2.783 56.530 1.00 56.78 322 VAL A N 1
ATOM 2448 C CA . VAL A 1 322 ? 2.286 -1.991 57.600 1.00 56.78 322 VAL A CA 1
ATOM 2449 C C . VAL A 1 322 ? 2.764 -0.533 57.606 1.00 56.78 322 VAL A C 1
ATOM 2451 O O . VAL A 1 322 ? 1.996 0.363 57.943 1.00 56.78 322 VAL A O 1
ATOM 2454 N N . GLU A 1 323 ? 4.002 -0.275 57.172 1.00 56.91 323 GLU A N 1
ATOM 2455 C CA . GLU A 1 323 ? 4.566 1.080 57.093 1.00 56.91 323 GLU A CA 1
ATOM 2456 C C . GLU A 1 323 ? 3.941 1.928 55.973 1.00 56.91 323 GLU A C 1
ATOM 2458 O O . GLU A 1 323 ? 3.993 3.153 56.032 1.00 56.91 323 GLU A O 1
ATOM 2463 N N . ILE A 1 324 ? 3.320 1.291 54.973 1.00 55.44 324 ILE A N 1
ATOM 2464 C CA . ILE A 1 324 ? 2.700 1.967 53.821 1.00 55.44 324 ILE A CA 1
ATOM 2465 C C . ILE A 1 324 ? 1.226 2.297 54.086 1.00 55.44 324 ILE A C 1
ATOM 2467 O O . ILE A 1 324 ? 0.663 3.197 53.465 1.00 55.44 324 ILE A O 1
ATOM 2471 N N . LEU A 1 325 ? 0.584 1.556 54.987 1.00 54.25 325 LEU A N 1
ATOM 2472 C CA . LEU A 1 325 ? -0.856 1.641 55.192 1.00 54.25 325 LEU A CA 1
ATOM 2473 C C . LEU A 1 325 ? -1.216 2.864 56.014 1.00 54.25 325 LEU A C 1
ATOM 2475 O O . LEU A 1 325 ? -0.603 3.148 57.054 1.00 54.25 325 LEU A O 1
ATOM 2479 N N . ASP A 1 326 ? -2.255 3.559 55.566 1.00 54.00 326 ASP A N 1
ATOM 2480 C CA . ASP A 1 326 ? -2.836 4.635 56.346 1.00 54.00 326 ASP A CA 1
ATOM 2481 C C . ASP A 1 326 ? -3.326 4.113 57.707 1.00 54.00 326 ASP A C 1
ATOM 2483 O O . ASP A 1 326 ? -3.767 2.968 57.839 1.00 54.00 326 ASP A O 1
ATOM 2487 N N . ASN A 1 327 ? -3.248 4.956 58.737 1.00 53.25 327 ASN A N 1
ATOM 2488 C CA . ASN A 1 327 ? -3.689 4.591 60.081 1.00 53.25 327 ASN A CA 1
ATOM 2489 C C . ASN A 1 327 ? -5.182 4.232 60.111 1.00 53.25 327 ASN A C 1
ATOM 2491 O O . ASN A 1 327 ? -5.570 3.399 60.922 1.00 53.25 327 ASN A O 1
ATOM 2495 N N . GLN A 1 328 ? -5.993 4.798 59.209 1.00 50.91 328 GLN A N 1
ATOM 2496 C CA . GLN A 1 328 ? -7.398 4.408 59.044 1.00 50.91 328 GLN A CA 1
ATOM 2497 C C . GLN A 1 328 ? -7.540 2.956 58.564 1.00 50.91 328 GLN A C 1
ATOM 2499 O O . GLN A 1 328 ? -8.293 2.187 59.150 1.00 50.91 328 GLN A O 1
ATOM 2504 N N . VAL A 1 329 ? -6.743 2.527 57.580 1.00 51.31 329 VAL A N 1
ATOM 2505 C CA . VAL A 1 329 ? -6.764 1.140 57.076 1.00 51.31 329 VAL A CA 1
ATOM 2506 C C . VAL A 1 329 ? -6.291 0.154 58.149 1.00 51.31 329 VAL A C 1
ATOM 2508 O O . VAL A 1 329 ? -6.848 -0.931 58.272 1.00 51.31 329 VAL A O 1
ATOM 2511 N N . LEU A 1 330 ? -5.311 0.541 58.972 1.00 56.31 330 LEU A N 1
ATOM 2512 C CA . LEU A 1 330 ? -4.837 -0.271 60.102 1.00 56.31 330 LEU A CA 1
ATOM 2513 C C . LEU A 1 330 ? -5.866 -0.420 61.232 1.00 56.31 330 LEU A C 1
ATOM 2515 O O . LEU A 1 330 ? -5.760 -1.356 62.022 1.00 56.31 330 LEU A O 1
ATOM 2519 N N . GLN A 1 331 ? -6.820 0.505 61.337 1.00 53.28 331 GLN A N 1
ATOM 2520 C CA . GLN A 1 331 ? -7.887 0.466 62.339 1.00 53.28 331 GLN A CA 1
ATOM 2521 C C . GLN A 1 331 ? -9.150 -0.240 61.831 1.00 53.28 331 GLN A C 1
ATOM 2523 O O . GLN A 1 331 ? -9.886 -0.802 62.638 1.00 53.28 331 GLN A O 1
ATOM 2528 N N . GLU A 1 332 ? -9.399 -0.214 60.519 1.00 52.12 332 GLU A N 1
ATOM 2529 C CA . GLU A 1 332 ? -10.650 -0.689 59.915 1.00 52.12 332 GLU A CA 1
ATOM 2530 C C . GLU A 1 332 ? -10.540 -2.056 59.220 1.00 52.12 332 GLU A C 1
ATOM 2532 O O . GLU A 1 332 ? -11.546 -2.758 59.119 1.00 52.12 332 GLU A O 1
ATOM 2537 N N . ALA A 1 333 ? -9.352 -2.457 58.754 1.00 53.62 333 ALA A N 1
ATOM 2538 C CA . ALA A 1 333 ? -9.153 -3.703 58.011 1.00 53.62 333 ALA A CA 1
ATOM 2539 C C . ALA A 1 333 ? -8.440 -4.780 58.843 1.00 53.62 333 ALA A C 1
ATOM 2541 O O . ALA A 1 333 ? -7.539 -4.489 59.635 1.00 53.62 333 ALA A O 1
ATOM 2542 N N . MET A 1 334 ? -8.789 -6.053 58.621 1.00 58.31 334 MET A N 1
ATOM 2543 C CA . MET A 1 334 ? -8.034 -7.162 59.204 1.00 58.31 334 MET A CA 1
ATOM 2544 C C . MET A 1 334 ? -6.644 -7.238 58.556 1.00 58.31 334 MET A C 1
ATOM 2546 O O . MET A 1 334 ? -6.493 -7.149 57.337 1.00 58.31 334 MET A O 1
ATOM 2550 N N . ILE A 1 335 ? -5.604 -7.433 59.373 1.00 64.00 335 ILE A N 1
ATOM 2551 C CA . ILE A 1 335 ? -4.206 -7.509 58.907 1.00 64.00 335 ILE A CA 1
ATOM 2552 C C . ILE A 1 335 ? -4.015 -8.631 57.870 1.00 64.00 335 ILE A C 1
ATOM 2554 O O . ILE A 1 335 ? -3.189 -8.502 56.961 1.00 64.00 335 ILE A O 1
ATOM 2558 N N . ASP A 1 336 ? -4.794 -9.707 57.973 1.00 64.88 336 ASP A N 1
ATOM 2559 C CA . ASP A 1 336 ? -4.753 -10.835 57.043 1.00 64.88 336 ASP A CA 1
ATOM 2560 C C . ASP A 1 336 ? -5.290 -10.466 55.654 1.00 64.88 336 ASP A C 1
ATOM 2562 O O . ASP A 1 336 ? -4.659 -10.807 54.648 1.00 64.88 336 ASP A O 1
ATOM 2566 N N . ASP A 1 337 ? -6.363 -9.676 55.590 1.00 60.84 337 ASP A N 1
ATOM 2567 C CA . ASP A 1 337 ? -6.952 -9.183 54.340 1.00 60.84 337 ASP A CA 1
ATOM 2568 C C . ASP A 1 337 ? -5.978 -8.261 53.612 1.00 60.84 337 ASP A C 1
ATOM 2570 O O . ASP A 1 337 ? -5.671 -8.414 52.427 1.00 60.84 337 ASP A O 1
ATOM 2574 N N . VAL A 1 338 ? -5.387 -7.347 54.375 1.00 62.19 338 VAL A N 1
ATOM 2575 C CA . VAL A 1 338 ? -4.327 -6.450 53.924 1.00 62.19 338 VAL A CA 1
ATOM 2576 C C . VAL A 1 338 ? -3.118 -7.238 53.409 1.00 62.19 338 VAL A C 1
ATOM 2578 O O . VAL A 1 338 ? -2.555 -6.915 52.355 1.00 62.19 338 VAL A O 1
ATOM 2581 N N . SER A 1 339 ? -2.704 -8.287 54.125 1.00 67.56 339 SER A N 1
ATOM 2582 C CA . SER A 1 339 ? -1.604 -9.159 53.708 1.00 67.56 339 SER A CA 1
ATOM 2583 C C . SER A 1 339 ? -1.924 -9.873 52.394 1.00 67.56 339 SER A C 1
ATOM 2585 O O . SER A 1 339 ? -1.054 -9.980 51.520 1.00 67.56 339 SER A O 1
ATOM 2587 N N . LEU A 1 340 ? -3.162 -10.343 52.225 1.00 66.31 340 LEU A N 1
ATOM 2588 C CA . LEU A 1 340 ? -3.613 -11.042 51.027 1.00 66.31 340 LEU A CA 1
ATOM 2589 C C . LEU A 1 340 ? -3.618 -10.113 49.807 1.00 66.31 340 LEU A C 1
ATOM 2591 O O . LEU A 1 340 ? -3.009 -10.449 48.786 1.00 66.31 340 LEU A O 1
ATOM 2595 N N . VAL A 1 341 ? -4.196 -8.915 49.942 1.00 64.81 341 VAL A N 1
ATOM 2596 C CA . VAL A 1 341 ? -4.210 -7.880 48.893 1.00 64.81 341 VAL A CA 1
ATOM 2597 C C . VAL A 1 341 ? -2.785 -7.473 48.513 1.00 64.81 341 VAL A C 1
ATOM 2599 O O . VAL A 1 341 ? -2.442 -7.409 47.332 1.00 64.81 341 VAL A O 1
ATOM 2602 N N . THR A 1 342 ? -1.900 -7.296 49.496 1.00 64.81 342 THR A N 1
ATOM 2603 C CA . THR A 1 342 ? -0.494 -6.928 49.261 1.00 64.81 342 THR A CA 1
ATOM 2604 C C . THR A 1 342 ? 0.269 -8.018 48.493 1.00 64.81 342 THR A C 1
ATOM 2606 O O . THR A 1 342 ? 1.027 -7.741 47.555 1.00 64.81 342 THR A O 1
ATOM 2609 N N . LYS A 1 343 ? 0.065 -9.2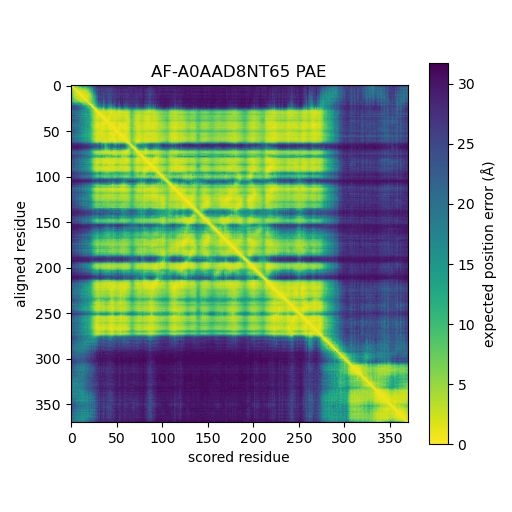91 48.857 1.00 71.12 343 LYS A N 1
ATOM 2610 C CA . LYS A 1 343 ? 0.668 -10.443 48.165 1.00 71.12 343 LYS A CA 1
ATOM 2611 C C . LYS A 1 343 ? 0.130 -10.598 46.746 1.00 71.12 343 LYS A C 1
ATOM 2613 O O . LYS A 1 343 ? 0.878 -10.998 45.848 1.00 71.12 343 LYS A O 1
ATOM 2618 N N . LEU A 1 344 ? -1.147 -10.294 46.538 1.00 67.12 344 LEU A N 1
ATOM 2619 C CA . LEU A 1 344 ? -1.774 -10.308 45.225 1.00 67.12 344 LEU A CA 1
ATOM 2620 C C . LEU A 1 344 ? -1.214 -9.194 44.331 1.00 67.12 344 LEU A C 1
ATOM 2622 O O . LEU A 1 344 ? -0.698 -9.497 43.256 1.00 67.12 344 LEU A O 1
ATOM 2626 N N . ALA A 1 345 ? -1.163 -7.953 44.821 1.00 64.25 345 ALA A N 1
ATOM 2627 C CA . ALA A 1 345 ? -0.563 -6.818 44.115 1.00 64.25 345 ALA A CA 1
ATOM 2628 C C . ALA A 1 345 ? 0.891 -7.102 43.693 1.00 64.25 345 ALA A C 1
ATOM 2630 O O . ALA A 1 345 ? 1.270 -6.899 42.538 1.00 64.25 345 ALA A O 1
ATOM 2631 N N . LYS A 1 346 ? 1.701 -7.698 44.582 1.00 66.94 346 LYS A N 1
ATOM 2632 C CA . LYS A 1 346 ? 3.073 -8.134 44.261 1.00 66.94 346 LYS A CA 1
ATOM 2633 C C . LYS A 1 346 ? 3.132 -9.115 43.086 1.00 66.94 346 LYS A C 1
ATOM 2635 O O . LYS A 1 346 ? 4.065 -9.051 42.283 1.00 66.94 346 LYS A O 1
ATOM 2640 N N . ARG A 1 347 ? 2.186 -10.056 43.001 1.00 69.25 347 ARG A N 1
ATOM 2641 C CA . ARG A 1 347 ? 2.123 -11.037 41.906 1.00 69.25 347 ARG A CA 1
ATOM 2642 C C . ARG A 1 347 ? 1.704 -10.380 40.590 1.00 69.25 347 ARG A C 1
ATOM 2644 O O . ARG A 1 347 ? 2.309 -10.699 39.567 1.00 69.25 347 ARG A O 1
ATOM 2651 N N . CYS A 1 348 ? 0.770 -9.433 40.629 1.00 60.97 348 CYS A N 1
ATOM 2652 C CA . CYS A 1 348 ? 0.330 -8.667 39.459 1.00 60.97 348 CYS A CA 1
ATOM 2653 C C . CYS A 1 348 ? 1.441 -7.763 38.896 1.00 60.97 348 CYS A C 1
ATOM 2655 O O . CYS A 1 348 ? 1.584 -7.634 37.685 1.00 60.97 348 CYS A O 1
ATOM 2657 N N . MET A 1 349 ? 2.300 -7.206 39.755 1.00 57.28 349 MET A N 1
ATOM 2658 C CA . MET A 1 349 ? 3.359 -6.259 39.367 1.00 57.28 349 MET A CA 1
ATOM 2659 C C . MET A 1 349 ? 4.677 -6.912 38.895 1.00 57.28 349 MET A C 1
ATOM 2661 O O . MET A 1 349 ? 5.714 -6.234 38.807 1.00 57.28 349 MET A O 1
ATOM 2665 N N . LYS A 1 350 ? 4.702 -8.224 38.616 1.00 62.00 350 LYS A N 1
ATOM 2666 C CA . LYS A 1 350 ? 5.910 -8.889 38.091 1.00 62.00 350 LYS A CA 1
ATOM 2667 C C . LYS A 1 350 ? 6.246 -8.374 36.692 1.00 62.00 350 LYS A C 1
ATOM 2669 O O . LYS A 1 350 ? 5.377 -8.248 35.840 1.00 62.00 350 LYS A O 1
ATOM 2674 N N . THR A 1 351 ? 7.527 -8.130 36.430 1.00 55.94 351 THR A N 1
ATOM 2675 C CA . THR A 1 351 ? 7.995 -7.645 35.121 1.00 55.94 351 THR A CA 1
ATOM 2676 C C . THR A 1 351 ? 7.713 -8.656 34.007 1.00 55.94 351 THR A C 1
ATOM 2678 O O . THR A 1 351 ? 7.208 -8.277 32.958 1.00 55.94 351 THR A O 1
ATOM 2681 N N . ASN A 1 352 ? 7.926 -9.949 34.271 1.00 60.62 352 ASN A N 1
ATOM 2682 C CA . ASN A 1 352 ? 7.595 -11.039 33.350 1.00 60.62 352 ASN A CA 1
ATOM 2683 C C . ASN A 1 352 ? 6.079 -11.333 33.346 1.00 60.62 352 ASN A C 1
ATOM 2685 O O . ASN A 1 352 ? 5.532 -11.710 34.386 1.00 60.62 352 ASN A O 1
ATOM 2689 N N . SER A 1 353 ? 5.439 -11.196 32.178 1.00 51.50 353 SER A N 1
ATOM 2690 C CA . SER A 1 353 ? 3.999 -11.401 31.956 1.00 51.50 353 SER A CA 1
ATOM 2691 C C . SER A 1 353 ? 3.529 -12.825 32.258 1.00 51.50 353 SER A C 1
ATOM 2693 O O . SER A 1 353 ? 2.515 -12.985 32.925 1.00 51.50 353 SER A O 1
ATOM 2695 N N . GLN A 1 354 ? 4.300 -13.857 31.900 1.00 56.94 354 GLN A N 1
ATOM 2696 C CA . GLN A 1 354 ? 3.947 -15.264 32.161 1.00 56.94 354 GLN A CA 1
ATOM 2697 C C . GLN A 1 354 ? 3.950 -15.630 33.653 1.00 56.94 354 GLN A C 1
ATOM 2699 O O . GLN A 1 354 ? 3.443 -16.674 34.047 1.00 56.94 354 GLN A O 1
ATOM 2704 N N . LYS A 1 355 ? 4.560 -14.794 34.504 1.00 61.72 355 LYS A N 1
ATOM 2705 C CA . LYS A 1 355 ? 4.604 -15.009 35.959 1.00 61.72 355 LYS A CA 1
ATOM 2706 C C . LYS A 1 355 ? 3.497 -14.266 36.709 1.00 61.72 355 LYS A C 1
ATOM 2708 O O . LYS A 1 355 ? 3.441 -14.402 37.943 1.00 61.72 355 LYS A O 1
ATOM 2713 N N . ARG A 1 356 ? 2.715 -13.438 36.009 1.00 62.25 356 ARG A N 1
ATOM 2714 C CA . ARG A 1 356 ? 1.571 -12.711 36.562 1.00 62.25 356 ARG A CA 1
ATOM 2715 C C . ARG A 1 356 ? 0.374 -13.666 36.638 1.00 62.25 356 ARG A C 1
ATOM 2717 O O . ARG A 1 356 ? 0.228 -14.500 35.750 1.00 62.25 356 ARG A O 1
ATOM 2724 N N . PRO A 1 357 ? -0.448 -13.571 37.690 1.00 56.97 357 PRO A N 1
ATOM 2725 C CA . PRO A 1 357 ? -1.671 -14.348 37.778 1.00 56.97 357 PRO A CA 1
ATOM 2726 C C . PRO A 1 357 ? -2.641 -13.884 36.692 1.00 56.97 357 PRO A C 1
ATOM 2728 O O . PRO A 1 357 ? -2.678 -12.699 36.346 1.00 56.97 357 PRO A O 1
ATOM 2731 N N . CYS A 1 358 ? -3.431 -14.812 36.167 1.00 53.19 358 CYS A N 1
ATOM 2732 C CA . CYS A 1 358 ? -4.547 -14.451 35.304 1.00 53.19 358 CYS A CA 1
ATOM 2733 C C . CYS A 1 358 ? -5.661 -13.797 36.136 1.00 53.19 358 CYS A C 1
ATOM 2735 O O . CYS A 1 358 ? -5.776 -14.035 37.340 1.00 53.19 358 CYS A O 1
ATOM 2737 N N . MET A 1 359 ? -6.528 -13.001 35.509 1.00 54.22 359 MET A N 1
ATOM 2738 C CA . MET A 1 359 ? -7.605 -12.319 36.240 1.00 54.22 359 MET A CA 1
ATOM 2739 C C . MET A 1 359 ? -8.552 -13.286 36.960 1.00 54.22 359 MET A C 1
ATOM 2741 O O . MET A 1 359 ? -9.035 -12.968 38.040 1.00 54.22 359 MET A O 1
ATOM 2745 N N . LYS A 1 360 ? -8.735 -14.506 36.440 1.00 52.38 360 LYS A N 1
ATOM 2746 C CA . LYS A 1 360 ? -9.494 -15.564 37.119 1.00 52.38 360 LYS A CA 1
ATOM 2747 C C . LYS A 1 360 ? -8.885 -15.948 38.475 1.00 52.38 360 LYS A C 1
ATOM 2749 O O . LYS A 1 360 ? -9.616 -16.141 39.440 1.00 52.38 360 LYS A O 1
ATOM 2754 N N . GLU A 1 361 ? -7.559 -16.032 38.562 1.00 56.41 361 GLU A N 1
ATOM 2755 C CA . GLU A 1 361 ? -6.847 -16.295 39.820 1.00 56.41 361 GLU A CA 1
ATOM 2756 C C . GLU A 1 361 ? -6.876 -15.079 40.750 1.00 56.41 361 GLU A C 1
ATOM 2758 O O . GLU A 1 361 ? -7.015 -15.240 41.958 1.00 56.41 361 GLU A O 1
ATOM 2763 N N . VAL A 1 362 ? -6.785 -13.863 40.196 1.00 55.97 362 VAL A N 1
ATOM 2764 C CA . VAL A 1 362 ? -6.887 -12.613 40.966 1.00 55.97 362 VAL A CA 1
ATOM 2765 C C . VAL A 1 362 ? -8.253 -12.509 41.644 1.00 55.97 362 VAL A C 1
ATOM 2767 O O . VAL A 1 362 ? -8.314 -12.249 42.842 1.00 55.97 362 VAL A O 1
ATOM 2770 N N . VAL A 1 363 ? -9.336 -12.770 40.909 1.00 51.25 363 VAL A N 1
ATOM 2771 C CA . VAL A 1 363 ? -10.706 -12.773 41.444 1.00 51.25 363 VAL A CA 1
ATOM 2772 C C . VAL A 1 363 ? -10.879 -13.863 42.499 1.00 51.25 363 VAL A C 1
ATOM 2774 O O . VAL A 1 363 ? -11.343 -13.568 43.594 1.00 51.25 363 VAL A O 1
ATOM 2777 N N . ALA A 1 364 ? -10.421 -15.090 42.229 1.00 63.19 364 ALA A N 1
ATOM 2778 C CA . ALA A 1 364 ? -10.502 -16.187 43.195 1.00 63.19 364 ALA A CA 1
ATOM 2779 C C . ALA A 1 364 ? -9.715 -15.916 44.490 1.00 63.19 364 ALA A C 1
ATOM 2781 O O . ALA A 1 364 ? -10.083 -16.401 45.559 1.00 63.19 364 ALA A O 1
ATOM 2782 N N . ASP A 1 365 ? -8.617 -15.161 44.410 1.00 61.97 365 ASP A N 1
ATOM 2783 C CA . ASP A 1 365 ? -7.855 -14.744 45.583 1.00 61.97 365 ASP A CA 1
ATOM 2784 C C . ASP A 1 365 ? -8.518 -13.583 46.336 1.00 61.97 365 ASP A C 1
ATOM 2786 O O . ASP A 1 365 ? -8.415 -13.541 47.558 1.00 61.97 365 ASP A O 1
ATOM 2790 N N . LEU A 1 366 ? -9.224 -12.679 45.650 1.00 53.59 366 LEU A N 1
ATOM 2791 C CA . LEU A 1 366 ? -9.993 -11.598 46.281 1.00 53.59 366 LEU A CA 1
ATOM 2792 C C . LEU A 1 366 ? -11.313 -12.082 46.888 1.00 53.59 366 LEU A C 1
ATOM 2794 O O . LEU A 1 366 ? -11.748 -11.539 47.895 1.00 53.59 366 LEU A O 1
ATOM 2798 N N . ASP A 1 367 ? -11.928 -13.130 46.340 1.00 61.34 367 ASP A N 1
ATOM 2799 C CA . ASP A 1 367 ? -13.139 -13.741 46.903 1.00 61.34 367 ASP A CA 1
ATOM 2800 C C . ASP A 1 367 ? -12.916 -14.334 48.300 1.00 61.34 367 ASP A C 1
ATOM 2802 O O . ASP A 1 367 ? -13.872 -14.529 49.044 1.00 61.34 367 ASP A O 1
ATOM 2806 N N . LYS A 1 368 ? -11.656 -14.571 48.681 1.00 64.12 368 LYS A N 1
ATOM 2807 C CA . LYS A 1 368 ? -11.264 -15.005 50.028 1.00 64.12 368 LYS A CA 1
ATOM 2808 C C . LYS A 1 368 ? -11.333 -13.883 51.076 1.00 64.12 368 LYS A C 1
ATOM 2810 O O . LYS A 1 368 ? -11.096 -14.170 52.241 1.00 64.12 368 LYS A O 1
ATOM 2815 N N . LEU A 1 369 ? -11.600 -12.638 50.661 1.00 53.22 369 LEU A N 1
ATOM 2816 C CA . LEU A 1 369 ? -11.740 -11.448 51.520 1.00 53.22 369 LEU A CA 1
ATOM 2817 C C . LEU A 1 369 ? -13.196 -11.155 51.922 1.00 53.22 369 LEU A C 1
ATOM 2819 O O . LEU A 1 369 ? -13.464 -10.138 52.559 1.00 53.22 369 LEU A O 1
ATOM 2823 N N . LYS A 1 370 ? -14.138 -11.989 51.472 1.00 52.66 370 LYS A N 1
ATOM 2824 C CA . LYS A 1 370 ? -15.548 -11.958 51.877 1.00 52.66 370 LYS A CA 1
ATOM 2825 C C . LYS A 1 370 ? -15.730 -12.770 53.149 1.00 52.66 370 LYS A C 1
ATOM 2827 O O . LYS A 1 370 ? -16.523 -12.313 54.000 1.00 52.66 370 LYS A O 1
#

Secondary structure (DSSP, 8-state):
---HHHHHHHHHHHHHHHHTTS--PPPPSSPTTS--EETTEE--TT-BSSTTSSSSGGGBEEE---STT---EEESS-TTEEEEEE-SSEEEEEESS--EETTS--------TTEEE-TTTEEEEEESSSEEEEEESSSTTSSEEEEEEE---S--PPPSSGGG--SSSSEEEEEPPTT---EEEEES-TT-----EEEEEETT-----SSSSPPEEEEEEE-SBSS-HHHHHHHT-----TTEEEEE-TTSS-EEEEEPTTEEE-TTSTT-EEE-HHHHHHHHHHHHHHHHHHHHHHHHHTTT---HHHHHHHHHHTT-GGGTS-HHHHHHS-HHHHHHHHHHHHHHT-SSGGGSPPHHHHHHHHGGG-

Mean predicted aligned error: 16.5 Å

Solvent-accessible surface area (backbone atoms only — not comparable to full-atom values): 20638 Å² total; per-residue (Å²): 131,87,49,76,68,59,52,50,50,51,49,54,52,51,57,54,52,62,66,65,66,63,76,84,66,80,60,64,41,24,45,91,96,39,64,42,60,44,74,94,28,60,36,44,44,53,29,16,54,59,91,87,26,30,76,49,72,84,35,25,35,40,69,48,88,65,69,96,90,54,37,57,31,22,37,65,86,48,68,46,30,36,55,66,43,66,57,89,50,40,35,38,27,35,38,48,61,70,63,31,49,27,89,55,100,68,82,65,52,71,52,55,98,46,44,34,59,32,42,92,48,26,34,35,36,31,40,25,62,36,30,42,25,35,35,35,58,86,57,94,83,74,44,72,82,50,76,32,48,9,54,52,69,104,80,60,73,81,67,64,38,60,86,76,39,73,18,57,54,30,14,14,53,39,78,40,59,74,74,41,44,32,46,39,41,39,60,78,57,90,88,60,92,67,84,28,39,23,40,69,30,28,70,84,43,71,45,65,76,90,50,89,63,44,69,32,48,34,44,32,32,50,35,85,42,66,54,44,50,72,53,22,63,73,75,67,69,56,65,51,22,47,62,33,42,74,40,61,44,91,59,47,78,6,17,40,48,40,44,37,92,67,33,46,57,20,15,64,34,85,72,19,26,36,74,44,65,68,57,55,53,54,54,52,54,49,52,54,53,45,73,55,21,57,76,54,46,57,66,54,47,76,77,67,79,68,64,67,68,66,52,50,54,53,34,56,71,69,70,48,53,75,79,53,48,27,72,66,53,69,72,74,48,58,69,65,53,53,50,51,53,52,55,47,51,57,37,61,68,41,88,54,68,91,71,28,68,52,70,72,54,52,50,60,61,53,62,73,69,113

Nearest PDB structures (foldseek):
  7xdx-assembly2_B  TM=4.730E-01  e=6.319E-02  Arabidopsis thaliana
  7xdv-assembly2_B  TM=4.735E-01  e=7.522E-02  Arabidopsis thaliana
  7xdw-assembly2_B  TM=4.281E-01  e=1.066E-01  Arabidopsis thaliana
  7xdy-assembly2_B  TM=4.418E-01  e=1.344E-01  Arabidopsis thaliana
  6cth-assembly1_A  TM=4.728E-01  e=1.904E-01  Theobroma cacao

InterPro domains:
  IPR025287 Wall-associated receptor kinase, galacturonan-binding domain [PF13947] (34-89)

Foldseek 3Di:
DQDPVNVVVVVVVVVLVVVVPDDCPPFQQWDPPFDQDQQPEGAGPCAGEDPPGHDDLLRHWDQDDDDPRDGFIARPVCRQWTFDYDDQWKTKTKGAAQKAWQLDPDDWQFRPPFKDFDQPFKKKKKAAAQKWKFFDDDDPPPDTPDIWAAHEDDDADTDFWRVPADSHRRMTIDGDAFPTGTIHMHHPDNPDPDGMIIDMATHGWTDDPVDPPDIGITMMTGAPDQAAPVVCVVVVVDQFAPQKDWDADPRHGHITIDHHPQWDAHRRDNQGTHGDVVVVVVVVLVVVLCVFQVPQVVVVCVPPVDDPLVVLLVCVVVVNVVSRGDVVCVVPDDVVLVNLVSVLVNLQSDPDPVSHDDVVVSVVSNVVRD

Sequence (370 aa):
MVSRSTLELVVVFLTMLLISMHESQAASLAKPGCQETCGNVTIPYPFGIGTGCYFDKSFEVLCMGSSQDHYPLRFANNHGFQILEISTNLVHVIDDESAYVCNVPIAALFLDQYFLFTQDLNLFVAVGCNISAKFFEGDLGTRDYGSCESICNEKMPLPVSPTNCTGFNGCCQLSVPENVTSYGCVLYNTTTTSCAIAFIAENNAPISLVEPPSKRRVVLNWVVATTTCLEASKTGDNLCGENSYCVDSTNGLGYNCGCKEGYKGNPYLPNGCQVIVEAIIGASAFSVVGYCTYTKLSTYLSDSGEDLVPRFKYLVKRNWFVEILDNQVLQEAMIDDVSLVTKLAKRCMKTNSQKRPCMKEVVADLDKLK